Protein 7DAM (pdb70)

B-factor: mean 70.07, std 15.75, range [38.28, 134.49]

Secondary structure (DSSP, 8-state):
---EEEEEESSSHHHHHHHHHHHHTT------S--SEEEETTTTEEEEEE-GGGHHHHHHHTSSSEEEEEHHHHHHHHHHHHHTT-----EEEEE-S---EEEEEEEESSS-S-TTS--SS-EEEES-HHHHHHHHHHHT---EEEE-SS-GGGHHHHTS-SEEEEEESSSHHHHHTTEEEEEEEEEE-EEEEE-SS--TTHHHHHHHHHHHHHHHHHHHHH-EEEEEE---HHHHHT-------------PEESSPPPHHHHHHHHHTT-EEEEEEE-S----/--EEEEEESSSHHHHHHHHHHHHTT--------EEE-SSSSEEEEEE-GGGHHHHHHHTS-SEEEEEHHHHHHHHHHHHHTT-----EEEEE-S---EEEEEEEETT---SSTTSSSS-EEEES-HHHHHHHHHHHT---EEEE-SS-GGGHHHHTS-SEEEEEESSTHHHHHTTEEEEEEEEEE-EEEEE-TTT---HHHHHHHHHHHHHHHHHHHH-EEEE---HHHHTTS--SS-----BS----HHHHHHHHHTT--S-EEEE-S---

Radius of gyration: 30.88 Å; Cα contacts (8 Å, |Δi|>4): 1075; chains: 2; bounding box: 61×58×113 Å

InterPro domains:
  IPR001348 ATP phosphoribosyltransferase HisG [PTHR21403] (2-297)
  IPR011322 Nitrogen regulatory PII-like, alpha/beta [SSF54913] (225-297)
  IPR013115 Histidine biosynthesis HisG, C-terminal [PF08029] (222-295)
  IPR013115 Histidine biosynthesis HisG, C-terminal [TIGR03455] (203-297)
  IPR013820 ATP phosphoribosyltransferase, catalytic domain [PF01634] (53-217)
  IPR013820 ATP phosphoribosyltransferase, catalytic domain [TIGR00070] (6-196)
  IPR015867 Nitrogen regulatory protein PII/ATP phosphoribosyltransferase, C-terminal [G3DSA:3.30.70.120] (225-298)
  IPR018198 ATP phosphoribosyltransferase, conserved site [PS01316] (155-176)
  IPR020621 ATP phosphoribosyltransferase HisG, long form [MF_00079] (5-298)

Structure (mmCIF, N/CA/C/O backbone):
data_7DAM
#
_entry.id   7DAM
#
_cell.length_a   117.512
_cell.length_b   117.512
_cell.length_c   121.339
_cell.angle_alpha   90.000
_cell.angle_beta   90.000
_cell.angle_gamma   120.000
#
_symmetry.space_group_name_H-M   'H 3'
#
loop_
_entity.id
_entity.type
_entity.pdbx_description
1 polymer 'ATP phosphoribosyltransferase'
2 water water
#
loop_
_atom_site.group_PDB
_atom_site.id
_atom_site.type_symbol
_atom_site.label_atom_id
_atom_site.label_alt_id
_atom_site.label_comp_id
_atom_site.label_asym_id
_atom_site.label_entity_id
_atom_site.label_seq_id
_atom_site.pdbx_PDB_ins_code
_atom_site.Cartn_x
_atom_site.Cartn_y
_atom_site.Cartn_z
_atom_site.occupancy
_atom_site.B_iso_or_equiv
_atom_site.auth_seq_id
_atom_site.auth_comp_id
_atom_site.auth_asym_id
_atom_site.auth_atom_id
_atom_site.pdbx_PDB_model_num
ATOM 1 N N . THR A 1 15 ? -67.088 2.218 22.628 1.00 91.33 9 THR A N 1
ATOM 2 C CA . THR A 1 15 ? -65.655 2.000 23.012 1.00 92.76 9 THR A CA 1
ATOM 3 C C . THR A 1 15 ? -64.962 1.157 21.932 1.00 91.79 9 THR A C 1
ATOM 4 O O . THR A 1 15 ? -65.607 0.852 20.904 1.00 95.68 9 THR A O 1
ATOM 8 N N . GLN A 1 16 ? -63.684 0.826 22.143 1.00 88.18 10 GLN A N 1
ATOM 9 C CA . GLN A 1 16 ? -62.930 -0.138 21.301 1.00 83.55 10 GLN A CA 1
ATOM 10 C C . GLN A 1 16 ? -62.753 -1.451 22.068 1.00 83.11 10 GLN A C 1
ATOM 11 O O . GLN A 1 16 ? -62.424 -1.432 23.275 1.00 87.82 10 GLN A O 1
ATOM 17 N N . ARG A 1 17 ? -62.945 -2.557 21.353 1.00 78.17 11 ARG A N 1
ATOM 18 C CA . ARG A 1 17 ? -62.819 -3.953 21.856 1.00 73.51 11 ARG A CA 1
ATOM 19 C C . ARG A 1 17 ? -61.324 -4.311 21.900 1.00 71.47 11 ARG A C 1
ATOM 20 O O . ARG A 1 17 ? -60.558 -3.624 21.188 1.00 76.92 11 ARG A O 1
ATOM 28 N N . LEU A 1 18 ? -60.898 -5.287 22.713 1.00 63.98 12 LEU A N 1
ATOM 29 C CA . LEU A 1 18 ? -59.468 -5.713 22.779 1.00 59.42 12 LEU A CA 1
ATOM 30 C C . LEU A 1 18 ? -59.197 -6.734 21.670 1.00 58.55 12 LEU A C 1
ATOM 31 O O . LEU A 1 18 ? -59.801 -7.831 21.707 1.00 55.44 12 LEU A O 1
ATOM 33 N N . ARG A 1 19 ? -58.328 -6.375 20.718 1.00 57.41 13 ARG A N 1
ATOM 34 C CA . ARG A 1 19 ? -57.958 -7.215 19.547 1.00 56.43 13 ARG A CA 1
ATOM 35 C C . ARG A 1 19 ? -56.729 -8.049 19.911 1.00 53.85 13 ARG A C 1
ATOM 36 O O . ARG A 1 19 ? -55.771 -7.469 20.446 1.00 54.53 13 ARG A O 1
ATOM 43 N N . ILE A 1 20 ? -56.763 -9.349 19.602 1.00 51.92 14 ILE A N 1
ATOM 44 C CA . ILE A 1 20 ? -55.659 -10.321 19.868 1.00 47.43 14 ILE A CA 1
ATOM 45 C C . ILE A 1 20 ? -55.332 -11.073 18.569 1.00 49.70 14 ILE A C 1
ATOM 46 O O . ILE A 1 20 ? -56.205 -11.816 18.067 1.00 48.17 14 ILE A O 1
ATOM 51 N N . ALA A 1 21 ? -54.121 -10.883 18.042 1.00 50.76 15 ALA A N 1
ATOM 52 C CA . ALA A 1 21 ? -53.612 -11.579 16.839 1.00 53.23 15 ALA A CA 1
ATOM 53 C C . ALA A 1 21 ? -53.078 -12.950 17.253 1.00 56.34 15 ALA A C 1
ATOM 54 O O . ALA A 1 21 ? -52.320 -13.014 18.248 1.00 61.98 15 ALA A O 1
ATOM 56 N N . ILE A 1 22 ? -53.492 -14.008 16.548 1.00 55.62 16 ILE A N 1
ATOM 57 C CA . ILE A 1 22 ? -53.062 -15.416 16.796 1.00 54.81 16 ILE A CA 1
ATOM 58 C C . ILE A 1 22 ? -52.841 -16.081 15.433 1.00 55.58 16 ILE A C 1
ATOM 59 O O . ILE A 1 22 ? -53.431 -15.605 14.444 1.00 55.60 16 ILE A O 1
ATOM 64 N N . GLN A 1 23 ? -51.996 -17.113 15.379 1.00 56.26 17 GLN A N 1
ATOM 65 C CA . GLN A 1 23 ? -51.776 -17.941 14.166 1.00 59.26 17 GLN A CA 1
ATOM 66 C C . GLN A 1 23 ? -53.124 -18.488 13.688 1.00 57.63 17 GLN A C 1
ATOM 67 O O . GLN A 1 23 ? -53.927 -18.879 14.541 1.00 55.70 17 GLN A O 1
ATOM 73 N N . LYS A 1 24 ? -53.347 -18.517 12.371 1.00 59.10 18 LYS A N 1
ATOM 74 C CA . LYS A 1 24 ? -54.531 -19.149 11.728 1.00 60.62 18 LYS A CA 1
ATOM 75 C C . LYS A 1 24 ? -54.419 -20.668 11.911 1.00 63.09 18 LYS A C 1
ATOM 76 O O . LYS A 1 24 ? -55.400 -21.293 12.378 1.00 59.67 18 LYS A O 1
ATOM 80 N N . LYS A 1 25 ? -53.246 -21.222 11.584 1.00 66.00 19 LYS A N 1
ATOM 81 C CA . LYS A 1 25 ? -52.959 -22.680 11.595 1.00 67.40 19 LYS A CA 1
ATOM 82 C C . LYS A 1 25 ? -51.653 -22.928 12.358 1.00 65.48 19 LYS A C 1
ATOM 83 O O . LYS A 1 25 ? -50.843 -21.988 12.468 1.00 65.25 19 LYS A O 1
ATOM 85 N N . GLY A 1 26 ? -51.478 -24.145 12.883 1.00 69.47 20 GLY A N 1
ATOM 86 C CA . GLY A 1 26 ? -50.284 -24.569 13.641 1.00 72.13 20 GLY A CA 1
ATOM 87 C C . GLY A 1 26 ? -50.604 -24.809 15.106 1.00 71.49 20 GLY A C 1
ATOM 88 O O . GLY A 1 26 ? -51.720 -24.451 15.531 1.00 68.26 20 GLY A O 1
ATOM 89 N N . ARG A 1 27 ? -49.652 -25.394 15.843 1.00 74.42 21 ARG A N 1
ATOM 90 C CA . ARG A 1 27 ? -49.800 -25.816 17.264 1.00 72.21 21 ARG A CA 1
ATOM 91 C C . ARG A 1 27 ? -50.038 -24.585 18.149 1.00 70.50 21 ARG A C 1
ATOM 92 O O . ARG A 1 27 ? -50.890 -24.668 19.057 1.00 65.42 21 ARG A O 1
ATOM 94 N N . LEU A 1 28 ? -49.330 -23.485 17.872 1.00 68.85 22 LEU A N 1
ATOM 95 C CA . LEU A 1 28 ? -49.429 -22.201 18.621 1.00 67.76 22 LEU A CA 1
ATOM 96 C C . LEU A 1 28 ? -50.889 -21.737 18.663 1.00 67.52 22 LEU A C 1
ATOM 97 O O . LEU A 1 28 ? -51.372 -21.412 19.764 1.00 72.96 22 LEU A O 1
ATOM 99 N N . SER A 1 29 ? -51.565 -21.721 17.511 1.00 64.58 23 SER A N 1
ATOM 100 C CA . SER A 1 29 ? -52.996 -21.334 17.391 1.00 62.38 23 SER A CA 1
ATOM 101 C C . SER A 1 29 ? -53.814 -22.115 18.423 1.00 58.70 23 SER A C 1
ATOM 102 O O . SER A 1 29 ? -54.600 -21.477 19.147 1.00 52.74 23 SER A O 1
ATOM 105 N N . GLN A 1 30 ? -53.598 -23.431 18.516 1.00 58.39 24 GLN A N 1
ATOM 106 C CA . GLN A 1 30 ? -54.317 -24.333 19.458 1.00 58.53 24 GLN A CA 1
ATOM 107 C C . GLN A 1 30 ? -53.886 -23.983 20.884 1.00 59.03 24 GLN A C 1
ATOM 108 O O . GLN A 1 30 ? -54.770 -23.761 21.727 1.00 61.13 24 GLN A O 1
ATOM 114 N N . GLU A 1 31 ? -52.575 -23.882 21.115 1.00 62.33 25 GLU A N 1
ATOM 115 C CA . GLU A 1 31 ? -51.969 -23.550 22.436 1.00 60.89 25 GLU A CA 1
ATOM 116 C C . GLU A 1 31 ? -52.543 -22.217 22.930 1.00 56.30 25 GLU A C 1
ATOM 117 O O . GLU A 1 31 ? -52.922 -22.137 24.115 1.00 56.00 25 GLU A O 1
ATOM 123 N N . CYS A 1 32 ? -52.624 -21.223 22.045 1.00 52.49 26 CYS A N 1
ATOM 124 C CA . CYS A 1 32 ? -53.097 -19.847 22.353 1.00 52.04 26 CYS A CA 1
ATOM 125 C C . CYS A 1 32 ? -54.621 -19.837 22.510 1.00 49.65 26 CYS A C 1
ATOM 126 O O . CYS A 1 32 ? -55.108 -19.133 23.403 1.00 49.46 26 CYS A O 1
ATOM 129 N N . GLN A 1 33 ? -55.336 -20.615 21.694 1.00 52.34 27 GLN A N 1
ATOM 130 C CA . GLN A 1 33 ? -56.806 -20.823 21.807 1.00 52.14 27 GLN A CA 1
ATOM 131 C C . GLN A 1 33 ? -57.118 -21.467 23.163 1.00 53.70 27 GLN A C 1
ATOM 132 O O . GLN A 1 33 ? -57.955 -20.913 23.900 1.00 51.67 27 GLN A O 1
ATOM 134 N N . GLU A 1 34 ? -56.451 -22.584 23.482 1.00 55.54 28 GLU A N 1
ATOM 135 C CA . GLU A 1 34 ? -56.709 -23.393 24.706 1.00 53.22 28 GLU A CA 1
ATOM 136 C C . GLU A 1 34 ? -56.405 -22.540 25.945 1.00 51.15 28 GLU A C 1
ATOM 137 O O . GLU A 1 34 ? -57.312 -22.392 26.786 1.00 55.44 28 GLU A O 1
ATOM 143 N N . LEU A 1 35 ? -55.200 -21.972 26.041 1.00 47.95 29 LEU A N 1
ATOM 144 C CA . LEU A 1 35 ? -54.791 -21.073 27.160 1.00 44.88 29 LEU A CA 1
ATOM 145 C C . LEU A 1 35 ? -55.872 -20.007 27.359 1.00 45.02 29 LEU A C 1
ATOM 146 O O . LEU A 1 35 ? -56.302 -19.801 28.514 1.00 42.49 29 LEU A O 1
ATOM 151 N N . LEU A 1 36 ? -56.286 -19.353 26.272 1.00 43.37 30 LEU A N 1
ATOM 152 C CA . LEU A 1 36 ? -57.316 -18.284 26.307 1.00 42.00 30 LEU A CA 1
ATOM 153 C C . LEU A 1 36 ? -58.611 -18.846 26.898 1.00 43.44 30 LEU A C 1
ATOM 154 O O . LEU A 1 36 ? -59.225 -18.156 27.743 1.00 44.12 30 LEU A O 1
ATOM 159 N N . LYS A 1 37 ? -59.002 -20.057 26.491 1.00 47.79 31 LYS A N 1
ATOM 160 C CA . LYS A 1 37 ? -60.182 -20.767 27.053 1.00 50.96 31 LYS A CA 1
ATOM 161 C C . LYS A 1 37 ? -60.005 -20.850 28.574 1.00 54.84 31 LYS A C 1
ATOM 162 O O . LYS A 1 37 ? -60.913 -20.421 29.308 1.00 56.59 31 LYS A O 1
ATOM 164 N N . LYS A 1 38 ? -58.842 -21.322 29.021 1.00 56.02 32 LYS A N 1
ATOM 165 C CA . LYS A 1 38 ? -58.523 -21.519 30.460 1.00 54.25 32 LYS A CA 1
ATOM 166 C C . LYS A 1 38 ? -58.503 -20.161 31.179 1.00 53.31 32 LYS A C 1
ATOM 167 O O . LYS A 1 38 ? -58.823 -20.151 32.371 1.00 59.01 32 LYS A O 1
ATOM 173 N N . CYS A 1 39 ? -58.214 -19.054 30.487 1.00 53.97 33 CYS A N 1
ATOM 174 C CA . CYS A 1 39 ? -58.257 -17.672 31.053 1.00 53.14 33 CYS A CA 1
ATOM 175 C C . CYS A 1 39 ? -59.704 -17.198 31.230 1.00 53.26 33 CYS A C 1
ATOM 176 O O . CYS A 1 39 ? -59.889 -16.070 31.719 1.00 56.13 33 CYS A O 1
ATOM 179 N N . GLY A 1 40 ? -60.686 -18.015 30.834 1.00 56.90 34 GLY A N 1
ATOM 180 C CA . GLY A 1 40 ? -62.122 -17.795 31.100 1.00 57.15 34 GLY A CA 1
ATOM 181 C C . GLY A 1 40 ? -62.818 -17.051 29.970 1.00 58.29 34 GLY A C 1
ATOM 182 O O . GLY A 1 40 ? -63.999 -16.681 30.155 1.00 62.04 34 GLY A O 1
ATOM 183 N N . VAL A 1 41 ? -62.126 -16.857 28.843 1.00 59.00 35 VAL A N 1
ATOM 184 C CA . VAL A 1 41 ? -62.615 -16.089 27.661 1.00 60.00 35 VAL A CA 1
ATOM 185 C C . VAL A 1 41 ? -63.467 -17.030 26.805 1.00 59.68 35 VAL A C 1
ATOM 186 O O . VAL A 1 41 ? -62.894 -17.969 26.217 1.00 62.43 35 VAL A O 1
ATOM 190 N N . LYS A 1 42 ? -64.780 -16.780 26.757 1.00 60.82 36 LYS A N 1
ATOM 191 C CA . LYS A 1 42 ? -65.770 -17.583 25.992 1.00 63.41 36 LYS A CA 1
ATOM 192 C C . LYS A 1 42 ? -65.711 -17.175 24.515 1.00 64.23 36 LYS A C 1
ATOM 193 O O . LYS A 1 42 ? -65.946 -15.996 24.218 1.00 65.62 36 LYS A O 1
ATOM 195 N N . PHE A 1 43 ? -65.395 -18.139 23.645 1.00 64.55 37 PHE A N 1
ATOM 196 C CA . PHE A 1 43 ? -65.338 -18.015 22.167 1.00 67.80 37 PHE A CA 1
ATOM 197 C C . PHE A 1 43 ? -65.408 -19.432 21.583 1.00 67.59 37 PHE A C 1
ATOM 198 O O . PHE A 1 43 ? -65.191 -20.404 22.336 1.00 70.29 37 PHE A O 1
ATOM 206 N N . ASN A 1 44 ? -65.720 -19.546 20.294 1.00 67.78 38 ASN A N 1
ATOM 207 C CA . ASN A 1 44 ? -65.689 -20.828 19.543 1.00 72.60 38 ASN A CA 1
ATOM 208 C C . ASN A 1 44 ? -65.271 -20.533 18.100 1.00 76.99 38 ASN A C 1
ATOM 209 O O . ASN A 1 44 ? -65.899 -19.657 17.471 1.00 73.51 38 ASN A O 1
ATOM 211 N N . ILE A 1 45 ? -64.237 -21.226 17.615 1.00 81.27 39 ILE A N 1
ATOM 212 C CA . ILE A 1 45 ? -63.752 -21.127 16.206 1.00 80.93 39 ILE A CA 1
ATOM 213 C C . ILE A 1 45 ? -64.953 -21.368 15.280 1.00 82.89 39 ILE A C 1
ATOM 214 O O . ILE A 1 45 ? -65.166 -20.531 14.387 1.00 81.44 39 ILE A O 1
ATOM 219 N N . MET A 1 46 ? -65.738 -22.422 15.540 1.00 87.78 40 MET A N 1
ATOM 220 C CA . MET A 1 46 ? -67.012 -22.769 14.847 1.00 91.13 40 MET A CA 1
ATOM 221 C C . MET A 1 46 ? -66.915 -22.462 13.346 1.00 94.01 40 MET A C 1
ATOM 222 O O . MET A 1 46 ? -67.724 -21.647 12.855 1.00 92.67 40 MET A O 1
ATOM 224 N N . GLY A 1 47 ? -65.953 -23.084 12.656 1.00 95.97 41 GLY A N 1
ATOM 225 C CA . GLY A 1 47 ? -65.703 -22.900 11.212 1.00 95.14 41 GLY A CA 1
ATOM 226 C C . GLY A 1 47 ? -64.852 -21.669 10.946 1.00 95.10 41 GLY A C 1
ATOM 227 O O . GLY A 1 47 ? -65.243 -20.580 11.405 1.00 93.87 41 GLY A O 1
ATOM 228 N N . GLU A 1 48 ? -63.746 -21.836 10.209 1.00 92.64 42 GLU A N 1
ATOM 229 C CA . GLU A 1 48 ? -62.701 -20.803 9.958 1.00 91.65 42 GLU A CA 1
ATOM 230 C C . GLU A 1 48 ? -63.338 -19.453 9.594 1.00 92.37 42 GLU A C 1
ATOM 231 O O . GLU A 1 48 ? -64.264 -19.434 8.759 1.00 97.67 42 GLU A O 1
ATOM 233 N N . ARG A 1 49 ? -62.840 -18.374 10.208 1.00 89.19 43 ARG A N 1
ATOM 234 C CA . ARG A 1 49 ? -63.222 -16.957 9.956 1.00 83.44 43 ARG A CA 1
ATOM 235 C C . ARG A 1 49 ? -62.118 -16.064 10.534 1.00 80.96 43 ARG A C 1
ATOM 236 O O . ARG A 1 49 ? -61.603 -16.411 11.617 1.00 80.38 43 ARG A O 1
ATOM 238 N N . LEU A 1 50 ? -61.777 -14.969 9.848 1.00 79.44 44 LEU A N 1
ATOM 239 C CA . LEU A 1 50 ? -60.597 -14.112 10.156 1.00 77.77 44 LEU A CA 1
ATOM 240 C C . LEU A 1 50 ? -60.769 -13.418 11.514 1.00 78.76 44 LEU A C 1
ATOM 241 O O . LEU A 1 50 ? -59.789 -13.388 12.285 1.00 82.81 44 LEU A O 1
ATOM 243 N N . VAL A 1 51 ? -61.955 -12.860 11.782 1.00 74.21 45 VAL A N 1
ATOM 244 C CA . VAL A 1 51 ? -62.269 -12.095 13.024 1.00 69.58 45 VAL A CA 1
ATOM 245 C C . VAL A 1 51 ? -63.246 -12.913 13.865 1.00 65.93 45 VAL A C 1
ATOM 246 O O . VAL A 1 51 ? -64.289 -13.300 13.325 1.00 61.12 45 VAL A O 1
ATOM 250 N N . VAL A 1 52 ? -62.925 -13.125 15.145 1.00 68.21 46 VAL A N 1
ATOM 251 C CA . VAL A 1 52 ? -63.777 -13.860 16.128 1.00 68.46 46 VAL A CA 1
ATOM 252 C C . VAL A 1 52 ? -64.089 -12.929 17.303 1.00 68.85 46 VAL A C 1
ATOM 253 O O . VAL A 1 52 ? -63.180 -12.206 17.741 1.00 75.15 46 VAL A O 1
ATOM 257 N N . HIS A 1 53 ? -65.321 -12.962 17.812 1.00 68.20 47 HIS A N 1
ATOM 258 C CA . HIS A 1 53 ? -65.758 -12.189 19.007 1.00 66.44 47 HIS A CA 1
ATOM 259 C C . HIS A 1 53 ? -65.997 -13.169 20.161 1.00 68.62 47 HIS A C 1
ATOM 260 O O . HIS A 1 53 ? -66.658 -14.193 19.930 1.00 69.98 47 HIS A O 1
ATOM 267 N N . SER A 1 54 ? -65.482 -12.863 21.355 1.00 69.14 48 SER A N 1
ATOM 268 C CA . SER A 1 54 ? -65.849 -13.541 22.629 1.00 70.06 48 SER A CA 1
ATOM 269 C C . SER A 1 54 ? -67.169 -12.958 23.144 1.00 71.85 48 SER A C 1
ATOM 270 O O . SER A 1 54 ? -67.276 -11.724 23.211 1.00 73.92 48 SER A O 1
ATOM 273 N N . LEU A 1 55 ? -68.148 -13.795 23.481 1.00 73.45 49 LEU A N 1
ATOM 274 C CA . LEU A 1 55 ? -69.413 -13.300 24.086 1.00 76.62 49 LEU A CA 1
ATOM 275 C C . LEU A 1 55 ? -69.242 -13.177 25.605 1.00 76.57 49 LEU A C 1
ATOM 276 O O . LEU A 1 55 ? -70.029 -12.424 26.211 1.00 75.86 49 LEU A O 1
ATOM 281 N N . ASN A 1 56 ? -68.231 -13.844 26.175 1.00 73.86 50 ASN A N 1
ATOM 282 C CA . ASN A 1 56 ? -67.899 -13.795 27.626 1.00 72.95 50 ASN A CA 1
ATOM 283 C C . ASN A 1 56 ? -67.313 -12.426 27.986 1.00 72.35 50 ASN A C 1
ATOM 284 O O . ASN A 1 56 ? -67.694 -11.883 29.042 1.00 78.32 50 ASN A O 1
ATOM 286 N N . MET A 1 57 ? -66.424 -11.893 27.139 1.00 68.21 51 MET A N 1
ATOM 287 C CA . MET A 1 57 ? -65.674 -10.637 27.404 1.00 63.77 51 MET A CA 1
ATOM 288 C C . MET A 1 57 ? -65.655 -9.762 26.154 1.00 60.84 51 MET A C 1
ATOM 289 O O . MET A 1 57 ? -65.901 -10.247 25.054 1.00 63.86 51 MET A O 1
ATOM 291 N N . PRO A 1 58 ? -65.341 -8.453 26.274 1.00 60.08 52 PRO A N 1
ATOM 292 C CA . PRO A 1 58 ? -65.289 -7.570 25.113 1.00 58.92 52 PRO A CA 1
ATOM 293 C C . PRO A 1 58 ? -63.956 -7.773 24.382 1.00 59.07 52 PRO A C 1
ATOM 294 O O . PRO A 1 58 ? -63.035 -7.009 24.619 1.00 60.13 52 PRO A O 1
ATOM 298 N N . ILE A 1 59 ? -63.861 -8.830 23.572 1.00 56.77 53 ILE A N 1
ATOM 299 C CA . ILE A 1 59 ? -62.594 -9.268 22.915 1.00 57.42 53 ILE A CA 1
ATOM 300 C C . ILE A 1 59 ? -62.893 -9.699 21.478 1.00 60.69 53 ILE A C 1
ATOM 301 O O . ILE A 1 59 ? -63.992 -10.229 21.231 1.00 68.74 53 ILE A O 1
ATOM 306 N N . ASP A 1 60 ? -61.936 -9.480 20.580 1.00 63.29 54 ASP A N 1
ATOM 307 C CA . ASP A 1 60 ? -61.936 -10.060 19.216 1.00 65.29 54 ASP A CA 1
ATOM 308 C C . ASP A 1 60 ? -60.579 -10.722 18.978 1.00 67.45 54 ASP A C 1
ATOM 309 O O . ASP A 1 60 ? -59.548 -10.043 19.147 1.00 70.94 54 ASP A O 1
ATOM 314 N N . LEU A 1 61 ? -60.577 -12.018 18.662 1.00 65.88 55 LEU A N 1
ATOM 315 C CA . LEU A 1 61 ? -59.388 -12.727 18.132 1.00 64.83 55 LEU A CA 1
ATOM 316 C C . LEU A 1 61 ? -59.311 -12.442 16.633 1.00 68.78 55 LEU A C 1
ATOM 317 O O . LEU A 1 61 ? -60.376 -12.263 16.001 1.00 70.95 55 LEU A O 1
ATOM 322 N N . LEU A 1 62 ? -58.090 -12.365 16.109 1.00 69.71 56 LEU A N 1
ATOM 323 C CA . LEU A 1 62 ? -57.802 -12.228 14.663 1.00 67.48 56 LEU A CA 1
ATOM 324 C C . LEU A 1 62 ? -56.862 -13.365 14.270 1.00 69.23 56 LEU A C 1
ATOM 325 O O . LEU A 1 62 ? -55.839 -13.537 14.957 1.00 72.10 56 LEU A O 1
ATOM 330 N N . LEU A 1 63 ? -57.258 -14.152 13.267 1.00 68.75 57 LEU A N 1
ATOM 331 C CA . LEU A 1 63 ? -56.513 -15.347 12.803 1.00 67.25 57 LEU A CA 1
ATOM 332 C C . LEU A 1 63 ? -55.796 -14.971 11.502 1.00 67.24 57 LEU A C 1
ATOM 333 O O . LEU A 1 63 ? -56.490 -14.614 10.535 1.00 68.90 57 LEU A O 1
ATOM 338 N N . VAL A 1 64 ? -54.462 -15.003 11.503 1.00 62.93 58 VAL A N 1
ATOM 339 C CA . VAL A 1 64 ? -53.599 -14.510 10.390 1.00 64.14 58 VAL A CA 1
ATOM 340 C C . VAL A 1 64 ? -52.321 -15.350 10.352 1.00 61.49 58 VAL A C 1
ATOM 341 O O . VAL A 1 64 ? -52.061 -16.059 11.332 1.00 63.79 58 VAL A O 1
ATOM 345 N N . ARG A 1 65 ? -51.558 -15.253 9.261 1.00 56.90 59 ARG A N 1
ATOM 346 C CA . ARG A 1 65 ? -50.209 -15.866 9.130 1.00 56.90 59 ARG A CA 1
ATOM 347 C C . ARG A 1 65 ? -49.332 -15.341 10.272 1.00 54.98 59 ARG A C 1
ATOM 348 O O . ARG A 1 65 ? -49.505 -14.173 10.648 1.00 53.65 59 ARG A O 1
ATOM 352 N N . ASP A 1 66 ? -48.446 -16.176 10.814 1.00 56.44 60 ASP A N 1
ATOM 353 C CA . ASP A 1 66 ? -47.530 -15.816 11.934 1.00 57.42 60 ASP A CA 1
ATOM 354 C C . ASP A 1 66 ? -46.680 -14.600 11.540 1.00 55.80 60 ASP A C 1
ATOM 355 O O . ASP A 1 66 ? -46.433 -13.751 12.413 1.00 57.06 60 ASP A O 1
ATOM 360 N N . ASP A 1 67 ? -46.293 -14.512 10.265 1.00 53.37 61 ASP A N 1
ATOM 361 C CA . ASP A 1 67 ? -45.438 -13.445 9.677 1.00 50.11 61 ASP A CA 1
ATOM 362 C C . ASP A 1 67 ? -46.088 -12.066 9.850 1.00 48.58 61 ASP A C 1
ATOM 363 O O . ASP A 1 67 ? -45.343 -11.075 10.017 1.00 50.26 61 ASP A O 1
ATOM 368 N N . ASP A 1 68 ? -47.418 -11.999 9.815 1.00 45.00 62 ASP A N 1
ATOM 369 C CA . ASP A 1 68 ? -48.178 -10.722 9.788 1.00 43.89 62 ASP A CA 1
ATOM 370 C C . ASP A 1 68 ? -48.197 -10.093 11.188 1.00 44.07 62 ASP A C 1
ATOM 371 O O . ASP A 1 68 ? -48.420 -8.878 11.281 1.00 45.42 62 ASP A O 1
ATOM 376 N N . ILE A 1 69 ? -47.947 -10.877 12.236 1.00 43.52 63 ILE A N 1
ATOM 377 C CA . ILE A 1 69 ? -48.317 -10.521 13.640 1.00 44.17 63 ILE A CA 1
ATOM 378 C C . ILE A 1 69 ? -47.455 -9.381 14.190 1.00 42.26 63 ILE A C 1
ATOM 379 O O . ILE A 1 69 ? -48.008 -8.377 14.640 1.00 46.15 63 ILE A O 1
ATOM 384 N N . PRO A 1 70 ? -46.105 -9.459 14.216 1.00 38.74 64 PRO A N 1
ATOM 385 C CA . PRO A 1 70 ? -45.308 -8.359 14.756 1.00 40.47 64 PRO A CA 1
ATOM 386 C C . PRO A 1 70 ? -45.674 -7.004 14.125 1.00 41.90 64 PRO A C 1
ATOM 387 O O . PRO A 1 70 ? -45.928 -6.058 14.868 1.00 42.05 64 PRO A O 1
ATOM 391 N N . GLY A 1 71 ? -45.715 -6.967 12.785 1.00 40.89 65 GLY A N 1
ATOM 392 C CA . GLY A 1 71 ? -46.013 -5.780 11.964 1.00 40.21 65 GLY A CA 1
ATOM 393 C C . GLY A 1 71 ? -47.353 -5.150 12.300 1.00 41.03 65 GLY A C 1
ATOM 394 O O . GLY A 1 71 ? -47.422 -3.914 12.290 1.00 42.46 65 GLY A O 1
ATOM 395 N N . LEU A 1 72 ? -48.385 -5.957 12.568 1.00 41.07 66 LEU A N 1
ATOM 396 C CA . LEU A 1 72 ? -49.758 -5.470 12.881 1.00 43.20 66 LEU A CA 1
ATOM 397 C C . LEU A 1 72 ? -49.749 -4.765 14.236 1.00 44.72 66 LEU A C 1
ATOM 398 O O . LEU A 1 72 ? -50.411 -3.712 14.355 1.00 42.21 66 LEU A O 1
ATOM 403 N N . ILE A 1 73 ? -49.046 -5.345 15.214 1.00 49.03 67 ILE A N 1
ATOM 404 C CA . ILE A 1 73 ? -48.855 -4.762 16.574 1.00 49.35 67 ILE A CA 1
ATOM 405 C C . ILE A 1 73 ? -48.003 -3.498 16.423 1.00 48.93 67 ILE A C 1
ATOM 406 O O . ILE A 1 73 ? -48.397 -2.447 16.966 1.00 47.91 67 ILE A O 1
ATOM 411 N N . MET A 1 74 ? -46.901 -3.599 15.678 1.00 51.09 68 MET A N 1
ATOM 412 C CA . MET A 1 74 ? -45.992 -2.464 15.360 1.00 53.60 68 MET A CA 1
ATOM 413 C C . MET A 1 74 ? -46.789 -1.334 14.688 1.00 56.96 68 MET A C 1
ATOM 414 O O . MET A 1 74 ? -46.558 -0.167 15.041 1.00 61.22 68 MET A O 1
ATOM 419 N N . ASP A 1 75 ? -47.716 -1.676 13.787 1.00 58.24 69 ASP A N 1
ATOM 420 C CA . ASP A 1 75 ? -48.611 -0.714 13.088 1.00 62.82 69 ASP A CA 1
ATOM 421 C C . ASP A 1 75 ? -49.727 -0.254 14.034 1.00 64.00 69 ASP A C 1
ATOM 422 O O . ASP A 1 75 ? -50.359 0.779 13.740 1.00 68.96 69 ASP A O 1
ATOM 424 N N . GLY A 1 76 ? -49.978 -1.000 15.112 1.00 65.06 70 GLY A N 1
ATOM 425 C CA . GLY A 1 76 ? -51.046 -0.704 16.087 1.00 62.99 70 GLY A CA 1
ATOM 426 C C . GLY A 1 76 ? -52.418 -1.119 15.580 1.00 64.90 70 GLY A C 1
ATOM 427 O O . GLY A 1 76 ? -53.413 -0.792 16.261 1.00 68.49 70 GLY A O 1
ATOM 428 N N . VAL A 1 77 ? -52.481 -1.830 14.445 1.00 62.09 71 VAL A N 1
ATOM 429 C CA . VAL A 1 77 ? -53.744 -2.396 13.878 1.00 62.01 71 VAL A CA 1
ATOM 430 C C . VAL A 1 77 ? -54.450 -3.190 14.982 1.00 58.63 71 VAL A C 1
ATOM 431 O O . VAL A 1 77 ? -55.694 -3.144 15.046 1.00 58.96 71 VAL A O 1
ATOM 435 N N . VAL A 1 78 ? -53.668 -3.888 15.811 1.00 56.10 72 VAL A N 1
ATOM 436 C CA . VAL A 1 78 ? -54.152 -4.773 16.911 1.00 52.23 72 VAL A CA 1
ATOM 437 C C . VAL A 1 78 ? -53.389 -4.430 18.191 1.00 51.10 72 VAL A C 1
ATOM 438 O O . VAL A 1 78 ? -52.234 -3.991 18.089 1.00 54.10 72 VAL A O 1
ATOM 442 N N . ASP A 1 79 ? -54.018 -4.664 19.343 1.00 51.63 73 ASP A N 1
ATOM 443 C CA . ASP A 1 79 ? -53.506 -4.292 20.688 1.00 49.87 73 ASP A CA 1
ATOM 444 C C . ASP A 1 79 ? -52.517 -5.349 21.179 1.00 49.17 73 ASP A C 1
ATOM 445 O O . ASP A 1 79 ? -51.541 -4.973 21.842 1.00 51.82 73 ASP A O 1
ATOM 450 N N . LEU A 1 80 ? -52.764 -6.621 20.865 1.00 50.27 74 LEU A N 1
ATOM 451 C CA . LEU A 1 80 ? -52.197 -7.793 21.591 1.00 50.22 74 LEU A CA 1
ATOM 452 C C . LEU A 1 80 ? -51.906 -8.925 20.594 1.00 51.73 74 LEU A C 1
ATOM 453 O O . LEU A 1 80 ? -52.728 -9.127 19.675 1.00 57.77 74 LEU A O 1
ATOM 458 N N . GLY A 1 81 ? -50.761 -9.603 20.734 1.00 50.19 75 GLY A N 1
ATOM 459 C CA . GLY A 1 81 ? -50.285 -10.604 19.755 1.00 48.60 75 GLY A CA 1
ATOM 460 C C . GLY A 1 81 ? -49.357 -11.643 20.365 1.00 47.83 75 GLY A C 1
ATOM 461 O O . GLY A 1 81 ? -48.352 -11.237 20.975 1.00 49.16 75 GLY A O 1
ATOM 462 N N . PHE A 1 82 ? -49.668 -12.934 20.178 1.00 44.53 76 PHE A N 1
ATOM 463 C CA . PHE A 1 82 ? -48.789 -14.088 20.495 1.00 44.79 76 PHE A CA 1
ATOM 464 C C . PHE A 1 82 ? -48.000 -14.506 19.251 1.00 45.64 76 PHE A C 1
ATOM 465 O O . PHE A 1 82 ? -48.630 -14.920 18.275 1.00 49.90 76 PHE A O 1
ATOM 473 N N . VAL A 1 83 ? -46.668 -14.437 19.306 1.00 47.53 77 VAL A N 1
ATOM 474 C CA . VAL A 1 83 ? -45.751 -14.862 18.201 1.00 50.08 77 VAL A CA 1
ATOM 475 C C . VAL A 1 83 ? -44.506 -15.525 18.779 1.00 48.79 77 VAL A C 1
ATOM 476 O O . VAL A 1 83 ? -44.158 -15.217 19.931 1.00 50.20 77 VAL A O 1
ATOM 480 N N . GLY A 1 84 ? -43.832 -16.328 17.951 1.00 48.32 78 GLY A N 1
ATOM 481 C CA . GLY A 1 84 ? -42.470 -16.835 18.190 1.00 49.00 78 GLY A CA 1
ATOM 482 C C . GLY A 1 84 ? -41.458 -15.709 18.099 1.00 50.39 78 GLY A C 1
ATOM 483 O O . GLY A 1 84 ? -41.565 -14.889 17.159 1.00 53.50 78 GLY A O 1
ATOM 484 N N . GLU A 1 85 ? -40.515 -15.665 19.044 1.00 51.23 79 GLU A N 1
ATOM 485 C CA . GLU A 1 85 ? -39.467 -14.614 19.126 1.00 51.24 79 GLU A CA 1
ATOM 486 C C . GLU A 1 85 ? -38.698 -14.574 17.800 1.00 52.08 79 GLU A C 1
ATOM 487 O O . GLU A 1 85 ? -38.333 -13.466 17.366 1.00 55.49 79 GLU A O 1
ATOM 493 N N . ASN A 1 86 ? -38.485 -15.741 17.185 1.00 53.96 80 ASN A N 1
ATOM 494 C CA . ASN A 1 86 ? -37.845 -15.905 15.850 1.00 54.92 80 ASN A CA 1
ATOM 495 C C . ASN A 1 86 ? -38.531 -14.988 14.829 1.00 55.16 80 ASN A C 1
ATOM 496 O O . ASN A 1 86 ? -37.829 -14.152 14.221 1.00 55.83 80 ASN A O 1
ATOM 501 N N . VAL A 1 87 ? -39.851 -15.126 14.667 1.00 52.55 81 VAL A N 1
ATOM 502 C CA . VAL A 1 87 ? -40.672 -14.306 13.728 1.00 52.25 81 VAL A CA 1
ATOM 503 C C . VAL A 1 87 ? -40.559 -12.836 14.142 1.00 50.81 81 VAL A C 1
ATOM 504 O O . VAL A 1 87 ? -40.441 -11.970 13.242 1.00 46.29 81 VAL A O 1
ATOM 508 N N . LEU A 1 88 ? -40.596 -12.573 15.453 1.00 50.04 82 LEU A N 1
ATOM 509 C CA . LEU A 1 88 ? -40.648 -11.202 16.037 1.00 51.12 82 LEU A CA 1
ATOM 510 C C . LEU A 1 88 ? -39.361 -10.431 15.694 1.00 54.55 82 LEU A C 1
ATOM 511 O O . LEU A 1 88 ? -39.478 -9.284 15.213 1.00 51.77 82 LEU A O 1
ATOM 516 N N . GLU A 1 89 ? -38.180 -11.022 15.913 1.00 57.10 83 GLU A N 1
ATOM 517 C CA . GLU A 1 89 ? -36.884 -10.340 15.648 1.00 63.43 83 GLU A CA 1
ATOM 518 C C . GLU A 1 89 ? -36.686 -10.190 14.134 1.00 64.77 83 GLU A C 1
ATOM 519 O O . GLU A 1 89 ? -36.193 -9.119 13.718 1.00 71.20 83 GLU A O 1
ATOM 525 N N . GLU A 1 90 ? -37.048 -11.207 13.341 1.00 61.10 84 GLU A N 1
ATOM 526 C CA . GLU A 1 90 ? -36.855 -11.180 11.868 1.00 60.34 84 GLU A CA 1
ATOM 527 C C . GLU A 1 90 ? -37.486 -9.899 11.317 1.00 56.52 84 GLU A C 1
ATOM 528 O O . GLU A 1 90 ? -36.732 -9.093 10.747 1.00 59.03 84 GLU A O 1
ATOM 534 N N . THR A 1 91 ? -38.797 -9.713 11.501 1.00 50.89 85 THR A N 1
ATOM 535 C CA . THR A 1 91 ? -39.559 -8.576 10.914 1.00 50.69 85 THR A CA 1
ATOM 536 C C . THR A 1 91 ? -39.107 -7.268 11.574 1.00 52.15 85 THR A C 1
ATOM 537 O O . THR A 1 91 ? -39.099 -6.248 10.871 1.00 58.23 85 THR A O 1
ATOM 541 N N . ARG A 1 92 ? -38.742 -7.299 12.860 1.00 53.51 86 ARG A N 1
ATOM 542 C CA . ARG A 1 92 ? -38.199 -6.127 13.600 1.00 54.53 86 ARG A CA 1
ATOM 543 C C . ARG A 1 92 ? -36.956 -5.608 12.867 1.00 55.44 86 ARG A C 1
ATOM 544 O O . ARG A 1 92 ? -36.879 -4.388 12.613 1.00 63.29 86 ARG A O 1
ATOM 546 N N . LEU A 1 93 ? -36.034 -6.504 12.512 1.00 53.14 87 LEU A N 1
ATOM 547 C CA . LEU A 1 93 ? -34.765 -6.144 11.826 1.00 58.71 87 LEU A CA 1
ATOM 548 C C . LEU A 1 93 ? -35.041 -5.690 10.382 1.00 62.13 87 LEU A C 1
ATOM 549 O O . LEU A 1 93 ? -34.417 -4.704 9.965 1.00 64.50 87 LEU A O 1
ATOM 554 N N . ASP A 1 94 ? -35.917 -6.391 9.649 1.00 63.63 88 ASP A N 1
ATOM 555 C CA . ASP A 1 94 ? -36.308 -6.074 8.244 1.00 62.60 88 ASP A CA 1
ATOM 556 C C . ASP A 1 94 ? -36.878 -4.654 8.182 1.00 61.22 88 ASP A C 1
ATOM 557 O O . ASP A 1 94 ? -36.516 -3.907 7.247 1.00 60.18 88 ASP A O 1
ATOM 562 N N . ARG A 1 95 ? -37.763 -4.317 9.125 1.00 58.73 89 ARG A N 1
ATOM 563 C CA . ARG A 1 95 ? -38.386 -2.973 9.241 1.00 57.66 89 ARG A CA 1
ATOM 564 C C . ARG A 1 95 ? -37.288 -1.940 9.489 1.00 57.31 89 ARG A C 1
ATOM 565 O O . ARG A 1 95 ? -37.292 -0.907 8.797 1.00 57.00 89 ARG A O 1
ATOM 573 N N . LEU A 1 96 ? -36.395 -2.214 10.445 1.00 57.45 90 LEU A N 1
ATOM 574 C CA . LEU A 1 96 ? -35.237 -1.335 10.762 1.00 56.52 90 LEU A CA 1
ATOM 575 C C . LEU A 1 96 ? -34.480 -1.064 9.456 1.00 56.12 90 LEU A C 1
ATOM 576 O O . LEU A 1 96 ? -34.332 0.120 9.100 1.00 60.71 90 LEU A O 1
ATOM 581 N N . ALA A 1 97 ? -34.084 -2.116 8.734 1.00 56.61 91 ALA A N 1
ATOM 582 C CA . ALA A 1 97 ? -33.403 -2.025 7.419 1.00 59.37 91 ALA A CA 1
ATOM 583 C C . ALA A 1 97 ? -34.243 -1.159 6.471 1.00 61.21 91 ALA A C 1
ATOM 584 O O . ALA A 1 97 ? -33.675 -0.253 5.840 1.00 63.53 91 ALA A O 1
ATOM 586 N N . LEU A 1 98 ? -35.555 -1.400 6.414 1.00 61.66 92 LEU A N 1
ATOM 587 C CA . LEU A 1 98 ? -36.506 -0.612 5.583 1.00 62.29 92 LEU A CA 1
ATOM 588 C C . LEU A 1 98 ? -36.780 0.754 6.228 1.00 62.74 92 LEU A C 1
ATOM 589 O O . LEU A 1 98 ? -37.559 1.524 5.640 1.00 66.05 92 LEU A O 1
ATOM 594 N N . ASN A 1 99 ? -36.171 1.055 7.380 1.00 66.42 93 ASN A N 1
ATOM 595 C CA . ASN A 1 99 ? -36.425 2.301 8.156 1.00 67.64 93 ASN A CA 1
ATOM 596 C C . ASN A 1 99 ? -37.934 2.424 8.412 1.00 66.71 93 ASN A C 1
ATOM 597 O O . ASN A 1 99 ? -38.490 3.517 8.181 1.00 68.36 93 ASN A O 1
ATOM 602 N N . GLN A 1 100 ? -38.571 1.330 8.841 1.00 62.68 94 GLN A N 1
ATOM 603 C CA . GLN A 1 100 ? -40.022 1.261 9.169 1.00 62.27 94 GLN A CA 1
ATOM 604 C C . GLN A 1 100 ? -40.198 1.240 10.691 1.00 61.31 94 GLN A C 1
ATOM 605 O O . GLN A 1 100 ? -39.258 0.812 11.387 1.00 61.52 94 GLN A O 1
ATOM 611 N N . ARG A 1 101 ? -41.361 1.675 11.187 1.00 61.44 95 ARG A N 1
ATOM 612 C CA . ARG A 1 101 ? -41.694 1.648 12.637 1.00 60.97 95 ARG A CA 1
ATOM 613 C C . ARG A 1 101 ? -41.487 0.218 13.149 1.00 59.47 95 ARG A C 1
ATOM 614 O O . ARG A 1 101 ? -42.053 -0.706 12.544 1.00 62.81 95 ARG A O 1
ATOM 622 N N . ASN A 1 102 ? -40.680 0.055 14.205 1.00 55.39 96 ASN A N 1
ATOM 623 C CA . ASN A 1 102 ? -40.180 -1.255 14.709 1.00 54.87 96 ASN A CA 1
ATOM 624 C C . ASN A 1 102 ? -40.508 -1.445 16.198 1.00 55.02 96 ASN A C 1
ATOM 625 O O . ASN A 1 102 ? -40.198 -2.531 16.719 1.00 49.35 96 ASN A O 1
ATOM 627 N N . GLU A 1 103 ? -41.100 -0.444 16.858 1.00 54.88 97 GLU A N 1
ATOM 628 C CA . GLU A 1 103 ? -41.258 -0.421 18.339 1.00 58.26 97 GLU A CA 1
ATOM 629 C C . GLU A 1 103 ? -42.434 -1.317 18.746 1.00 58.66 97 GLU A C 1
ATOM 630 O O . GLU A 1 103 ? -43.406 -1.426 17.963 1.00 62.41 97 GLU A O 1
ATOM 636 N N . PHE A 1 104 ? -42.339 -1.930 19.930 1.00 56.22 98 PHE A N 1
ATOM 637 C CA . PHE A 1 104 ? -43.425 -2.717 20.574 1.00 53.95 98 PHE A CA 1
ATOM 638 C C . PHE A 1 104 ? -43.127 -2.932 22.065 1.00 54.18 98 PHE A C 1
ATOM 639 O O . PHE A 1 104 ? -41.980 -2.696 22.515 1.00 55.23 98 PHE A O 1
ATOM 647 N N . THR A 1 105 ? -44.135 -3.415 22.795 1.00 52.56 99 THR A N 1
ATOM 648 C CA . THR A 1 105 ? -44.079 -3.707 24.251 1.00 52.53 99 THR A CA 1
ATOM 649 C C . THR A 1 105 ? -44.294 -5.206 24.483 1.00 52.47 99 THR A C 1
ATOM 650 O O . THR A 1 105 ? -45.427 -5.667 24.262 1.00 53.97 99 THR A O 1
ATOM 654 N N . THR A 1 106 ? -43.239 -5.916 24.905 1.00 49.33 100 THR A N 1
ATOM 655 C CA . THR A 1 106 ? -43.278 -7.313 25.409 1.00 49.23 100 THR A CA 1
ATOM 656 C C . THR A 1 106 ? -43.947 -7.327 26.789 1.00 51.85 100 THR A C 1
ATOM 657 O O . THR A 1 106 ? -43.707 -6.395 27.574 1.00 56.27 100 THR A O 1
ATOM 661 N N . LEU A 1 107 ? -44.736 -8.365 27.077 1.00 52.12 101 LEU A N 1
ATOM 662 C CA . LEU A 1 107 ? -45.486 -8.518 28.350 1.00 50.83 101 LEU A CA 1
ATOM 663 C C . LEU A 1 107 ? -45.074 -9.819 29.043 1.00 54.26 101 LEU A C 1
ATOM 664 O O . LEU A 1 107 ? -44.710 -9.745 30.231 1.00 60.74 101 LEU A O 1
ATOM 669 N N . ARG A 1 108 ? -45.146 -10.956 28.345 1.00 52.88 102 ARG A N 1
ATOM 670 C CA . ARG A 1 108 ? -44.789 -12.282 28.912 1.00 54.74 102 ARG A CA 1
ATOM 671 C C . ARG A 1 108 ? -44.262 -13.211 27.813 1.00 54.31 102 ARG A C 1
ATOM 672 O O . ARG A 1 108 ? -44.723 -13.113 26.665 1.00 54.26 102 ARG A O 1
ATOM 680 N N . ARG A 1 109 ? -43.309 -14.069 28.178 1.00 52.36 103 ARG A N 1
ATOM 681 C CA . ARG A 1 109 ? -42.733 -15.143 27.332 1.00 52.92 103 ARG A CA 1
ATOM 682 C C . ARG A 1 109 ? -43.350 -16.462 27.794 1.00 56.18 103 ARG A C 1
ATOM 683 O O . ARG A 1 109 ? -43.191 -16.794 28.993 1.00 53.83 103 ARG A O 1
ATOM 691 N 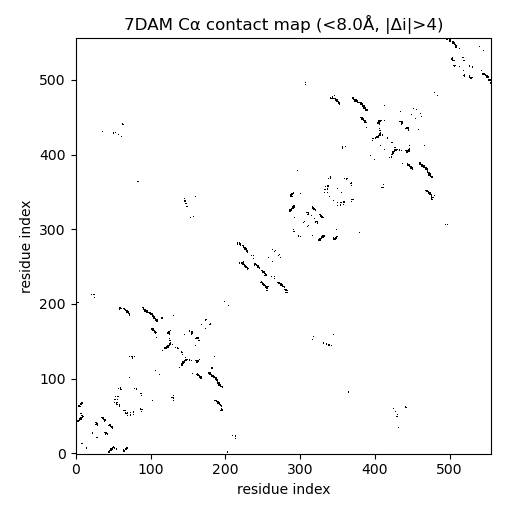N . MET A 1 110 ? -44.057 -17.153 26.895 1.00 56.26 104 MET A N 1
ATOM 692 C CA . MET A 1 110 ? -44.868 -18.356 27.216 1.00 55.58 104 MET A CA 1
ATOM 693 C C . MET A 1 110 ? -43.929 -19.553 27.372 1.00 57.24 104 MET A C 1
ATOM 694 O O . MET A 1 110 ? -42.758 -19.447 26.941 1.00 53.66 104 MET A O 1
ATOM 699 N N . ASP A 1 111 ? -44.450 -20.647 27.942 1.00 60.86 105 ASP A N 1
ATOM 700 C CA . ASP A 1 111 ? -43.711 -21.893 28.272 1.00 61.24 105 ASP A CA 1
ATOM 701 C C . ASP A 1 111 ? -43.756 -22.860 27.080 1.00 60.94 105 ASP A C 1
ATOM 702 O O . ASP A 1 111 ? -43.451 -24.059 27.283 1.00 62.23 105 ASP A O 1
ATOM 707 N N . PHE A 1 112 ? -44.104 -22.365 25.889 1.00 56.56 106 PHE A N 1
ATOM 708 C CA . PHE A 1 112 ? -44.312 -23.186 24.672 1.00 55.04 106 PHE A CA 1
ATOM 709 C C . PHE A 1 112 ? -43.959 -22.371 23.430 1.00 54.94 106 PHE A C 1
ATOM 710 O O . PHE A 1 112 ? -44.004 -21.125 23.481 1.00 51.49 106 PHE A O 1
ATOM 718 N N . GLY A 1 113 ? -43.656 -23.083 22.339 1.00 55.42 107 GLY A N 1
ATOM 719 C CA . GLY A 1 113 ? -43.106 -22.540 21.081 1.00 57.22 107 GLY A CA 1
ATOM 720 C C . GLY A 1 113 ? -41.632 -22.874 20.922 1.00 56.28 107 GLY A C 1
ATOM 721 O O . GLY A 1 113 ? -40.950 -22.166 20.157 1.00 55.43 107 GLY A O 1
ATOM 722 N N . GLY A 1 114 ? -41.159 -23.927 21.595 1.00 59.32 108 GLY A N 1
ATOM 723 C CA . GLY A 1 114 ? -39.737 -24.307 21.675 1.00 65.03 108 GLY A CA 1
ATOM 724 C C . GLY A 1 114 ? -39.200 -24.759 20.331 1.00 69.20 108 GLY A C 1
ATOM 725 O O . GLY A 1 114 ? -39.685 -25.781 19.803 1.00 73.78 108 GLY A O 1
ATOM 726 N N . CYS A 1 115 ? -38.240 -24.006 19.791 1.00 69.62 109 CYS A N 1
ATOM 727 C CA . CYS A 1 115 ? -37.588 -24.253 18.480 1.00 68.22 109 CYS A CA 1
ATOM 728 C C . CYS A 1 115 ? -36.311 -23.413 18.374 1.00 66.25 109 CYS A C 1
ATOM 729 O O . CYS A 1 115 ? -36.202 -22.391 19.097 1.00 60.25 109 CYS A O 1
ATOM 732 N N . ARG A 1 116 ? -35.376 -23.843 17.528 1.00 61.74 110 ARG A N 1
ATOM 733 C CA . ARG A 1 116 ? -34.079 -23.152 17.324 1.00 61.38 110 ARG A CA 1
ATOM 734 C C . ARG A 1 116 ? -33.838 -23.013 15.822 1.00 59.81 110 ARG A C 1
ATOM 735 O O . ARG A 1 116 ? -34.095 -23.984 15.084 1.00 63.67 110 ARG A O 1
ATOM 743 N N . LEU A 1 117 ? -33.425 -21.824 15.387 1.00 56.39 111 LEU A N 1
ATOM 744 C CA . LEU A 1 117 ? -32.810 -21.607 14.056 1.00 54.99 111 LEU A CA 1
ATOM 745 C C . LEU A 1 117 ? -31.327 -21.939 14.190 1.00 53.46 111 LEU A C 1
ATOM 746 O O . LEU A 1 117 ? -30.634 -21.245 14.964 1.00 55.17 111 LEU A O 1
ATOM 751 N N . SER A 1 118 ? -30.884 -22.975 13.482 1.00 51.96 112 SER A N 1
ATOM 752 C CA . SER A 1 118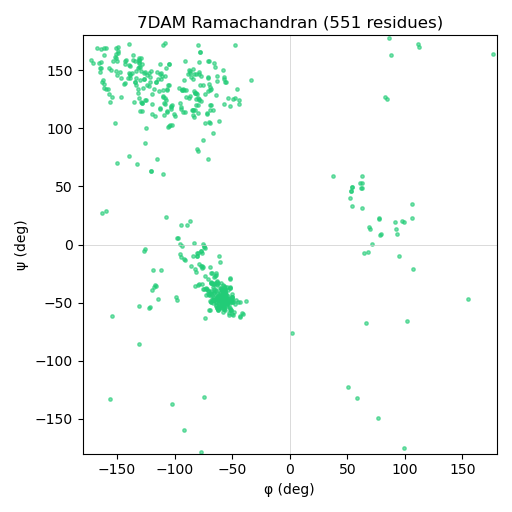 ? -29.527 -23.562 13.591 1.00 52.26 112 SER A CA 1
ATOM 753 C C . SER A 1 118 ? -28.946 -23.805 12.194 1.00 53.24 112 SER A C 1
ATOM 754 O O . SER A 1 118 ? -29.697 -24.202 11.292 1.00 53.94 112 SER A O 1
ATOM 757 N N . ILE A 1 119 ? -27.653 -23.532 12.021 1.00 55.92 113 ILE A N 1
ATOM 758 C CA . ILE A 1 119 ? -26.925 -23.785 10.748 1.00 54.19 113 ILE A CA 1
ATOM 759 C C . ILE A 1 119 ? -26.603 -25.282 10.689 1.00 55.18 113 ILE A C 1
ATOM 760 O O . ILE A 1 119 ? -26.035 -25.818 11.677 1.00 52.53 113 ILE A O 1
ATOM 765 N N . ALA A 1 120 ? -27.026 -25.924 9.597 1.00 53.38 114 ALA A N 1
ATOM 766 C CA . ALA A 1 120 ? -26.799 -27.354 9.297 1.00 55.11 114 ALA A CA 1
ATOM 767 C C . ALA A 1 120 ? -26.070 -27.482 7.955 1.00 57.52 114 ALA A C 1
ATOM 768 O O . ALA A 1 120 ? -26.287 -26.634 7.063 1.00 56.96 114 ALA A O 1
ATOM 770 N N . ILE A 1 121 ? -25.230 -28.510 7.837 1.00 60.99 115 ILE A N 1
ATOM 771 C CA . ILE A 1 121 ? -24.296 -28.750 6.699 1.00 67.25 115 ILE A CA 1
ATOM 772 C C . ILE A 1 121 ? -24.470 -30.203 6.244 1.00 70.52 115 ILE A C 1
ATOM 773 O O . ILE A 1 121 ? -24.986 -31.005 7.043 1.00 76.16 115 ILE A O 1
ATOM 778 N N . GLU A 1 122 ? -24.079 -30.512 5.004 1.00 70.68 116 GLU A N 1
ATOM 779 C CA . GLU A 1 122 ? -24.018 -31.902 4.474 1.00 74.96 116 GLU A CA 1
ATOM 780 C C . GLU A 1 122 ? -23.298 -32.774 5.506 1.00 79.62 116 GLU A C 1
ATOM 781 O O . GLU A 1 122 ? -22.202 -32.379 5.940 1.00 81.26 116 GLU A O 1
ATOM 787 N N . LYS A 1 123 ? -23.923 -33.880 5.924 1.00 84.01 117 LYS A N 1
ATOM 788 C CA . LYS A 1 123 ? -23.391 -34.794 6.974 1.00 87.88 117 LYS A CA 1
ATOM 789 C C . LYS A 1 123 ? -21.899 -35.060 6.741 1.00 90.39 117 LYS A C 1
ATOM 790 O O . LYS A 1 123 ? -21.123 -34.912 7.705 1.00 90.40 117 LYS A O 1
ATOM 792 N N . ASP A 1 124 ? -21.520 -35.419 5.508 1.00 94.43 118 ASP A N 1
ATOM 793 C CA . ASP A 1 124 ? -20.128 -35.778 5.121 1.00 97.41 118 ASP A CA 1
ATOM 794 C C . ASP A 1 124 ? -19.213 -34.575 5.374 1.00 102.72 118 ASP A C 1
ATOM 795 O O . ASP A 1 124 ? -18.174 -34.753 6.043 1.00 104.32 118 ASP A O 1
ATOM 797 N N . ALA A 1 125 ? -19.620 -33.389 4.909 1.00 107.74 119 ALA A N 1
ATOM 798 C CA . ALA A 1 125 ? -18.867 -32.119 5.070 1.00 108.27 119 ALA A CA 1
ATOM 799 C C . ALA A 1 125 ? -18.767 -31.792 6.567 1.00 110.76 119 ALA A C 1
ATOM 800 O O . ALA A 1 125 ? -19.742 -32.086 7.286 1.00 117.83 119 ALA A O 1
ATOM 802 N N . GLU A 1 126 ? -17.624 -31.280 7.031 1.00 109.10 120 GLU A N 1
ATOM 803 C CA . GLU A 1 126 ? -17.277 -31.278 8.478 1.00 108.09 120 GLU A CA 1
ATOM 804 C C . GLU A 1 126 ? -16.314 -30.141 8.827 1.00 106.72 120 GLU A C 1
ATOM 805 O O . GLU A 1 126 ? -15.617 -29.649 7.923 1.00 101.54 120 GLU A O 1
ATOM 811 N N . TYR A 1 127 ? -16.301 -29.766 10.116 1.00 106.61 121 TYR A N 1
ATOM 812 C CA . TYR A 1 127 ? -15.266 -28.975 10.844 1.00 106.33 121 TYR A CA 1
ATOM 813 C C . TYR A 1 127 ? -15.515 -27.467 10.676 1.00 105.47 121 TYR A C 1
ATOM 814 O O . TYR A 1 127 ? -16.499 -27.081 10.016 1.00 110.69 121 TYR A O 1
ATOM 817 N N . ARG A 1 128 ? -14.674 -26.645 11.320 1.00 101.69 122 ARG A N 1
ATOM 818 C CA . ARG A 1 128 ? -14.756 -25.157 11.370 1.00 99.01 122 ARG A CA 1
ATOM 819 C C . ARG A 1 128 ? -16.023 -24.762 12.137 1.00 98.10 122 ARG A C 1
ATOM 820 O O . ARG A 1 128 ? -15.886 -24.185 13.232 1.00 93.55 122 ARG A O 1
ATOM 822 N N . GLY A 1 129 ? -17.198 -25.048 11.562 1.00 95.65 123 GLY A N 1
ATOM 823 C CA . GLY A 1 129 ? -18.511 -25.043 12.239 1.00 92.40 123 GLY A CA 1
ATOM 824 C C . GLY A 1 129 ? -18.915 -23.665 12.761 1.00 95.01 123 GLY A C 1
ATOM 825 O O . GLY A 1 129 ? -19.627 -23.556 13.758 1.00 92.46 123 GLY A O 1
ATOM 826 N N . PRO A 1 130 ? -18.498 -22.580 12.072 1.00 96.42 124 PRO A N 1
ATOM 827 C CA . PRO A 1 130 ? -18.637 -21.217 12.590 1.00 94.50 124 PRO A CA 1
ATOM 828 C C . PRO A 1 130 ? -17.561 -20.352 11.922 1.00 92.73 124 PRO A C 1
ATOM 829 O O . PRO A 1 130 ? -17.868 -19.267 11.463 1.00 86.60 124 PRO A O 1
ATOM 831 N N . GLN A 1 131 ? -16.329 -20.872 11.894 1.00 96.57 125 GLN A N 1
ATOM 832 C CA . GLN A 1 131 ? -15.171 -20.283 11.169 1.00 100.12 125 GLN A CA 1
ATOM 833 C C . GLN A 1 131 ? -15.388 -20.442 9.660 1.00 100.11 125 GLN A C 1
ATOM 834 O O . GLN A 1 131 ? -16.161 -21.344 9.251 1.00 101.01 125 GLN A O 1
ATOM 835 N N . ASP A 1 132 ? -14.716 -19.597 8.871 1.00 97.74 126 ASP A N 1
ATOM 836 C CA . ASP A 1 132 ? -14.756 -19.600 7.384 1.00 99.49 126 ASP A CA 1
ATOM 837 C C . ASP A 1 132 ? -16.208 -19.396 6.933 1.00 98.48 126 ASP A C 1
ATOM 838 O O . ASP A 1 132 ? -16.865 -18.511 7.500 1.00 101.96 126 ASP A O 1
ATOM 840 N N . LEU A 1 133 ? -16.690 -20.218 5.992 1.00 91.25 127 LEU A N 1
ATOM 841 C CA . LEU A 1 133 ? -18.009 -20.071 5.312 1.00 88.29 127 LEU A CA 1
ATOM 842 C C . LEU A 1 133 ? -18.102 -18.665 4.701 1.00 89.50 127 LEU A C 1
ATOM 843 O O . LEU A 1 133 ? -19.209 -18.085 4.668 1.00 86.53 127 LEU A O 1
ATOM 848 N N . ASN A 1 134 ? -16.971 -18.126 4.245 1.00 88.51 128 ASN A N 1
ATOM 849 C CA . ASN A 1 134 ? -16.853 -16.733 3.738 1.00 89.11 128 ASN A CA 1
ATOM 850 C C . ASN A 1 134 ? -17.266 -16.673 2.262 1.00 86.04 128 ASN A C 1
ATOM 851 O O . ASN A 1 134 ? -17.372 -15.548 1.738 1.00 89.39 128 ASN A O 1
ATOM 856 N N . GLY A 1 135 ? -17.467 -17.822 1.609 1.00 81.14 129 GLY A N 1
ATOM 857 C CA . GLY A 1 135 ? -17.878 -17.898 0.190 1.00 76.56 129 GLY A CA 1
ATOM 858 C C . GLY A 1 135 ? -19.227 -18.575 0.008 1.00 70.77 129 GLY A C 1
ATOM 859 O O . GLY A 1 135 ? -19.997 -18.141 -0.881 1.00 64.29 129 GLY A O 1
ATOM 860 N N . LYS A 1 136 ? -19.510 -19.593 0.827 1.00 65.83 130 LYS A N 1
ATOM 861 C CA . LYS A 1 136 ? -20.621 -20.559 0.614 1.00 64.15 130 LYS A CA 1
ATOM 862 C C . LYS A 1 136 ? -21.969 -19.838 0.706 1.00 64.42 130 LYS A C 1
ATOM 863 O O . LYS A 1 136 ? -22.040 -18.771 1.366 1.00 62.88 130 LYS A O 1
ATOM 869 N N . ARG A 1 137 ? -22.972 -20.380 0.010 1.00 62.39 131 ARG A N 1
ATOM 870 C CA . ARG A 1 137 ? -24.366 -19.870 -0.016 1.00 59.29 131 ARG A CA 1
ATOM 871 C C . ARG A 1 137 ? -25.137 -20.565 1.105 1.00 56.86 131 ARG A C 1
ATOM 872 O O . ARG A 1 137 ? -25.095 -21.814 1.162 1.00 57.43 131 ARG A O 1
ATOM 874 N N . ILE A 1 138 ? -25.791 -19.788 1.970 1.00 53.51 132 ILE A N 1
ATOM 875 C CA . ILE A 1 138 ? -26.684 -20.323 3.039 1.00 53.77 132 ILE A CA 1
ATOM 876 C C . ILE A 1 138 ? -28.132 -20.001 2.659 1.00 52.62 132 ILE A C 1
ATOM 877 O O . ILE A 1 138 ? -28.425 -18.810 2.389 1.00 51.54 132 ILE A O 1
ATOM 882 N N . ALA A 1 139 ? -28.985 -21.030 2.632 1.00 50.81 133 ALA A N 1
ATOM 883 C CA . ALA A 1 139 ? -30.429 -20.931 2.329 1.00 52.15 133 ALA A CA 1
ATOM 884 C C . ALA A 1 139 ? -31.204 -20.788 3.639 1.00 52.91 133 ALA A C 1
ATOM 885 O O . ALA A 1 139 ? -30.924 -21.559 4.580 1.00 51.52 133 ALA A O 1
ATOM 887 N N . THR A 1 140 ? -32.135 -19.829 3.690 1.00 52.17 134 THR A N 1
ATOM 888 C CA . THR A 1 140 ? -32.919 -19.472 4.901 1.00 52.05 134 THR A CA 1
ATOM 889 C C . THR A 1 140 ? -34.227 -18.776 4.529 1.00 51.75 134 THR A C 1
ATOM 890 O O . THR A 1 140 ? -34.259 -18.087 3.493 1.00 47.58 134 THR A O 1
ATOM 894 N N . THR A 1 141 ? -35.232 -18.926 5.394 1.00 48.87 135 THR A N 1
ATOM 895 C CA . THR A 1 141 ? -36.488 -18.136 5.413 1.00 48.21 135 THR A CA 1
ATOM 896 C C . THR A 1 141 ? -36.287 -16.929 6.339 1.00 52.71 135 THR A C 1
ATOM 897 O O . THR A 1 141 ? -37.131 -16.013 6.307 1.00 58.85 135 THR A O 1
ATOM 901 N N . TYR A 1 142 ? -35.215 -16.938 7.138 1.00 53.72 136 TYR A N 1
ATOM 902 C CA . TYR A 1 142 ? -34.904 -15.917 8.170 1.00 57.38 136 TYR A CA 1
ATOM 903 C C . TYR A 1 142 ? -33.553 -15.278 7.865 1.00 60.90 136 TYR A C 1
ATOM 904 O O . TYR A 1 142 ? -32.623 -15.369 8.665 1.00 60.59 136 TYR A O 1
ATOM 913 N N . PRO A 1 143 ? -33.424 -14.573 6.717 1.00 61.87 137 PRO A N 1
ATOM 914 C CA . PRO A 1 143 ? -32.134 -14.042 6.277 1.00 63.65 137 PRO A CA 1
ATOM 915 C C . PRO A 1 143 ? -31.604 -12.959 7.230 1.00 64.63 137 PRO A C 1
ATOM 916 O O . PRO A 1 143 ? -30.416 -12.856 7.423 1.00 68.21 137 PRO A O 1
ATOM 920 N N . GLN A 1 144 ? -32.510 -12.178 7.808 1.00 62.87 138 GLN A N 1
ATOM 921 C CA . GLN A 1 144 ? -32.162 -11.065 8.721 1.00 62.56 138 GLN A CA 1
ATOM 922 C C . GLN A 1 144 ? -31.545 -11.640 10.001 1.00 60.94 138 GLN A C 1
ATOM 923 O O . GLN A 1 144 ? -30.490 -11.134 10.425 1.00 61.98 138 GLN A O 1
ATOM 929 N N . LEU A 1 145 ? -32.148 -12.692 10.566 1.00 61.34 139 LEU A N 1
ATOM 930 C CA . LEU A 1 145 ? -31.610 -13.395 11.766 1.00 57.90 139 LEU A CA 1
ATOM 931 C C . LEU A 1 145 ? -30.240 -13.999 11.433 1.00 55.70 139 LEU A C 1
ATOM 932 O O . LEU A 1 145 ? -29.326 -13.872 12.266 1.00 51.78 139 LEU A O 1
ATOM 937 N N . LEU A 1 146 ? -30.106 -14.641 10.270 1.00 58.47 140 LEU A N 1
ATOM 938 C CA . LEU A 1 146 ? -28.814 -15.208 9.784 1.00 57.96 140 LEU A CA 1
ATOM 939 C C . LEU A 1 146 ? -27.787 -14.071 9.695 1.00 56.87 140 LEU A C 1
ATOM 940 O O . LEU A 1 146 ? -26.661 -14.274 10.158 1.00 58.52 140 LEU A O 1
ATOM 945 N N . LYS A 1 147 ? -28.176 -12.924 9.125 1.00 56.51 141 LYS A N 1
ATOM 946 C CA . LYS A 1 147 ? -27.306 -11.734 8.916 1.00 58.22 141 LYS A CA 1
ATOM 947 C C . LYS A 1 147 ? -26.776 -11.247 10.268 1.00 57.36 141 LYS A C 1
ATOM 948 O O . LYS A 1 147 ? -25.550 -11.083 10.388 1.00 66.34 141 LYS A O 1
ATOM 950 N N . ALA A 1 148 ? -27.666 -11.028 11.238 1.00 56.07 142 ALA A N 1
ATOM 951 C CA . ALA A 1 148 ? -27.322 -10.640 12.626 1.00 57.25 142 ALA A CA 1
ATOM 952 C C . ALA A 1 148 ? -26.129 -11.475 13.118 1.00 59.18 142 ALA A C 1
ATOM 953 O O . ALA A 1 148 ? -25.053 -10.886 13.388 1.00 60.88 142 ALA A O 1
ATOM 955 N N . TYR A 1 149 ? -26.298 -12.799 13.192 1.00 60.88 143 TYR A N 1
ATOM 956 C CA . TYR A 1 149 ? -25.276 -13.760 13.694 1.00 63.36 143 TYR A CA 1
ATOM 957 C C . TYR A 1 149 ? -24.004 -13.692 12.842 1.00 64.52 143 TYR A C 1
ATOM 958 O O . TYR A 1 149 ? -22.907 -13.682 13.408 1.00 69.04 143 TYR A O 1
ATOM 967 N N . MET A 1 150 ? -24.141 -13.690 11.518 1.00 65.31 144 MET A N 1
ATOM 968 C CA . MET A 1 150 ? -22.978 -13.719 10.593 1.00 71.18 144 MET A CA 1
ATOM 969 C C . MET A 1 150 ? -22.153 -12.451 10.822 1.00 75.95 144 MET A C 1
ATOM 970 O O . MET A 1 150 ? -20.955 -12.589 11.124 1.00 78.42 144 MET A O 1
ATOM 975 N N . ASP A 1 151 ? -22.790 -11.278 10.741 1.00 77.21 145 ASP A N 1
ATOM 976 C CA . ASP A 1 151 ? -22.147 -9.950 10.929 1.00 79.10 145 ASP A CA 1
ATOM 977 C C . ASP A 1 151 ? -21.351 -9.947 12.239 1.00 80.18 145 ASP A C 1
ATOM 978 O O . ASP A 1 151 ? -20.175 -9.526 12.211 1.00 82.10 145 ASP A O 1
ATOM 983 N N . ARG A 1 152 ? -21.965 -10.405 13.333 1.00 79.71 146 ARG A N 1
ATOM 984 C CA . ARG A 1 152 ? -21.336 -10.427 14.680 1.00 80.70 146 ARG A CA 1
ATOM 985 C C . ARG A 1 152 ? -20.118 -11.361 14.630 1.00 78.08 146 ARG A C 1
ATOM 986 O O . ARG A 1 152 ? -19.117 -11.042 15.290 1.00 77.67 146 ARG A O 1
ATOM 994 N N . GLN A 1 153 ? -20.186 -12.440 13.841 1.00 75.43 147 GLN A N 1
ATOM 995 C CA . GLN A 1 153 ? -19.077 -13.420 13.655 1.00 73.45 147 GLN A CA 1
ATOM 996 C C . GLN A 1 153 ? -18.038 -12.891 12.650 1.00 69.47 147 GLN A C 1
ATOM 997 O O . GLN A 1 153 ? -16.976 -13.528 12.530 1.00 71.64 147 GLN A O 1
ATOM 1003 N N . GLY A 1 154 ? -18.331 -11.796 11.939 1.00 66.67 148 GLY A N 1
ATOM 1004 C CA . GLY A 1 154 ? -17.416 -11.156 10.970 1.00 68.73 148 GLY A CA 1
ATOM 1005 C C . GLY A 1 154 ? -17.203 -12.000 9.720 1.00 71.73 148 GLY A C 1
ATOM 1006 O O . GLY A 1 154 ? -16.274 -11.685 8.950 1.00 69.26 148 GLY A O 1
ATOM 1007 N N . VAL A 1 155 ? -18.032 -13.030 9.518 1.00 73.13 149 VAL A N 1
ATOM 1008 C CA . VAL A 1 155 ? -17.991 -13.946 8.340 1.00 71.64 149 VAL A CA 1
ATOM 1009 C C . VAL A 1 155 ? -18.864 -13.331 7.244 1.00 70.70 149 VAL A C 1
ATOM 1010 O O . VAL A 1 155 ? -19.874 -12.696 7.589 1.00 69.58 149 VAL A O 1
ATOM 1014 N N . ASP A 1 156 ? -18.493 -13.521 5.978 1.00 72.57 150 ASP A N 1
ATOM 1015 C CA . ASP A 1 156 ? -19.225 -12.946 4.821 1.00 78.58 150 ASP A CA 1
ATOM 1016 C C . ASP A 1 156 ? -20.011 -14.032 4.081 1.00 78.51 150 ASP A C 1
ATOM 1017 O O . ASP A 1 156 ? -19.439 -15.049 3.663 1.00 76.70 150 ASP A O 1
ATOM 1022 N N . PHE A 1 157 ? -21.256 -13.679 3.798 1.00 79.30 151 PHE A N 1
ATOM 1023 C CA . PHE A 1 157 ? -22.421 -14.524 3.438 1.00 78.93 151 PHE A CA 1
ATOM 1024 C C . PHE A 1 157 ? -22.829 -14.267 1.984 1.00 76.58 151 PHE A C 1
ATOM 1025 O O . PHE A 1 157 ? -22.576 -13.151 1.464 1.00 75.88 151 PHE A O 1
ATOM 1033 N N . SER A 1 158 ? -23.487 -15.251 1.369 1.00 74.45 152 SER A N 1
ATOM 1034 C CA . SER A 1 158 ? -24.487 -15.065 0.283 1.00 68.82 152 SER A CA 1
ATOM 1035 C C . SER A 1 158 ? -25.741 -15.838 0.686 1.00 68.45 152 SER A C 1
ATOM 1036 O O . SER A 1 158 ? -25.595 -17.035 0.933 1.00 72.02 152 SER A O 1
ATOM 1039 N N . THR A 1 159 ? -26.902 -15.185 0.797 1.00 68.55 153 THR A N 1
ATOM 1040 C CA . THR A 1 159 ? -28.161 -15.814 1.281 1.00 67.87 153 THR A CA 1
ATOM 1041 C C . THR A 1 159 ? -29.022 -16.263 0.104 1.00 67.23 153 THR A C 1
ATOM 1042 O O . THR A 1 159 ? -29.221 -15.449 -0.828 1.00 69.86 153 THR A O 1
ATOM 1046 N N . CYS A 1 160 ? -29.550 -17.482 0.189 1.00 61.14 154 CYS A N 1
ATOM 1047 C CA . CYS A 1 160 ? -30.549 -18.046 -0.749 1.00 59.40 154 CYS A CA 1
ATOM 1048 C C . CYS A 1 160 ? -31.922 -18.026 -0.067 1.00 56.64 154 CYS A C 1
ATOM 1049 O O . CYS A 1 160 ? -32.154 -18.886 0.803 1.00 54.22 154 CYS A O 1
ATOM 1052 N N . MET A 1 161 ? -32.779 -17.067 -0.428 1.00 54.58 155 MET A N 1
ATOM 1053 C CA . MET A 1 161 ? -34.139 -16.909 0.153 1.00 54.49 155 MET A CA 1
ATOM 1054 C C . MET A 1 161 ? -35.046 -18.037 -0.356 1.00 57.57 155 MET A C 1
ATOM 1055 O O . MET A 1 161 ? -35.320 -18.077 -1.569 1.00 58.02 155 MET A O 1
ATOM 1057 N N . LEU A 1 162 ? -35.468 -18.929 0.549 1.00 60.06 156 LEU A N 1
ATOM 1058 C CA . LEU A 1 162 ? -36.488 -19.987 0.311 1.00 58.78 156 LEU A CA 1
ATOM 1059 C C . LEU A 1 162 ? -37.511 -19.950 1.451 1.00 60.46 156 LEU A C 1
ATOM 1060 O O . LEU A 1 162 ? -37.079 -19.961 2.619 1.00 62.72 156 LEU A O 1
ATOM 1065 N N . THR A 1 163 ? -38.807 -19.925 1.126 1.00 62.11 157 THR A N 1
ATOM 1066 C CA . THR A 1 163 ? -39.921 -19.750 2.099 1.00 60.43 157 THR A CA 1
ATOM 1067 C C . THR A 1 163 ? -40.475 -21.115 2.527 1.00 58.62 157 THR A C 1
ATOM 1068 O O . THR A 1 163 ? -41.407 -21.127 3.351 1.00 64.44 157 THR A O 1
ATOM 1072 N N . GLY A 1 164 ? -39.915 -22.214 2.010 1.00 56.57 158 GLY A N 1
ATOM 1073 C CA . GLY A 1 164 ? -40.271 -23.591 2.402 1.00 55.68 158 GLY A CA 1
ATOM 1074 C C . GLY A 1 164 ? -39.339 -24.619 1.782 1.00 55.48 158 GLY A C 1
ATOM 1075 O O . GLY A 1 164 ? -38.704 -24.304 0.752 1.00 55.80 158 GLY A O 1
ATOM 1076 N N . SER A 1 165 ? -39.266 -25.810 2.384 1.00 56.33 159 SER A N 1
ATOM 1077 C CA . SER A 1 165 ? -38.418 -26.955 1.947 1.00 56.66 159 SER A CA 1
ATOM 1078 C C . SER A 1 165 ? -36.960 -26.500 1.817 1.00 53.12 159 SER A C 1
ATOM 1079 O O . SER A 1 165 ? -36.329 -26.762 0.768 1.00 50.00 159 SER A O 1
ATOM 1082 N N . VAL A 1 166 ? -36.457 -25.827 2.855 1.00 50.20 160 VAL A N 1
ATOM 1083 C CA . VAL A 1 166 ? -35.111 -25.186 2.866 1.00 49.02 160 VAL A CA 1
ATOM 1084 C C . VAL A 1 166 ? -34.042 -26.286 2.914 1.00 48.38 160 VAL A C 1
ATOM 1085 O O . VAL A 1 166 ? -32.951 -26.055 2.366 1.00 49.15 160 VAL A O 1
ATOM 1089 N N . GLU A 1 167 ? -34.347 -27.438 3.520 1.00 47.07 161 GLU A N 1
ATOM 1090 C CA . GLU A 1 167 ? -33.386 -28.559 3.716 1.00 52.64 161 GLU A CA 1
ATOM 1091 C C . GLU A 1 167 ? -33.008 -29.190 2.369 1.00 56.45 161 GLU A C 1
ATOM 1092 O O . GLU A 1 167 ? -31.910 -29.768 2.292 1.00 57.07 161 GLU A O 1
ATOM 1094 N N . VAL A 1 168 ? -33.873 -29.068 1.355 1.00 60.92 162 VAL A N 1
ATOM 1095 C CA . VAL A 1 168 ? -33.706 -29.700 0.011 1.00 63.27 162 VAL A CA 1
ATOM 1096 C C . VAL A 1 168 ? -32.733 -28.862 -0.833 1.00 68.48 162 VAL A C 1
ATOM 1097 O O . VAL A 1 168 ? -32.359 -29.320 -1.938 1.00 71.41 162 VAL A O 1
ATOM 1101 N N . ALA A 1 169 ? -32.328 -27.685 -0.341 1.00 71.38 163 ALA A N 1
ATOM 1102 C CA . ALA A 1 169 ? -31.509 -26.704 -1.093 1.00 75.32 163 ALA A CA 1
ATOM 1103 C C . ALA A 1 169 ? -30.156 -27.315 -1.455 1.00 77.94 163 ALA A C 1
ATOM 1104 O O . ALA A 1 169 ? -29.807 -27.356 -2.633 1.00 77.95 163 ALA A O 1
ATOM 1106 N N . PRO A 1 170 ? -29.348 -27.805 -0.482 1.00 81.18 164 PRO A N 1
ATOM 1107 C CA . PRO A 1 170 ? -28.084 -28.469 -0.803 1.00 80.60 164 PRO A CA 1
ATOM 1108 C C . PRO A 1 170 ? -28.269 -29.544 -1.884 1.00 82.50 164 PRO A C 1
ATOM 1109 O O . PRO A 1 170 ? -27.673 -29.397 -2.934 1.00 88.25 164 PRO A O 1
ATOM 1113 N N . ARG A 1 171 ? -29.100 -30.561 -1.624 1.00 81.18 165 ARG A N 1
ATOM 1114 C CA . ARG A 1 171 ? -29.407 -31.647 -2.596 1.00 81.08 165 ARG A CA 1
ATOM 1115 C C . ARG A 1 171 ? -29.566 -31.006 -3.977 1.00 85.27 165 ARG A C 1
ATOM 1116 O O . ARG A 1 171 ? -28.768 -31.321 -4.882 1.00 84.88 165 ARG A O 1
ATOM 1120 N N . ALA A 1 172 ? -30.528 -30.090 -4.092 1.00 91.35 166 ALA A N 1
ATOM 1121 C CA . ALA A 1 172 ? -30.856 -29.331 -5.320 1.00 95.53 166 ALA A CA 1
ATOM 1122 C C . ALA A 1 172 ? -29.597 -28.670 -5.896 1.00 99.59 166 ALA A C 1
ATOM 1123 O O . ALA A 1 172 ? -29.549 -28.480 -7.127 1.00 106.52 166 ALA A O 1
ATOM 1125 N N . GLY A 1 173 ? -28.621 -28.337 -5.045 1.00 95.98 167 GLY A N 1
ATOM 1126 C CA . GLY A 1 173 ? -27.451 -27.518 -5.415 1.00 95.87 167 GLY A CA 1
ATOM 1127 C C . GLY A 1 173 ? -27.844 -26.052 -5.490 1.00 94.89 167 GLY A C 1
ATOM 1128 O O . GLY A 1 173 ? -27.155 -25.275 -6.180 1.00 97.86 167 GLY A O 1
ATOM 1129 N N . LEU A 1 174 ? -28.928 -25.702 -4.792 1.00 86.24 168 LEU A N 1
ATOM 1130 C CA . LEU A 1 174 ? -29.507 -24.336 -4.720 1.00 80.52 168 LEU A CA 1
ATOM 1131 C C . LEU A 1 174 ? -28.602 -23.449 -3.858 1.00 76.90 168 LEU A C 1
ATOM 1132 O O . LEU A 1 174 ? -28.444 -22.266 -4.204 1.00 71.17 168 LEU A O 1
ATOM 1137 N N . ALA A 1 175 ? -28.045 -24.013 -2.780 1.00 72.50 169 ALA A N 1
ATOM 1138 C CA . ALA A 1 175 ? -27.150 -23.342 -1.810 1.00 73.91 169 ALA A CA 1
ATOM 1139 C C . ALA A 1 175 ? -26.206 -24.369 -1.174 1.00 75.09 169 ALA A C 1
ATOM 1140 O O . ALA A 1 175 ? -26.506 -25.563 -1.245 1.00 73.04 169 ALA A O 1
ATOM 1142 N N . ASP A 1 176 ? -25.107 -23.907 -0.574 1.00 77.12 170 ASP A N 1
ATOM 1143 C CA . ASP A 1 176 ? -24.059 -24.759 0.056 1.00 75.58 170 ASP A CA 1
ATOM 1144 C C . ASP A 1 176 ? -24.532 -25.239 1.430 1.00 73.64 170 ASP A C 1
ATOM 1145 O O . ASP A 1 176 ? -24.151 -26.353 1.825 1.00 72.98 170 ASP A O 1
ATOM 1150 N N . ALA A 1 177 ? -25.298 -24.413 2.142 1.00 71.88 171 ALA A N 1
ATOM 1151 C CA . ALA A 1 177 ? -25.749 -24.675 3.529 1.00 70.22 171 ALA A CA 1
ATOM 1152 C C . ALA A 1 177 ? -27.097 -23.996 3.784 1.00 66.07 171 ALA A C 1
ATOM 1153 O O . ALA A 1 177 ? -27.528 -23.179 2.947 1.00 65.95 171 ALA A O 1
ATOM 1155 N N . ILE A 1 178 ? -27.725 -24.331 4.913 1.00 62.35 172 ILE A N 1
ATOM 1156 C CA . ILE A 1 178 ? -29.039 -23.777 5.352 1.00 56.84 172 ILE A CA 1
ATOM 1157 C C . ILE A 1 178 ? -28.917 -23.342 6.810 1.00 54.58 172 ILE A C 1
ATOM 1158 O O . ILE A 1 178 ? -28.102 -23.936 7.524 1.00 54.73 172 ILE A O 1
ATOM 1163 N N . ALA A 1 179 ? -29.704 -22.351 7.219 1.00 52.37 173 ALA A N 1
ATOM 1164 C CA . ALA A 1 179 ? -30.197 -22.206 8.605 1.00 51.37 173 ALA A CA 1
ATOM 1165 C C . ALA A 1 179 ? -31.681 -22.583 8.582 1.00 54.35 173 ALA A C 1
ATOM 1166 O O . ALA A 1 179 ? -32.454 -21.904 7.882 1.00 49.92 173 ALA A O 1
ATOM 1168 N N . ASP A 1 180 ? -32.037 -23.682 9.253 1.00 59.04 174 ASP A N 1
ATOM 1169 C CA . ASP A 1 180 ? -33.393 -24.288 9.237 1.00 61.47 174 ASP A CA 1
ATOM 1170 C C . ASP A 1 180 ? -33.969 -24.210 10.654 1.00 61.26 174 ASP A C 1
ATOM 1171 O O . ASP A 1 180 ? -33.201 -24.427 11.605 1.00 59.17 174 ASP A O 1
ATOM 1176 N N . LEU A 1 181 ? -35.260 -23.893 10.783 1.00 64.35 175 LEU A N 1
ATOM 1177 C CA . LEU A 1 181 ? -36.000 -23.966 12.074 1.00 68.44 175 LEU A CA 1
ATOM 1178 C C . LEU A 1 181 ? -36.155 -25.439 12.454 1.00 69.90 175 LEU A C 1
ATOM 1179 O O . LEU A 1 181 ? -36.788 -26.178 11.681 1.00 69.31 175 LEU A O 1
ATOM 1184 N N . VAL A 1 182 ? -35.627 -25.847 13.607 1.00 73.34 176 VAL A N 1
ATOM 1185 C CA . VAL A 1 182 ? -35.735 -27.257 14.087 1.00 76.51 176 VAL A CA 1
ATOM 1186 C C . VAL A 1 182 ? -36.229 -27.262 15.540 1.00 84.17 176 VAL A C 1
ATOM 1187 O O . VAL A 1 182 ? -35.845 -26.360 16.315 1.00 88.24 176 VAL A O 1
ATOM 1191 N N . SER A 1 183 ? -37.088 -28.235 15.862 1.00 91.16 177 SER A N 1
ATOM 1192 C CA . SER A 1 183 ? -37.521 -28.593 17.237 1.00 92.02 177 SER A CA 1
ATOM 1193 C C . SER A 1 183 ? -36.704 -29.795 17.722 1.00 92.98 177 SER A C 1
ATOM 1194 O O . SER A 1 183 ? -36.201 -29.740 18.863 1.00 98.59 177 SER A O 1
ATOM 1197 N N . THR A 1 184 ? -36.542 -30.814 16.868 1.00 92.77 178 THR A N 1
ATOM 1198 C CA . THR A 1 184 ? -35.962 -32.145 17.209 1.00 91.64 178 THR A CA 1
ATOM 1199 C C . THR A 1 184 ? -34.634 -32.386 16.475 1.00 90.78 178 THR A C 1
ATOM 1200 O O . THR A 1 184 ? -33.691 -32.849 17.142 1.00 93.88 178 THR A O 1
ATOM 1204 N N . GLY A 1 185 ? -34.572 -32.117 15.166 1.00 87.81 179 GLY A N 1
ATOM 1205 C CA . GLY A 1 185 ? -33.380 -32.342 14.320 1.00 85.55 179 GLY A CA 1
ATOM 1206 C C . GLY A 1 185 ? -33.567 -33.528 13.385 1.00 85.06 179 GLY A C 1
ATOM 1207 O O . GLY A 1 185 ? -32.854 -33.610 12.358 1.00 86.20 179 GLY A O 1
ATOM 1208 N N . ALA A 1 186 ? -34.502 -34.423 13.720 1.00 82.12 180 ALA A N 1
ATOM 1209 C CA . ALA A 1 186 ? -35.000 -35.522 12.859 1.00 85.49 180 ALA A CA 1
ATOM 1210 C C . ALA A 1 186 ? -35.108 -35.038 11.407 1.00 89.24 180 ALA A C 1
ATOM 1211 O O . ALA A 1 186 ? -34.612 -35.748 10.513 1.00 89.81 180 ALA A O 1
ATOM 1213 N N . THR A 1 187 ? -35.732 -33.871 11.200 1.00 92.21 181 THR A N 1
ATOM 1214 C CA . THR A 1 187 ? -35.962 -33.210 9.887 1.00 93.59 181 THR A CA 1
ATOM 1215 C C . THR A 1 187 ? -34.630 -33.017 9.154 1.00 94.03 181 THR A C 1
ATOM 1216 O O . THR A 1 187 ? -34.552 -33.429 7.976 1.00 93.75 181 THR A O 1
ATOM 1218 N N . LEU A 1 188 ? -33.618 -32.450 9.823 1.00 94.39 182 LEU A N 1
ATOM 1219 C CA . LEU A 1 188 ? -32.229 -32.342 9.289 1.00 94.37 182 LEU A CA 1
ATOM 1220 C C . LEU A 1 188 ? -31.680 -33.755 9.049 1.00 95.46 182 LEU A C 1
ATOM 1221 O O . LEU A 1 188 ? -31.236 -34.035 7.916 1.00 97.05 182 LEU A O 1
ATOM 1223 N N . GLU A 1 189 ? -31.755 -34.612 10.073 1.00 94.22 183 GLU A N 1
ATOM 1224 C CA . GLU A 1 189 ? -31.404 -36.057 10.012 1.00 94.38 183 GLU A CA 1
ATOM 1225 C C . GLU A 1 189 ? -32.121 -36.702 8.817 1.00 98.45 183 GLU A C 1
ATOM 1226 O O . GLU A 1 189 ? -31.481 -37.490 8.088 1.00 101.02 183 GLU A O 1
ATOM 1228 N N . ALA A 1 190 ? -33.397 -36.357 8.621 1.00 99.38 184 ALA A N 1
ATOM 1229 C CA . ALA A 1 190 ? -34.257 -36.833 7.512 1.00 98.92 184 ALA A CA 1
ATOM 1230 C C . ALA A 1 190 ? -33.690 -36.355 6.170 1.00 97.64 184 ALA A C 1
ATOM 1231 O O . ALA A 1 190 ? -33.834 -37.098 5.176 1.00 89.03 184 ALA A O 1
ATOM 1233 N N . ASN A 1 191 ? -33.058 -35.175 6.149 1.00 98.13 185 ASN A N 1
ATOM 1234 C CA . ASN A 1 191 ? -32.544 -34.512 4.918 1.00 94.61 185 ASN A CA 1
ATOM 1235 C C . ASN A 1 191 ? -31.050 -34.801 4.724 1.00 92.73 185 ASN A C 1
ATOM 1236 O O . ASN A 1 191 ? -30.468 -34.234 3.774 1.00 94.85 185 ASN A O 1
ATOM 1241 N N . GLY A 1 192 ? -30.455 -35.653 5.568 1.00 90.83 186 GLY A N 1
ATOM 1242 C CA . GLY A 1 192 ? -29.034 -36.038 5.473 1.00 87.71 186 GLY A CA 1
ATOM 1243 C C . GLY A 1 192 ? -28.122 -34.838 5.661 1.00 82.50 186 GLY A C 1
ATOM 1244 O O . GLY A 1 192 ? -27.260 -34.600 4.793 1.00 83.32 186 GLY A O 1
ATOM 1245 N N . LEU A 1 193 ? -28.318 -34.105 6.760 1.00 81.62 187 LEU A N 1
ATOM 1246 C CA . LEU A 1 193 ? -27.492 -32.936 7.168 1.00 80.89 187 LEU A CA 1
ATOM 1247 C C . LEU A 1 193 ? -27.159 -33.055 8.659 1.00 79.71 187 LEU A C 1
ATOM 1248 O O . LEU A 1 193 ? -27.905 -33.752 9.380 1.00 82.77 187 LEU A O 1
ATOM 1253 N N . LYS A 1 194 ? -26.087 -32.383 9.085 1.00 75.30 188 LYS A N 1
ATOM 1254 C CA . LYS A 1 194 ? -25.669 -32.254 10.505 1.00 76.07 188 LYS A CA 1
ATOM 1255 C C . LYS A 1 194 ? -25.928 -30.818 10.970 1.00 78.44 188 LYS A C 1
ATOM 1256 O O . LYS A 1 194 ? -25.768 -29.904 10.150 1.00 82.12 188 LYS A O 1
ATOM 1261 N N . GLU A 1 195 ? -26.319 -30.652 12.236 1.00 81.63 189 GLU A N 1
ATOM 1262 C CA . GLU A 1 195 ? -26.490 -29.339 12.914 1.00 82.31 189 GLU A CA 1
ATOM 1263 C C . GLU A 1 195 ? -25.111 -28.872 13.393 1.00 80.54 189 GLU A C 1
ATOM 1264 O O . GLU A 1 195 ? -24.412 -29.687 14.034 1.00 74.40 189 GLU A O 1
ATOM 1270 N N . VAL A 1 196 ? -24.740 -27.623 13.089 1.00 77.24 190 VAL A N 1
ATOM 1271 C CA . VAL A 1 196 ? -23.359 -27.080 13.278 1.00 76.37 190 VAL A CA 1
ATOM 1272 C C . VAL A 1 196 ? -23.362 -25.930 14.298 1.00 78.31 190 VAL A C 1
ATOM 1273 O O . VAL A 1 196 ? -22.350 -25.802 15.024 1.00 80.58 190 VAL A O 1
ATOM 1277 N N . GLU A 1 197 ? -24.420 -25.110 14.339 1.00 76.17 191 GLU A N 1
ATOM 1278 C CA . GLU A 1 197 ? -24.557 -23.986 15.306 1.00 74.88 191 GLU A CA 1
ATOM 1279 C C . GLU A 1 197 ? -26.037 -23.737 15.601 1.00 73.71 191 GLU A C 1
ATOM 1280 O O . GLU A 1 197 ? -26.853 -23.972 14.704 1.00 67.87 191 GLU A O 1
ATOM 1286 N N . VAL A 1 198 ? -26.349 -23.267 16.811 1.00 72.47 192 VAL A N 1
ATOM 1287 C CA . VAL A 1 198 ? -27.688 -22.747 17.220 1.00 67.99 192 VAL A CA 1
ATOM 1288 C C . VAL A 1 198 ? -27.572 -21.222 17.289 1.00 67.75 192 VAL A C 1
ATOM 1289 O O . VAL A 1 198 ? -26.992 -20.721 18.274 1.00 69.65 192 VAL A O 1
ATOM 1293 N N . ILE A 1 199 ? -28.073 -20.523 16.265 1.00 65.58 193 ILE A N 1
ATOM 1294 C CA . ILE A 1 199 ? -27.850 -19.062 16.054 1.00 61.01 193 ILE A CA 1
ATOM 1295 C C . ILE A 1 199 ? -29.003 -18.255 16.666 1.00 56.65 193 ILE A C 1
ATOM 1296 O O . ILE A 1 199 ? -28.854 -17.025 16.765 1.00 54.36 193 ILE A O 1
ATOM 1301 N N . PHE A 1 200 ? -30.095 -18.907 17.076 1.00 56.98 194 PHE A N 1
ATOM 1302 C CA . PHE A 1 200 ? -31.246 -18.252 17.754 1.00 56.76 194 PHE A CA 1
ATOM 1303 C C . PHE A 1 200 ? -32.104 -19.305 18.459 1.00 60.14 194 PHE A C 1
ATOM 1304 O O . PHE A 1 200 ? -32.305 -20.402 17.904 1.00 62.70 194 PHE A O 1
ATOM 1312 N N . GLU A 1 201 ? -32.568 -18.956 19.662 1.00 59.59 195 GLU A N 1
ATOM 1313 C CA . GLU A 1 201 ? -33.412 -19.784 20.557 1.00 60.27 195 GLU A CA 1
ATOM 1314 C C . GLU A 1 201 ? -34.786 -19.115 20.636 1.00 60.30 195 GLU A C 1
ATOM 1315 O O . GLU A 1 201 ? -34.839 -17.959 21.092 1.00 60.77 195 GLU A O 1
ATOM 1321 N N . SER A 1 202 ? -35.850 -19.785 20.183 1.00 63.60 196 SER A N 1
ATOM 1322 C CA . SER A 1 202 ? -37.207 -19.185 20.088 1.00 65.73 196 SER A CA 1
ATOM 1323 C C . SER A 1 202 ? -38.209 -19.923 20.981 1.00 65.80 196 SER A C 1
ATOM 1324 O O . SER A 1 202 ? -38.229 -21.170 20.979 1.00 71.48 196 SER A O 1
ATOM 1327 N N . LYS A 1 203 ? -38.994 -19.142 21.725 1.00 60.16 197 LYS A N 1
ATOM 1328 C CA . LYS A 1 203 ? -40.268 -19.541 22.367 1.00 57.29 197 LYS A CA 1
ATOM 1329 C C . LYS A 1 203 ? -41.313 -18.491 21.981 1.00 58.19 197 LYS A C 1
ATOM 1330 O O . LYS A 1 203 ? -40.909 -17.373 21.579 1.00 58.04 197 LYS A O 1
ATOM 1332 N N . ALA A 1 204 ? -42.601 -18.834 22.091 1.00 56.34 198 ALA A N 1
ATOM 1333 C CA . ALA A 1 204 ? -43.724 -17.895 21.878 1.00 51.44 198 ALA A CA 1
ATOM 1334 C C . ALA A 1 204 ? -43.725 -16.855 23.006 1.00 49.40 198 ALA A C 1
ATOM 1335 O O . ALA A 1 204 ? -43.528 -17.234 24.176 1.00 45.78 198 ALA A O 1
ATOM 1337 N N . THR A 1 205 ? -43.880 -15.582 22.643 1.00 47.51 199 THR A N 1
ATOM 1338 C CA . THR A 1 205 ? -44.006 -14.437 23.580 1.00 48.50 199 THR A CA 1
ATOM 1339 C C . THR A 1 205 ? -45.281 -13.655 23.256 1.00 49.81 199 THR A C 1
ATOM 1340 O O . THR A 1 205 ? -45.664 -13.611 22.076 1.00 53.90 199 THR A O 1
ATOM 1344 N N . LEU A 1 206 ? -45.894 -13.057 24.277 1.00 50.10 200 LEU A N 1
ATOM 1345 C CA . LEU A 1 206 ? -47.095 -12.191 24.156 1.00 51.01 200 LEU A CA 1
ATOM 1346 C C . LEU A 1 206 ? -46.656 -10.727 24.207 1.00 48.97 200 LEU A C 1
ATOM 1347 O O . LEU A 1 206 ? -46.214 -10.292 25.283 1.00 48.35 200 LEU A O 1
ATOM 1352 N N . ILE A 1 207 ? -46.794 -9.998 23.099 1.00 48.74 201 ILE A N 1
ATOM 1353 C CA . ILE A 1 207 ? -46.384 -8.564 22.989 1.00 50.68 201 ILE A CA 1
ATOM 1354 C C . ILE A 1 207 ? -47.633 -7.673 22.927 1.00 52.04 201 ILE A C 1
ATOM 1355 O O . ILE A 1 207 ? -48.751 -8.208 22.855 1.00 58.26 201 ILE A O 1
ATOM 1360 N N . GLN A 1 208 ? -47.421 -6.359 22.960 1.00 52.25 202 GLN A N 1
ATOM 1361 C CA . GLN A 1 208 ? -48.471 -5.320 23.073 1.00 52.60 202 GLN A CA 1
ATOM 1362 C C . GLN A 1 208 ? -48.124 -4.168 22.131 1.00 55.98 202 GLN A C 1
ATOM 1363 O O . GLN A 1 208 ? -46.916 -3.914 21.940 1.00 54.30 202 GLN A O 1
ATOM 1369 N N . ARG A 1 209 ? -49.159 -3.538 21.559 1.00 60.02 203 ARG A N 1
ATOM 1370 C CA . ARG A 1 209 ? -49.156 -2.234 20.838 1.00 60.20 203 ARG A CA 1
ATOM 1371 C C . ARG A 1 209 ? -48.143 -1.255 21.416 1.00 63.81 203 ARG A C 1
ATOM 1372 O O . ARG A 1 209 ? -48.021 -1.114 22.634 1.00 69.96 203 ARG A O 1
ATOM 1380 N N . PRO A 1 210 ? -47.470 -0.470 20.547 1.00 61.48 204 PRO A N 1
ATOM 1381 C CA . PRO A 1 210 ? -46.613 0.614 21.034 1.00 62.28 204 PRO A CA 1
ATOM 1382 C C . PRO A 1 210 ? -47.334 1.818 21.672 1.00 64.19 204 PRO A C 1
ATOM 1383 O O . PRO A 1 210 ? -46.670 2.537 22.390 1.00 63.49 204 PRO A O 1
ATOM 1385 N N . GLY A 1 211 ? -48.636 2.011 21.413 1.00 65.86 205 GLY A N 1
ATOM 1386 C CA . GLY A 1 211 ? -49.335 3.302 21.594 1.00 67.23 205 GLY A CA 1
ATOM 1387 C C . GLY A 1 211 ? -49.973 3.476 22.965 1.00 65.43 205 GLY A C 1
ATOM 1388 O O . GLY A 1 211 ? -49.550 2.790 23.912 1.00 61.22 205 GLY A O 1
ATOM 1389 N N . ALA A 1 212 ? -50.940 4.392 23.065 1.00 69.35 206 ALA A N 1
ATOM 1390 C CA . ALA A 1 212 ? -51.632 4.764 24.321 1.00 74.22 206 ALA A CA 1
ATOM 1391 C C . ALA A 1 212 ? -52.662 3.683 24.666 1.00 75.41 206 ALA A C 1
ATOM 1392 O O . ALA A 1 212 ? -53.548 3.409 23.825 1.00 75.66 206 ALA A O 1
ATOM 1394 N N . PHE A 1 213 ? -52.542 3.102 25.861 1.00 75.71 207 PHE A N 1
ATOM 1395 C CA . PHE A 1 213 ? -53.212 1.837 26.270 1.00 75.12 207 PHE A CA 1
ATOM 1396 C C . PHE A 1 213 ? -54.616 2.110 26.823 1.00 73.10 207 PHE A C 1
ATOM 1397 O O . PHE A 1 213 ? -55.131 1.224 27.532 1.00 72.12 207 PHE A O 1
ATOM 1399 N N . ALA A 1 214 ? -55.226 3.262 26.516 1.00 72.75 208 ALA A N 1
ATOM 1400 C CA . ALA A 1 214 ? -56.541 3.685 27.053 1.00 70.93 208 ALA A CA 1
ATOM 1401 C C . ALA A 1 214 ? -56.505 3.541 28.580 1.00 69.90 208 ALA A C 1
ATOM 1402 O O . ALA A 1 214 ? -55.588 4.135 29.169 1.00 74.87 208 ALA A O 1
ATOM 1404 N N . ALA A 1 215 ? -57.417 2.768 29.192 1.00 69.66 209 ALA A N 1
ATOM 1405 C CA . ALA A 1 215 ? -57.462 2.532 30.657 1.00 68.85 209 ALA A CA 1
ATOM 1406 C C . ALA A 1 215 ? -58.146 1.195 30.975 1.00 70.30 209 ALA A C 1
ATOM 1407 O O . ALA A 1 215 ? -57.495 0.329 31.599 1.00 77.41 209 ALA A O 1
ATOM 1409 N N . ASP A 1 216 ? -59.418 1.043 30.593 1.00 69.14 210 ASP A N 1
ATOM 1410 C CA . ASP A 1 216 ? -60.227 -0.177 30.876 1.00 64.53 210 ASP A CA 1
ATOM 1411 C C . ASP A 1 216 ? -59.756 -1.321 29.970 1.00 62.74 210 ASP A C 1
ATOM 1412 O O . ASP A 1 216 ? -59.921 -2.494 30.365 1.00 58.26 210 ASP A O 1
ATOM 1417 N N . LYS A 1 217 ? -59.211 -0.990 28.797 1.00 62.70 211 LYS A N 1
ATOM 1418 C CA . LYS A 1 217 ? -58.509 -1.964 27.925 1.00 61.11 211 LYS A CA 1
ATOM 1419 C C . LYS A 1 217 ? -57.388 -2.537 28.791 1.00 61.50 211 LYS A C 1
ATOM 1420 O O . LYS A 1 217 ? -57.388 -3.747 29.036 1.00 54.47 211 LYS A O 1
ATOM 1426 N N . ALA A 1 218 ? -56.525 -1.645 29.284 1.00 60.13 212 ALA A N 1
ATOM 1427 C CA . ALA A 1 218 ? -55.319 -1.973 30.078 1.00 60.63 212 ALA A CA 1
ATOM 1428 C C . ALA A 1 218 ? -55.739 -2.708 31.355 1.00 63.44 212 ALA A C 1
ATOM 1429 O O . ALA A 1 218 ? -55.016 -3.647 31.771 1.00 65.62 212 ALA A O 1
ATOM 1431 N N . ALA A 1 219 ? -56.870 -2.312 31.951 1.00 59.96 213 ALA A N 1
ATOM 1432 C CA . ALA A 1 219 ? -57.491 -3.042 33.082 1.00 59.27 213 ALA A CA 1
ATOM 1433 C C . ALA A 1 219 ? -57.744 -4.489 32.641 1.00 57.41 213 ALA A C 1
ATOM 1434 O O . ALA A 1 219 ? -57.298 -5.403 33.356 1.00 62.87 213 ALA A O 1
ATOM 1436 N N . LEU A 1 220 ? -58.388 -4.680 31.484 1.00 54.72 214 LEU A N 1
ATOM 1437 C CA . LEU A 1 220 ? -58.672 -6.022 30.906 1.00 52.12 214 LEU A CA 1
ATOM 1438 C C . LEU A 1 220 ? -57.356 -6.776 30.691 1.00 50.91 214 LEU A C 1
ATOM 1439 O O . LEU A 1 220 ? -57.335 -7.980 30.961 1.00 54.54 214 LEU A O 1
ATOM 1444 N N . ILE A 1 221 ? -56.299 -6.094 30.243 1.00 51.25 215 ILE A N 1
ATOM 1445 C CA . ILE A 1 221 ? -54.972 -6.707 29.933 1.00 47.68 215 ILE A CA 1
ATOM 1446 C C . ILE A 1 221 ? -54.359 -7.264 31.221 1.00 52.14 215 ILE A C 1
ATOM 1447 O O . ILE A 1 221 ? -53.878 -8.414 31.177 1.00 52.10 215 ILE A O 1
ATOM 1452 N N . ASP A 1 222 ? -54.376 -6.492 32.315 1.00 55.20 216 ASP A N 1
ATOM 1453 C CA . ASP A 1 222 ? -53.890 -6.938 33.649 1.00 59.23 216 ASP A CA 1
ATOM 1454 C C . ASP A 1 222 ? -54.690 -8.171 34.082 1.00 62.00 216 ASP A C 1
ATOM 1455 O O . ASP A 1 222 ? -54.065 -9.134 34.566 1.00 65.67 216 ASP A O 1
ATOM 1460 N N . LYS A 1 223 ? -56.014 -8.143 33.896 1.00 62.94 217 LYS A N 1
ATOM 1461 C CA . LYS A 1 223 ? -56.937 -9.266 34.224 1.00 63.96 217 LYS A CA 1
ATOM 1462 C C . LYS A 1 223 ? -56.485 -10.525 33.472 1.00 60.53 217 LYS A C 1
ATOM 1463 O O . LYS A 1 223 ? -56.353 -11.576 34.122 1.00 61.51 217 LYS A O 1
ATOM 1465 N N . LEU A 1 224 ? -56.237 -10.406 32.165 1.00 56.95 218 LEU A N 1
ATOM 1466 C CA . LEU A 1 224 ? -55.742 -11.506 31.288 1.00 57.22 218 LEU A CA 1
ATOM 1467 C C . LEU A 1 224 ? -54.431 -12.081 31.843 1.00 59.12 218 LEU A C 1
ATOM 1468 O O . LEU A 1 224 ? -54.391 -13.297 32.079 1.00 63.79 218 LEU A O 1
ATOM 1473 N N . LEU A 1 225 ? -53.414 -11.232 32.043 1.00 55.35 219 LEU A N 1
ATOM 1474 C CA . LEU A 1 225 ? -52.038 -11.640 32.443 1.00 51.65 219 LEU A CA 1
ATOM 1475 C C . LEU A 1 225 ? -52.081 -12.429 33.754 1.00 54.62 219 LEU A C 1
ATOM 1476 O O . LEU A 1 225 ? -51.365 -13.453 33.840 1.00 51.96 219 LEU A O 1
ATOM 1481 N N . THR A 1 226 ? -52.875 -11.990 34.738 1.00 58.11 220 THR A N 1
ATOM 1482 C CA . THR A 1 226 ? -52.898 -12.620 36.086 1.00 61.08 220 THR A CA 1
ATOM 1483 C C . THR A 1 226 ? -53.590 -13.986 35.992 1.00 61.08 220 THR A C 1
ATOM 1484 O O . THR A 1 226 ? -53.088 -14.922 36.636 1.00 61.56 220 THR A O 1
ATOM 1488 N N . ARG A 1 227 ? -54.645 -14.130 35.183 1.00 61.05 221 ARG A N 1
ATOM 1489 C CA . ARG A 1 227 ? -55.352 -15.428 34.965 1.00 58.95 221 ARG A CA 1
ATOM 1490 C C . ARG A 1 227 ? -54.425 -16.390 34.204 1.00 57.46 221 ARG A C 1
ATOM 1491 O O . ARG A 1 227 ? -54.388 -17.580 34.555 1.00 57.38 221 ARG A O 1
ATOM 1493 N N . MET A 1 228 ? -53.681 -15.885 33.214 1.00 51.49 222 MET A N 1
ATOM 1494 C CA . MET A 1 228 ? -52.697 -16.685 32.430 1.00 51.28 222 MET A CA 1
ATOM 1495 C C . MET A 1 228 ? -51.698 -17.323 33.393 1.00 49.34 222 MET A C 1
ATOM 1496 O O . MET A 1 228 ? -51.429 -18.526 33.246 1.00 48.12 222 MET A O 1
ATOM 1501 N N . HIS A 1 229 ? -51.150 -16.535 34.326 1.00 51.49 223 HIS A N 1
ATOM 1502 C CA . HIS A 1 229 ? -50.142 -16.994 35.321 1.00 52.81 223 HIS A CA 1
ATOM 1503 C C . HIS A 1 229 ? -50.787 -18.043 36.227 1.00 52.96 223 HIS A C 1
ATOM 1504 O O . HIS A 1 229 ? -50.200 -19.132 36.363 1.00 52.41 223 HIS A O 1
ATOM 1511 N N . GLY A 1 230 ? -51.949 -17.719 36.809 1.00 53.93 224 GLY A N 1
ATOM 1512 C CA . GLY A 1 230 ? -52.790 -18.649 37.586 1.00 55.48 224 GLY A CA 1
ATOM 1513 C C . GLY A 1 230 ? -52.974 -19.974 36.865 1.00 57.49 224 GLY A C 1
ATOM 1514 O O . GLY A 1 230 ? -52.788 -21.010 37.510 1.00 61.07 224 GLY A O 1
ATOM 1515 N N . VAL A 1 231 ? -53.317 -19.942 35.574 1.00 58.36 225 VAL A N 1
ATOM 1516 C CA . VAL A 1 231 ? -53.471 -21.148 34.703 1.00 60.29 225 VAL A CA 1
ATOM 1517 C C . VAL A 1 231 ? -52.117 -21.866 34.618 1.00 63.04 225 VAL A C 1
ATOM 1518 O O . VAL A 1 231 ? -52.101 -23.102 34.727 1.00 66.80 225 VAL A O 1
ATOM 1522 N N . GLN A 1 232 ? -51.023 -21.117 34.454 1.00 66.38 226 GLN A N 1
ATOM 1523 C CA . GLN A 1 232 ? -49.640 -21.664 34.407 1.00 71.03 226 GLN A CA 1
ATOM 1524 C C . GLN A 1 232 ? -49.362 -22.418 35.715 1.00 70.20 226 GLN A C 1
ATOM 1525 O O . GLN A 1 232 ? -48.855 -23.557 35.640 1.00 72.40 226 GLN A O 1
ATOM 1531 N N . GLN A 1 233 ? -49.700 -21.804 36.856 1.00 66.97 227 GLN A N 1
ATOM 1532 C CA . GLN A 1 233 ? -49.512 -22.375 38.219 1.00 67.93 227 GLN A CA 1
ATOM 1533 C C . GLN A 1 233 ? -50.242 -23.718 38.317 1.00 62.24 227 GLN A C 1
ATOM 1534 O O . GLN A 1 233 ? -49.587 -24.699 38.682 1.00 64.00 227 GLN A O 1
ATOM 1540 N N . ALA A 1 234 ? -51.538 -23.761 37.993 1.00 59.16 228 ALA A N 1
ATOM 1541 C CA . ALA A 1 234 ? -52.403 -24.961 38.101 1.00 57.10 228 ALA A CA 1
ATOM 1542 C C . ALA A 1 234 ? -51.837 -26.093 37.241 1.00 55.50 228 ALA A C 1
ATOM 1543 O O . ALA A 1 234 ? -51.861 -27.243 37.718 1.00 60.82 228 ALA A O 1
ATOM 1545 N N . LYS A 1 235 ? -51.379 -25.785 36.024 1.00 51.94 229 LYS A N 1
ATOM 1546 C CA . LYS A 1 235 ? -50.708 -26.760 35.120 1.00 53.77 229 LYS A CA 1
ATOM 1547 C C . LYS A 1 235 ? -49.473 -27.328 35.834 1.00 55.79 229 LYS A C 1
ATOM 1548 O O . LYS A 1 235 ? -49.355 -28.562 35.923 1.00 50.31 229 LYS A O 1
ATOM 1550 N N . GLU A 1 236 ? -48.609 -26.446 36.345 1.00 62.76 230 GLU A N 1
ATOM 1551 C CA . GLU A 1 236 ? -47.327 -26.796 37.016 1.00 67.52 230 GLU A CA 1
ATOM 1552 C C . GLU A 1 236 ? -47.602 -27.548 38.328 1.00 68.70 230 GLU A C 1
ATOM 1553 O O . GLU A 1 236 ? -46.963 -28.592 38.543 1.00 69.83 230 GLU A O 1
ATOM 1559 N N . SER A 1 237 ? -48.509 -27.036 39.167 1.00 68.29 231 SER A N 1
ATOM 1560 C CA . SER A 1 237 ? -48.730 -27.497 40.566 1.00 70.00 231 SER A CA 1
ATOM 1561 C C . SER A 1 237 ? -49.716 -28.670 40.595 1.00 70.23 231 SER A C 1
ATOM 1562 O O . SER A 1 237 ? -50.646 -28.675 39.778 1.00 73.83 231 SER A O 1
ATOM 1565 N N . LYS A 1 238 ? -49.540 -29.596 41.543 1.00 69.06 232 LYS A N 1
ATOM 1566 C CA . LYS A 1 238 ? -50.416 -30.780 41.773 1.00 71.43 232 LYS A CA 1
ATOM 1567 C C . LYS A 1 238 ? -50.642 -30.931 43.284 1.00 71.57 232 LYS A C 1
ATOM 1568 O O . LYS A 1 238 ? -49.714 -30.587 44.049 1.00 75.20 232 LYS A O 1
ATOM 1574 N N . TYR A 1 239 ? -51.812 -31.422 43.706 1.00 68.00 233 TYR A N 1
ATOM 1575 C CA . TYR A 1 239 ? -52.081 -31.843 45.108 1.00 69.16 233 TYR A CA 1
ATOM 1576 C C . TYR A 1 239 ? -51.480 -33.237 45.330 1.00 69.52 233 TYR A C 1
ATOM 1577 O O . TYR A 1 239 ? -51.785 -34.135 44.526 1.00 71.69 233 TYR A O 1
ATOM 1579 N N . ILE A 1 240 ? -50.644 -33.402 46.360 1.00 65.63 234 ILE A N 1
ATOM 1580 C CA . ILE A 1 240 ? -49.959 -34.688 46.696 1.00 66.83 234 ILE A CA 1
ATOM 1581 C C . ILE A 1 240 ? -50.520 -35.240 48.014 1.00 69.97 234 ILE A C 1
ATOM 1582 O O . ILE A 1 240 ? -50.914 -34.436 48.878 1.00 73.95 234 ILE A O 1
ATOM 1587 N N . MET A 1 241 ? -50.568 -36.571 48.130 1.00 69.94 235 MET A N 1
ATOM 1588 C CA . MET A 1 241 ? -50.735 -37.338 49.395 1.00 71.76 235 MET A CA 1
ATOM 1589 C C . MET A 1 241 ? -49.812 -38.565 49.315 1.00 69.62 235 MET A C 1
ATOM 1590 O O . MET A 1 241 ? -49.651 -39.091 48.209 1.00 62.23 235 MET A O 1
ATOM 1595 N N . LEU A 1 242 ? -49.190 -38.976 50.423 1.00 74.76 236 LEU A N 1
ATOM 1596 C CA . LEU A 1 242 ? -48.310 -40.177 50.469 1.00 76.92 236 LEU A CA 1
ATOM 1597 C C . LEU A 1 242 ? -48.193 -40.709 51.901 1.00 80.74 236 LEU A C 1
ATOM 1598 O O . LEU A 1 242 ? -47.977 -39.898 52.810 1.00 78.57 236 LEU A O 1
ATOM 1603 N N . HIS A 1 243 ? -48.338 -42.029 52.056 1.00 86.86 237 HIS A N 1
ATOM 1604 C CA . HIS A 1 243 ? -48.134 -42.816 53.302 1.00 92.53 237 HIS A CA 1
ATOM 1605 C C . HIS A 1 243 ? -46.632 -42.860 53.604 1.00 94.82 237 HIS A C 1
ATOM 1606 O O . HIS A 1 243 ? -46.010 -43.901 53.331 1.00 100.22 237 HIS A O 1
ATOM 1613 N N . ALA A 1 244 ? -46.065 -41.744 54.077 1.00 96.38 238 ALA A N 1
ATOM 1614 C CA . ALA A 1 244 ? -44.619 -41.591 54.366 1.00 96.77 238 ALA A CA 1
ATOM 1615 C C . ALA A 1 244 ? -44.268 -42.350 55.651 1.00 98.82 238 ALA A C 1
ATOM 1616 O O . ALA A 1 244 ? -43.183 -42.073 56.203 1.00 99.40 238 ALA A O 1
ATOM 1618 N N . LYS A 1 248 ? -41.088 -38.679 59.278 1.00 91.22 242 LYS A N 1
ATOM 1619 C CA . LYS A 1 248 ? -40.865 -37.266 59.697 1.00 92.69 242 LYS A CA 1
ATOM 1620 C C . LYS A 1 248 ? -39.500 -36.784 59.188 1.00 94.81 242 LYS A C 1
ATOM 1621 O O . LYS A 1 248 ? -38.654 -36.404 60.022 1.00 87.25 242 LYS A O 1
ATOM 1623 N N . LEU A 1 249 ? -39.311 -36.781 57.863 1.00 99.99 243 LEU A N 1
ATOM 1624 C CA . LEU A 1 249 ? -38.015 -36.482 57.194 1.00 100.41 243 LEU A CA 1
ATOM 1625 C C . LEU A 1 249 ? -38.195 -35.334 56.190 1.00 101.07 243 LEU A C 1
ATOM 1626 O O . LEU A 1 249 ? -38.666 -35.587 55.062 1.00 94.19 243 LEU A O 1
ATOM 1631 N N . ALA A 1 250 ? -37.796 -34.122 56.592 1.00 103.93 244 ALA A N 1
ATOM 1632 C CA . ALA A 1 250 ? -37.967 -32.858 55.835 1.00 106.65 244 ALA A CA 1
ATOM 1633 C C . ALA A 1 250 ? -37.178 -32.897 54.519 1.00 108.80 244 ALA A C 1
ATOM 1634 O O . ALA A 1 250 ? -37.568 -32.159 53.595 1.00 111.29 244 ALA A O 1
ATOM 1636 N N . GLN A 1 251 ? -36.115 -33.706 54.431 1.00 111.74 245 GLN A N 1
ATOM 1637 C CA . GLN A 1 251 ? -35.323 -33.874 53.179 1.00 118.14 245 GLN A CA 1
ATOM 1638 C C . GLN A 1 251 ? -36.276 -34.334 52.066 1.00 119.50 245 GLN A C 1
ATOM 1639 O O . GLN A 1 251 ? -36.180 -33.791 50.945 1.00 122.02 245 GLN A O 1
ATOM 1645 N N . ILE A 1 252 ? -37.190 -35.258 52.379 1.00 116.79 246 ILE A N 1
ATOM 1646 C CA . ILE A 1 252 ? -38.280 -35.711 51.461 1.00 111.70 246 ILE A CA 1
ATOM 1647 C C . ILE A 1 252 ? -39.226 -34.527 51.217 1.00 108.52 246 ILE A C 1
ATOM 1648 O O . ILE A 1 252 ? -39.636 -34.336 50.060 1.00 110.35 246 ILE A O 1
ATOM 1650 N N . LYS A 1 253 ? -39.539 -33.751 52.262 1.00 103.56 247 LYS A N 1
ATOM 1651 C CA . LYS A 1 253 ? -40.317 -32.484 52.163 1.00 100.79 247 LYS A CA 1
ATOM 1652 C C . LYS A 1 253 ? -39.589 -31.504 51.230 1.00 98.97 247 LYS A C 1
ATOM 1653 O O . LYS A 1 253 ? -40.287 -30.833 50.433 1.00 97.70 247 LYS A O 1
ATOM 1655 N N . THR A 1 254 ? -38.251 -31.440 51.303 1.00 96.99 248 THR A N 1
ATOM 1656 C CA . THR A 1 254 ? -37.413 -30.594 50.402 1.00 96.35 248 THR A CA 1
ATOM 1657 C C . THR A 1 254 ? -37.543 -31.115 48.967 1.00 94.68 248 THR A C 1
ATOM 1658 O O . THR A 1 254 ? -37.507 -30.292 48.038 1.00 93.82 248 THR A O 1
ATOM 1662 N N . LEU A 1 255 ? -37.711 -32.433 48.806 1.00 94.37 249 LEU A N 1
ATOM 1663 C CA . LEU A 1 255 ? -38.060 -33.076 47.507 1.00 98.05 249 LEU A CA 1
ATOM 1664 C C . LEU A 1 255 ? -39.410 -32.537 47.005 1.00 96.53 249 LEU A C 1
ATOM 1665 O O . LEU A 1 255 ? -39.695 -32.754 45.816 1.00 98.08 249 LEU A O 1
ATOM 1670 N N . LEU A 1 256 ? -40.193 -31.865 47.861 1.00 96.02 250 LEU A N 1
ATOM 1671 C CA . LEU A 1 256 ? -41.514 -31.274 47.509 1.00 94.98 250 LEU A CA 1
ATOM 1672 C C . LEU A 1 256 ? -41.619 -29.837 48.018 1.00 94.06 250 LEU A C 1
ATOM 1673 O O . LEU A 1 256 ? -42.409 -29.552 48.919 1.00 94.28 250 LEU A O 1
ATOM 1678 N N . PRO A 1 257 ? -40.859 -28.873 47.445 1.00 93.08 251 PRO A N 1
ATOM 1679 C CA . PRO A 1 257 ? -40.980 -27.465 47.822 1.00 90.99 251 PRO A CA 1
ATOM 1680 C C . PRO A 1 257 ? -42.115 -26.741 47.077 1.00 85.21 251 PRO A C 1
ATOM 1681 O O . PRO A 1 257 ? -42.964 -27.411 46.512 1.00 79.28 251 PRO A O 1
ATOM 1685 N N . GLU A 1 260 ? -44.880 -22.397 51.931 1.00 104.13 254 GLU A N 1
ATOM 1686 C CA . GLU A 1 260 ? -44.660 -23.297 53.097 1.00 101.60 254 GLU A CA 1
ATOM 1687 C C . GLU A 1 260 ? -45.705 -24.420 53.069 1.00 98.53 254 GLU A C 1
ATOM 1688 O O . GLU A 1 260 ? -46.785 -24.236 53.670 1.00 93.90 254 GLU A O 1
ATOM 1690 N N . ASP A 1 261 ? -45.389 -25.535 52.400 1.00 96.04 255 ASP A N 1
ATOM 1691 C CA . ASP A 1 261 ? -46.291 -26.711 52.254 1.00 91.52 255 ASP A CA 1
ATOM 1692 C C . ASP A 1 261 ? -46.665 -27.203 53.649 1.00 87.54 255 ASP A C 1
ATOM 1693 O O . ASP A 1 261 ? -45.778 -27.501 54.444 1.00 81.78 255 ASP A O 1
ATOM 1695 N N . PRO A 1 262 ? -47.973 -27.235 54.010 1.00 85.84 256 PRO A N 1
ATOM 1696 C CA . PRO A 1 262 ? -48.413 -27.609 55.353 1.00 85.12 256 PRO A CA 1
ATOM 1697 C C . PRO A 1 262 ? -48.957 -29.044 55.466 1.00 85.15 256 PRO A C 1
ATOM 1698 O O . PRO A 1 262 ? -48.343 -29.949 54.915 1.00 76.55 256 PRO A O 1
ATOM 1702 N N . THR A 1 263 ? -50.066 -29.185 56.210 1.00 88.61 257 THR A N 1
ATOM 1703 C CA . THR A 1 263 ? -50.931 -30.386 56.393 1.00 88.59 257 THR A CA 1
ATOM 1704 C C . THR A 1 263 ? -50.376 -31.230 57.551 1.00 93.22 257 THR A C 1
ATOM 1705 O O . THR A 1 263 ? -49.223 -30.980 57.969 1.00 96.95 257 THR A O 1
ATOM 1709 N N . VAL A 1 264 ? -51.197 -32.141 58.091 1.00 93.45 258 VAL A N 1
ATOM 1710 C CA . VAL A 1 264 ? -50.912 -32.928 59.331 1.00 89.36 258 VAL A CA 1
ATOM 1711 C C . VAL A 1 264 ? -51.381 -34.379 59.142 1.00 88.27 258 VAL A C 1
ATOM 1712 O O . VAL A 1 264 ? -52.042 -34.671 58.121 1.00 86.43 258 VAL A O 1
ATOM 1714 N N . LEU A 1 265 ? -51.063 -35.248 60.108 1.00 84.08 259 LEU A N 1
ATOM 1715 C CA . LEU A 1 265 ? -51.284 -36.718 60.024 1.00 81.09 259 LEU A CA 1
ATOM 1716 C C . LEU A 1 265 ? -51.383 -37.318 61.431 1.00 79.86 259 LEU A C 1
ATOM 1717 O O . LEU A 1 265 ? -50.562 -38.209 61.729 1.00 77.65 259 LEU A O 1
ATOM 1719 N N . LYS A 1 273 ? -45.123 -44.165 58.348 1.00 66.68 267 LYS A N 1
ATOM 1720 C CA . LYS A 1 273 ? -45.627 -43.709 59.672 1.00 69.38 267 LYS A CA 1
ATOM 1721 C C . LYS A 1 273 ? -46.656 -42.585 59.475 1.00 70.66 267 LYS A C 1
ATOM 1722 O O . LYS A 1 273 ? -47.860 -42.871 59.597 1.00 66.91 267 LYS A O 1
ATOM 1724 N N . VAL A 1 274 ? -46.196 -41.365 59.165 1.00 75.72 268 VAL A N 1
ATOM 1725 C CA . VAL A 1 274 ? -47.033 -40.129 59.061 1.00 78.16 268 VAL A CA 1
ATOM 1726 C C . VAL A 1 274 ? -47.042 -39.651 57.604 1.00 83.82 268 VAL A C 1
ATOM 1727 O O . VAL A 1 274 ? -45.954 -39.542 57.011 1.00 92.53 268 VAL A O 1
ATOM 1729 N N . ALA A 1 275 ? -48.230 -39.347 57.076 1.00 86.08 269 ALA A N 1
ATOM 1730 C CA . ALA A 1 275 ? -48.504 -39.059 55.648 1.00 88.02 269 ALA A CA 1
ATOM 1731 C C . ALA A 1 275 ? -49.409 -37.827 55.546 1.00 87.72 269 ALA A C 1
ATOM 1732 O O . ALA A 1 275 ? -50.500 -37.884 56.141 1.00 87.96 269 ALA A O 1
ATOM 1734 N N . VAL A 1 276 ? -48.983 -36.771 54.834 1.00 86.95 270 VAL A N 1
ATOM 1735 C CA . VAL A 1 276 ? -49.683 -35.446 54.796 1.00 85.77 270 VAL A CA 1
ATOM 1736 C C . VAL A 1 276 ? -49.876 -34.971 53.350 1.00 85.83 270 VAL A C 1
ATOM 1737 O O . VAL A 1 276 ? -49.141 -35.431 52.456 1.00 85.74 270 VAL A O 1
ATOM 1739 N N . HIS A 1 277 ? -50.819 -34.038 53.170 1.00 84.12 271 HIS A N 1
ATOM 1740 C CA A HIS A 1 277 ? -51.283 -33.549 51.843 0.50 81.87 271 HIS A CA 1
ATOM 1741 C CA B HIS A 1 277 ? -51.325 -33.522 51.869 0.50 81.22 271 HIS A CA 1
ATOM 1742 C C . HIS A 1 277 ? -50.685 -32.162 51.568 1.00 82.10 271 HIS A C 1
ATOM 1743 O O . HIS A 1 277 ? -51.344 -31.141 51.861 1.00 79.78 271 HIS A O 1
ATOM 1756 N N . MET A 1 278 ? -49.472 -32.157 51.009 1.00 79.76 272 MET A N 1
ATOM 1757 C CA . MET A 1 278 ? -48.742 -30.932 50.590 1.00 79.63 272 MET A CA 1
ATOM 1758 C C . MET A 1 278 ? -49.166 -30.556 49.166 1.00 76.71 272 MET A C 1
ATOM 1759 O O . MET A 1 278 ? -49.505 -31.466 48.386 1.00 78.85 272 MET A O 1
ATOM 1761 N N . VAL A 1 279 ? -49.158 -29.260 48.849 1.00 73.91 273 VAL A N 1
ATOM 1762 C CA . VAL A 1 279 ? -49.212 -28.753 47.445 1.00 74.39 273 VAL A CA 1
ATOM 1763 C C . VAL A 1 279 ? -47.771 -28.491 46.994 1.00 76.15 273 VAL A C 1
ATOM 1764 O O . VAL A 1 279 ? -47.083 -27.685 47.648 1.00 76.40 273 VAL A O 1
ATOM 1768 N N . SER A 1 280 ? -47.340 -29.144 45.915 1.00 77.22 274 SER A N 1
ATOM 1769 C CA . SER A 1 280 ? -46.025 -28.900 45.268 1.00 80.13 274 SER A CA 1
ATOM 1770 C C . SER A 1 280 ? -46.197 -27.843 44.175 1.00 80.66 274 SER A C 1
ATOM 1771 O O . SER A 1 280 ? -47.248 -27.860 43.499 1.00 81.85 274 SER A O 1
ATOM 1774 N N . SER A 1 281 ? -45.207 -26.956 44.048 1.00 81.84 275 SER A N 1
ATOM 1775 C CA . SER A 1 281 ? -45.166 -25.829 43.080 1.00 81.66 275 SER A CA 1
ATOM 1776 C C . SER A 1 281 ? -45.178 -26.371 41.647 1.00 81.62 275 SER A C 1
ATOM 1777 O O . SER A 1 281 ? -45.921 -25.816 40.817 1.00 90.84 275 SER A O 1
ATOM 1780 N N . GLU A 1 282 ? -44.380 -27.412 41.383 1.00 77.93 276 GLU A N 1
ATOM 1781 C CA . GLU A 1 282 ? -44.088 -27.939 40.023 1.00 74.08 276 GLU A CA 1
ATOM 1782 C C . GLU A 1 282 ? -44.438 -29.433 39.946 1.00 70.76 276 GLU A C 1
ATOM 1783 O O . GLU A 1 282 ? -44.136 -30.172 40.901 1.00 62.21 276 GLU A O 1
ATOM 1785 N N . ASN A 1 283 ? -45.072 -29.842 38.841 1.00 72.79 277 ASN A N 1
ATOM 1786 C CA . ASN A 1 283 ? -45.536 -31.230 38.566 1.00 75.35 277 ASN A CA 1
ATOM 1787 C C . ASN A 1 283 ? -44.368 -32.195 38.773 1.00 76.94 277 ASN A C 1
ATOM 1788 O O . ASN A 1 283 ? -43.357 -32.036 38.051 1.00 79.42 277 ASN A O 1
ATOM 1790 N N . LEU A 1 284 ? -44.494 -33.137 39.714 1.00 76.82 278 LEU A N 1
ATOM 1791 C CA . LEU A 1 284 ? -43.383 -34.047 40.097 1.00 80.81 278 LEU A CA 1
ATOM 1792 C C . LEU A 1 284 ? -43.134 -35.041 38.956 1.00 81.73 278 LEU A C 1
ATOM 1793 O O . LEU A 1 284 ? -44.097 -35.452 38.271 1.00 79.10 278 LEU A O 1
ATOM 1798 N N . PHE A 1 285 ? -41.862 -35.377 38.755 1.00 82.69 279 PHE A N 1
ATOM 1799 C CA . PHE A 1 285 ? -41.368 -36.281 37.692 1.00 83.11 279 PHE A CA 1
ATOM 1800 C C . PHE A 1 285 ? -41.434 -37.696 38.262 1.00 82.63 279 PHE A C 1
ATOM 1801 O O . PHE A 1 285 ? -41.301 -37.831 39.494 1.00 75.22 279 PHE A O 1
ATOM 1809 N N . TRP A 1 286 ? -41.647 -38.698 37.406 1.00 82.38 280 TRP A N 1
ATOM 1810 C CA . TRP A 1 286 ? -41.567 -40.134 37.784 1.00 80.86 280 TRP A CA 1
ATOM 1811 C C . TRP A 1 286 ? -40.243 -40.379 38.513 1.00 84.73 280 TRP A C 1
ATOM 1812 O O . TRP A 1 286 ? -40.283 -40.993 39.606 1.00 93.54 280 TRP A O 1
ATOM 1823 N N . GLU A 1 287 ? -39.134 -39.846 37.983 1.00 85.29 281 GLU A N 1
ATOM 1824 C CA . GLU A 1 287 ? -37.787 -39.963 38.608 1.00 84.67 281 GLU A CA 1
ATOM 1825 C C . GLU A 1 287 ? -37.881 -39.531 40.079 1.00 81.80 281 GLU A C 1
ATOM 1826 O O . GLU A 1 287 ? -37.548 -40.361 40.950 1.00 83.77 281 GLU A O 1
ATOM 1832 N N . THR A 1 288 ? -38.363 -38.314 40.358 1.00 79.53 282 THR A N 1
ATOM 1833 C CA . THR A 1 288 ? -38.506 -37.794 41.746 1.00 80.34 282 THR A CA 1
ATOM 1834 C C . THR A 1 288 ? -39.591 -38.607 42.464 1.00 83.32 282 THR A C 1
ATOM 1835 O O . THR A 1 288 ? -39.435 -38.827 43.672 1.00 86.58 282 THR A O 1
ATOM 1839 N N . MET A 1 289 ? -40.625 -39.059 41.745 1.00 84.30 283 MET A N 1
ATOM 1840 C CA . MET A 1 289 ? -41.667 -39.971 42.286 1.00 86.19 283 MET A CA 1
ATOM 1841 C C . MET A 1 289 ? -40.968 -41.234 42.807 1.00 85.08 283 MET A C 1
ATOM 1842 O O . MET A 1 289 ? -41.147 -41.552 43.998 1.00 82.33 283 MET A O 1
ATOM 1845 N N . GLU A 1 290 ? -40.163 -41.879 41.954 1.00 84.95 284 GLU A N 1
ATOM 1846 C CA . GLU A 1 290 ? -39.357 -43.088 42.281 1.00 88.24 284 GLU A CA 1
ATOM 1847 C C . GLU A 1 290 ? -38.441 -42.788 43.474 1.00 90.54 284 GLU A C 1
ATOM 1848 O O . GLU A 1 290 ? -38.387 -43.613 44.395 1.00 89.52 284 GLU A O 1
ATOM 1850 N N . GLN A 1 291 ? -37.740 -41.647 43.425 1.00 93.08 285 GLN A N 1
ATOM 1851 C CA . GLN A 1 291 ? -36.793 -41.177 44.469 1.00 91.56 285 GLN A CA 1
ATOM 1852 C C . GLN A 1 291 ? -37.480 -41.239 45.838 1.00 93.35 285 GLN A C 1
ATOM 1853 O O . GLN A 1 291 ? -36.839 -41.727 46.786 1.00 91.63 285 GLN A O 1
ATOM 1855 N N . LEU A 1 292 ? -38.730 -40.772 45.935 1.00 96.16 286 LEU A N 1
ATOM 1856 C CA . LEU A 1 292 ? -39.548 -40.884 47.174 1.00 96.61 286 LEU A CA 1
ATOM 1857 C C . LEU A 1 292 ? -39.681 -42.364 47.551 1.00 94.68 286 LEU A C 1
ATOM 1858 O O . LEU A 1 292 ? -39.439 -42.684 48.723 1.00 98.48 286 LEU A O 1
ATOM 1863 N N . LYS A 1 293 ? -40.022 -43.226 46.585 1.00 92.75 287 LYS A N 1
ATOM 1864 C CA . LYS A 1 293 ? -40.180 -44.694 46.784 1.00 90.75 287 LYS A CA 1
ATOM 1865 C C . LYS A 1 293 ? -38.877 -45.273 47.348 1.00 89.19 287 LYS A C 1
ATOM 1866 O O . LYS A 1 293 ? -38.957 -46.104 48.281 1.00 82.12 287 LYS A O 1
ATOM 1868 N N . ALA A 1 294 ? -37.726 -44.833 46.826 1.00 90.58 288 ALA A N 1
ATOM 1869 C CA . ALA A 1 294 ? -36.375 -45.230 47.296 1.00 91.26 288 ALA A CA 1
ATOM 1870 C C . ALA A 1 294 ? -36.203 -44.841 48.772 1.00 92.96 288 ALA A C 1
ATOM 1871 O O . ALA A 1 294 ? -35.593 -45.628 49.519 1.00 97.69 288 ALA A O 1
ATOM 1873 N N . LEU A 1 295 ? -36.741 -43.683 49.172 1.00 96.05 289 LEU A N 1
ATOM 1874 C CA . LEU A 1 295 ? -36.688 -43.150 50.564 1.00 95.47 289 LEU A CA 1
ATOM 1875 C C . LEU A 1 295 ? -37.710 -43.871 51.455 1.00 95.60 289 LEU A C 1
ATOM 1876 O O . LEU A 1 295 ? -37.721 -43.589 52.671 1.00 97.16 289 LEU A O 1
ATOM 1878 N N . GLY A 1 296 ? -38.541 -44.742 50.871 1.00 95.25 290 GLY A N 1
ATOM 1879 C CA . GLY A 1 296 ? -39.532 -45.576 51.580 1.00 96.45 290 GLY A CA 1
ATOM 1880 C C . GLY A 1 296 ? -40.936 -44.991 51.525 1.00 97.38 290 GLY A C 1
ATOM 1881 O O . GLY A 1 296 ? -41.774 -45.403 52.348 1.00 100.90 290 GLY A O 1
ATOM 1882 N N . ALA A 1 297 ? -41.211 -44.089 50.579 1.00 95.96 291 ALA A N 1
ATOM 1883 C CA . ALA A 1 297 ? -42.546 -43.475 50.381 1.00 98.49 291 ALA A CA 1
ATOM 1884 C C . ALA A 1 297 ? -43.520 -44.536 49.853 1.00 100.61 291 ALA A C 1
ATOM 1885 O O . ALA A 1 297 ? -43.151 -45.269 48.915 1.00 101.00 291 ALA A O 1
ATOM 1887 N N . SER A 1 298 ? -44.716 -44.605 50.450 1.00 99.60 292 SER A N 1
ATOM 1888 C CA . SER A 1 298 ? -45.843 -45.494 50.057 1.00 96.20 292 SER A CA 1
ATOM 1889 C C . SER A 1 298 ? -47.067 -44.642 49.702 1.00 93.41 292 SER A C 1
ATOM 1890 O O . SER A 1 298 ? -47.215 -43.565 50.301 1.00 96.88 292 SER A O 1
ATOM 1892 N N . SER A 1 299 ? -47.920 -45.113 48.786 1.00 92.15 293 SER A N 1
ATOM 1893 C CA . SER A 1 299 ? -49.242 -44.512 48.458 1.00 91.51 293 SER A CA 1
ATOM 1894 C C . SER A 1 299 ? -49.061 -43.094 47.898 1.00 89.93 293 SER A C 1
ATOM 1895 O O . SER A 1 299 ? -49.763 -42.167 48.379 1.00 95.90 293 SER A O 1
ATOM 1898 N N . ILE A 1 300 ? -48.154 -42.925 46.929 1.00 81.39 294 ILE A N 1
ATOM 1899 C CA . ILE A 1 300 ? -47.907 -41.618 46.252 1.00 76.13 294 ILE A CA 1
ATOM 1900 C C . ILE A 1 300 ? -49.134 -41.310 45.391 1.00 71.53 294 ILE A C 1
ATOM 1901 O O . ILE A 1 300 ? -49.281 -41.948 44.340 1.00 75.89 294 ILE A O 1
ATOM 1906 N N . LEU A 1 301 ? -49.977 -40.376 45.836 1.00 66.67 295 LEU A N 1
ATOM 1907 C CA . LEU A 1 301 ? -51.197 -39.935 45.114 1.00 66.89 295 LEU A CA 1
ATOM 1908 C C . LEU A 1 301 ? -51.009 -38.486 44.648 1.00 66.82 295 LEU A C 1
ATOM 1909 O O . LEU A 1 301 ? -50.825 -37.600 45.511 1.00 63.14 295 LEU A O 1
ATOM 1911 N N . VAL A 1 302 ? -51.006 -38.284 43.326 1.00 63.18 296 VAL A N 1
ATOM 1912 C CA . VAL A 1 302 ? -50.953 -36.954 42.653 1.00 59.40 296 VAL A CA 1
ATOM 1913 C C . VAL A 1 302 ? -52.334 -36.708 42.037 1.00 59.55 296 VAL A C 1
ATOM 1914 O O . VAL A 1 302 ? -52.765 -37.546 41.212 1.00 58.43 296 VAL A O 1
ATOM 1918 N N . LEU A 1 303 ? -53.012 -35.627 42.441 1.00 58.11 297 LEU A N 1
ATOM 1919 C CA . LEU A 1 303 ? -54.347 -35.241 41.913 1.00 57.98 297 LEU A CA 1
ATOM 1920 C C . LEU A 1 303 ? -54.216 -33.923 41.156 1.00 57.99 297 LEU A C 1
ATOM 1921 O O . LEU A 1 303 ? -53.429 -33.059 41.544 1.00 59.28 297 LEU A O 1
ATOM 1926 N N . PRO A 1 304 ? -54.947 -33.753 40.031 1.00 56.47 298 PRO A N 1
ATOM 1927 C CA . PRO A 1 304 ? -54.814 -32.554 39.210 1.00 55.63 298 PRO A CA 1
ATOM 1928 C C . PRO A 1 304 ? -55.568 -31.374 39.835 1.00 54.64 298 PRO A C 1
ATOM 1929 O O . PRO A 1 304 ? -56.662 -31.571 40.325 1.00 50.78 298 PRO A O 1
ATOM 1933 N N . ILE A 1 305 ? -54.942 -30.195 39.823 1.00 55.14 299 ILE A N 1
ATOM 1934 C CA . ILE A 1 305 ? -55.560 -28.885 40.187 1.00 54.74 299 ILE A CA 1
ATOM 1935 C C . ILE A 1 305 ? -56.095 -28.248 38.901 1.00 54.58 299 ILE A C 1
ATOM 1936 O O . ILE A 1 305 ? -55.265 -27.907 38.042 1.00 54.12 299 ILE A O 1
ATOM 1941 N N . GLU A 1 306 ? -57.417 -28.101 38.771 1.00 55.52 300 GLU A N 1
ATOM 1942 C CA . GLU A 1 306 ? -58.052 -27.455 37.589 1.00 58.64 300 GLU A CA 1
ATOM 1943 C C . GLU A 1 306 ? -57.535 -26.019 37.467 1.00 61.77 300 GLU A C 1
ATOM 1944 O O . GLU A 1 306 ? -57.094 -25.639 36.363 1.00 62.83 300 GLU A O 1
ATOM 1950 N N . LYS A 1 307 ? -57.575 -25.268 38.571 1.00 63.47 301 LYS A N 1
ATOM 1951 C CA . LYS A 1 307 ? -57.266 -23.815 38.612 1.00 64.74 301 LYS A CA 1
ATOM 1952 C C . LYS A 1 307 ? -57.026 -23.393 40.067 1.00 67.02 301 LYS A C 1
ATOM 1953 O O . LYS A 1 307 ? -57.599 -24.027 40.976 1.00 65.99 301 LYS A O 1
ATOM 1955 N N . MET A 1 308 ? -56.212 -22.355 40.271 1.00 68.57 302 MET A N 1
ATOM 1956 C CA . MET A 1 308 ? -55.800 -21.885 41.619 1.00 69.56 302 MET A CA 1
ATOM 1957 C C . MET A 1 308 ? -55.301 -20.438 41.539 1.00 72.88 302 MET A C 1
ATOM 1958 O O . MET A 1 308 ? -55.110 -19.938 40.409 1.00 75.51 302 MET A O 1
ATOM 1963 N N . MET A 1 309 ? -55.111 -19.799 42.700 1.00 71.14 303 MET A N 1
ATOM 1964 C CA . MET A 1 309 ? -54.667 -18.385 42.828 1.00 68.62 303 MET A CA 1
ATOM 1965 C C . MET A 1 309 ? -53.903 -18.219 44.143 1.00 67.95 303 MET A C 1
ATOM 1966 O O . MET A 1 309 ? -54.562 -18.195 45.201 1.00 67.80 303 MET A O 1
ATOM 1968 N N . GLU A 1 310 ? -52.570 -18.131 44.061 1.00 66.94 304 GLU A N 1
ATOM 1969 C CA . GLU A 1 310 ? -51.652 -17.922 45.214 1.00 68.10 304 GLU A CA 1
ATOM 1970 C C . GLU A 1 310 ? -52.074 -16.657 45.971 1.00 71.50 304 GLU A C 1
ATOM 1971 O O . GLU A 1 310 ? -52.123 -16.632 47.200 1.00 69.36 304 GLU A O 1
ATOM 1974 N N . GLN B 1 16 ? -24.572 -28.561 -14.247 1.00 67.41 10 GLN B N 1
ATOM 1975 C CA . GLN B 1 16 ? -24.252 -28.577 -15.710 1.00 67.68 10 GLN B CA 1
ATOM 1976 C C . GLN B 1 16 ? -25.505 -28.261 -16.539 1.00 67.62 10 GLN B C 1
ATOM 1977 O O . GLN B 1 16 ? -25.355 -27.576 -17.565 1.00 69.93 10 GLN B O 1
ATOM 1979 N N . ARG B 1 17 ? -26.673 -28.748 -16.111 1.00 67.68 11 ARG B N 1
ATOM 1980 C CA . ARG B 1 17 ? -27.941 -28.723 -16.885 1.00 66.48 11 ARG B CA 1
ATOM 1981 C C . ARG B 1 17 ? -28.598 -27.345 -16.792 1.00 64.71 11 ARG B C 1
ATOM 1982 O O . ARG B 1 17 ? -28.147 -26.522 -15.972 1.00 62.01 11 ARG B O 1
ATOM 1990 N N . LEU B 1 18 ? -29.653 -27.128 -17.585 1.00 63.00 12 LEU B N 1
ATOM 1991 C CA . LEU B 1 18 ? -30.482 -25.892 -17.544 1.00 61.91 12 LEU B CA 1
ATOM 1992 C C . LEU B 1 18 ? -31.505 -26.015 -16.408 1.00 58.72 12 LEU B C 1
ATOM 1993 O O . LEU B 1 18 ? -32.386 -26.905 -16.502 1.00 52.64 12 LEU B O 1
ATOM 1998 N N . ARG B 1 19 ? -31.392 -25.143 -15.397 1.00 60.21 13 ARG B N 1
ATOM 1999 C CA . ARG B 1 19 ? -32.304 -25.083 -14.224 1.00 60.91 13 ARG B CA 1
ATOM 2000 C C . ARG B 1 19 ? -33.455 -24.121 -14.541 1.00 56.69 13 ARG B C 1
ATOM 2001 O O . ARG B 1 19 ? -33.178 -22.996 -15.024 1.00 53.26 13 ARG B O 1
ATOM 2009 N N . ILE B 1 20 ? -34.690 -24.546 -14.258 1.00 53.64 14 ILE B N 1
ATOM 2010 C CA . ILE B 1 20 ? -35.948 -23.796 -14.548 1.00 54.77 14 ILE B CA 1
ATOM 2011 C C . ILE B 1 20 ? -36.803 -23.758 -13.273 1.00 54.98 14 ILE B C 1
ATOM 2012 O O . ILE B 1 20 ? -37.256 -24.829 -12.812 1.00 55.86 14 ILE B O 1
ATOM 2017 N N . ALA B 1 21 ? -37.009 -22.566 -12.713 1.00 55.63 15 ALA B N 1
ATOM 2018 C CA . ALA B 1 21 ? -37.851 -22.341 -11.515 1.00 54.46 15 ALA B CA 1
ATOM 2019 C C . ALA B 1 21 ? -39.315 -22.226 -11.955 1.00 55.18 15 ALA B C 1
ATOM 2020 O O . ALA B 1 21 ? -39.585 -21.512 -12.946 1.00 54.10 15 ALA B O 1
ATOM 2022 N N . ILE B 1 22 ? -40.212 -22.948 -11.278 1.00 57.12 16 ILE B N 1
ATOM 2023 C CA . ILE B 1 22 ? -41.684 -22.930 -11.528 1.00 60.75 16 ILE B CA 1
ATOM 2024 C C . ILE B 1 22 ? -42.396 -22.942 -10.173 1.00 66.77 16 ILE B C 1
ATOM 2025 O O . ILE B 1 22 ? -41.794 -23.414 -9.196 1.00 74.09 16 ILE B O 1
ATOM 2030 N N . GLN B 1 23 ? -43.614 -22.400 -10.116 1.00 67.64 17 GLN B N 1
ATOM 2031 C CA . GLN B 1 23 ? -44.482 -22.425 -8.911 1.00 65.98 17 GLN B CA 1
ATOM 2032 C C . GLN B 1 23 ? -44.685 -23.882 -8.488 1.00 66.17 17 GLN B C 1
ATOM 2033 O O . GLN B 1 23 ? -44.844 -24.728 -9.382 1.00 68.21 17 GLN B O 1
ATOM 2035 N N . LYS B 1 24 ? -44.667 -24.156 -7.181 1.00 70.22 18 LYS B N 1
ATOM 2036 C CA . LYS B 1 24 ? -44.936 -25.503 -6.609 1.00 71.89 18 LYS B CA 1
ATOM 2037 C C . LYS B 1 24 ? -46.416 -25.840 -6.808 1.00 75.63 18 LYS B C 1
ATOM 2038 O O . LYS B 1 24 ? -46.711 -26.948 -7.294 1.00 86.12 18 LYS B O 1
ATOM 2040 N N . LYS B 1 25 ? -47.299 -24.903 -6.455 1.00 76.74 19 LYS B N 1
ATOM 2041 C CA . LYS B 1 25 ? -48.777 -25.069 -6.459 1.00 75.67 19 LYS B CA 1
ATOM 2042 C C . LYS B 1 25 ? -49.413 -23.880 -7.192 1.00 75.48 19 LYS B C 1
ATOM 2043 O O . LYS B 1 25 ? -48.767 -22.820 -7.280 1.00 78.04 19 LYS B O 1
ATOM 2049 N N . GLY B 1 26 ? -50.632 -24.068 -7.705 1.00 75.13 20 GLY B N 1
ATOM 2050 C CA . GLY B 1 26 ? -51.406 -23.040 -8.430 1.00 70.40 20 GLY B CA 1
ATOM 2051 C C . GLY B 1 26 ? -51.554 -23.380 -9.902 1.00 65.12 20 GLY B C 1
ATOM 2052 O O . GLY B 1 26 ? -50.908 -24.349 -10.353 1.00 60.30 20 GLY B O 1
ATOM 2053 N N . ARG B 1 27 ? -52.372 -22.603 -10.621 1.00 63.12 21 ARG B N 1
ATOM 2054 C CA . ARG B 1 27 ? -52.722 -22.816 -12.053 1.00 63.03 21 ARG B CA 1
ATOM 2055 C C . ARG B 1 27 ? -51.464 -22.668 -12.917 1.00 61.11 21 ARG B C 1
ATOM 2056 O O . ARG B 1 27 ? -51.296 -23.461 -13.864 1.00 63.05 21 ARG B O 1
ATOM 2058 N N . LEU B 1 28 ? -50.605 -21.704 -12.575 1.00 61.22 22 LEU B N 1
ATOM 2059 C CA . LEU B 1 28 ? -49.342 -21.393 -13.297 1.00 63.06 22 LEU B CA 1
ATOM 2060 C C . LEU B 1 28 ? -48.485 -22.659 -13.400 1.00 63.50 22 LEU B C 1
ATOM 2061 O O . LEU B 1 28 ? -48.028 -22.968 -14.515 1.00 61.45 22 LEU B O 1
ATOM 2066 N N . SER B 1 29 ? -48.289 -23.362 -12.279 1.00 68.09 23 SER B N 1
ATOM 2067 C CA . SER B 1 29 ? -47.542 -24.646 -12.203 1.00 70.81 23 SER B CA 1
ATOM 2068 C C . SER B 1 29 ? -48.032 -25.572 -13.322 1.00 77.15 23 SER B C 1
ATOM 2069 O O . SER B 1 29 ? -47.181 -26.098 -14.071 1.00 76.02 23 SER B O 1
ATOM 2072 N N . GLN B 1 30 ? -49.356 -25.748 -13.428 1.00 78.45 24 GLN B N 1
ATOM 2073 C CA . GLN B 1 30 ? -50.001 -26.629 -14.441 1.00 74.68 24 GLN B CA 1
ATOM 2074 C C . GLN B 1 30 ? -49.760 -26.034 -15.832 1.00 70.48 24 GLN B C 1
ATOM 2075 O O . GLN B 1 30 ? -49.282 -26.773 -16.714 1.00 67.29 24 GLN B O 1
ATOM 2077 N N . GLU B 1 31 ? -50.045 -24.738 -15.994 1.00 70.96 25 GLU B N 1
ATOM 2078 C CA . GLU B 1 31 ? -49.886 -23.991 -17.273 1.00 72.69 25 GLU B CA 1
ATOM 2079 C C . GLU B 1 31 ? -48.439 -24.134 -17.765 1.00 67.82 25 GLU B C 1
ATOM 2080 O O . GLU B 1 31 ? -48.243 -24.415 -18.963 1.00 63.76 25 GLU B O 1
ATOM 2086 N N . CYS B 1 32 ? -47.471 -23.961 -16.860 1.00 67.29 26 CYS B N 1
ATOM 2087 C CA . CYS B 1 32 ? -46.012 -23.994 -17.151 1.00 66.70 26 CYS B CA 1
ATOM 2088 C C . CYS B 1 32 ? -45.558 -25.441 -17.385 1.00 62.69 26 CYS B C 1
ATOM 2089 O O . CYS B 1 32 ? -44.733 -25.645 -18.286 1.00 62.39 26 CYS B O 1
ATOM 2092 N N . GLN B 1 33 ? -46.095 -26.395 -16.619 1.00 62.14 27 GLN B N 1
ATOM 2093 C CA . GLN B 1 33 ? -45.868 -27.853 -16.810 1.00 64.71 27 GLN B CA 1
ATOM 2094 C C . GLN B 1 33 ? -46.374 -28.263 -18.199 1.00 66.34 27 GLN B C 1
ATOM 2095 O O . GLN B 1 33 ? -45.584 -28.856 -18.962 1.00 64.05 27 GLN B O 1
ATOM 2101 N N . GLU B 1 34 ? -47.634 -27.943 -18.514 1.00 67.38 28 GLU B N 1
ATOM 2102 C CA . GLU B 1 34 ? -48.319 -28.377 -19.763 1.00 70.50 28 GLU B CA 1
ATOM 2103 C C . GLU B 1 34 ? -47.578 -27.780 -20.967 1.00 73.04 28 GLU B C 1
ATOM 2104 O O . GLU B 1 34 ? -47.146 -28.566 -21.840 1.00 77.63 28 GLU B O 1
ATOM 2106 N N . LEU B 1 35 ? -47.404 -26.453 -20.994 1.00 72.47 29 LEU B N 1
ATOM 2107 C CA . LEU B 1 35 ? -46.678 -25.739 -22.078 1.00 70.06 29 LEU B CA 1
ATOM 2108 C C . LEU B 1 35 ? -45.328 -26.425 -22.304 1.00 73.87 29 LEU B C 1
ATOM 2109 O O . LEU B 1 35 ? -44.997 -26.724 -23.472 1.00 79.53 29 LEU B O 1
ATOM 2114 N N . LEU B 1 36 ? -44.581 -26.652 -21.219 1.00 72.77 30 LEU B N 1
ATOM 2115 C CA . LEU B 1 36 ? -43.245 -27.301 -21.259 1.00 73.31 30 LEU B CA 1
ATOM 2116 C C . LEU B 1 36 ? -43.372 -28.673 -21.929 1.00 75.15 30 LEU B C 1
ATOM 2117 O O . LEU B 1 36 ? -42.518 -28.983 -22.774 1.00 74.71 30 LEU B O 1
ATOM 2122 N N . LYS B 1 37 ? -44.397 -29.451 -21.566 1.00 77.12 31 LYS B N 1
ATOM 2123 C CA . LYS B 1 37 ? -44.689 -30.769 -22.188 1.00 77.21 31 LYS B CA 1
ATOM 2124 C C . LYS B 1 37 ? -44.800 -30.562 -23.700 1.00 81.06 31 LYS B C 1
ATOM 2125 O O . LYS B 1 37 ? -44.079 -31.259 -24.450 1.00 79.20 31 LYS B O 1
ATOM 2127 N N . LYS B 1 38 ? -45.624 -29.593 -24.111 1.00 83.84 32 LYS B N 1
ATOM 2128 C CA . LYS B 1 38 ? -45.881 -29.222 -25.528 1.00 85.29 32 LYS B CA 1
ATOM 2129 C C . LYS B 1 38 ? -44.571 -28.840 -26.227 1.00 85.80 32 LYS B C 1
ATOM 2130 O O . LYS B 1 38 ? -44.434 -29.146 -27.430 1.00 88.88 32 LYS B O 1
ATOM 2132 N N . CYS B 1 39 ? -43.638 -28.214 -25.501 1.00 86.41 33 CYS B N 1
ATOM 2133 C CA . CYS B 1 39 ? -42.311 -27.778 -26.027 1.00 87.83 33 CYS B CA 1
ATOM 2134 C C . CYS B 1 39 ? -41.387 -28.986 -26.237 1.00 86.29 33 CYS B C 1
ATOM 2135 O O . CYS B 1 39 ? -40.263 -28.776 -26.727 1.00 85.92 33 CYS B O 1
ATOM 2138 N N . GLY B 1 40 ? -41.837 -30.195 -25.877 1.00 87.06 34 GLY B N 1
ATOM 2139 C CA . GLY B 1 40 ? -41.137 -31.463 -26.161 1.00 85.82 34 GLY B CA 1
ATOM 2140 C C . GLY B 1 40 ? -40.213 -31.881 -25.030 1.00 87.69 34 GLY B C 1
ATOM 2141 O O . GLY B 1 40 ? -39.380 -32.777 -25.258 1.00 87.05 34 GLY B O 1
ATOM 2142 N N . VAL B 1 41 ? -40.344 -31.257 -23.856 1.00 88.15 35 VAL B N 1
ATOM 2143 C CA . VAL B 1 41 ? -39.605 -31.637 -22.613 1.00 86.21 35 VAL B CA 1
ATOM 2144 C C . VAL B 1 41 ? -40.367 -32.786 -21.937 1.00 89.36 35 VAL B C 1
ATOM 2145 O O . VAL B 1 41 ? -41.479 -32.552 -21.433 1.00 88.76 35 VAL B O 1
ATOM 2149 N N . LYS B 1 42 ? -39.796 -33.994 -21.956 1.00 91.75 36 LYS B N 1
ATOM 2150 C CA . LYS B 1 42 ? -40.377 -35.205 -21.313 1.00 91.49 36 LYS B CA 1
ATOM 2151 C C . LYS B 1 42 ? -40.035 -35.176 -19.821 1.00 93.86 36 LYS B C 1
ATOM 2152 O O . LYS B 1 42 ? -38.830 -35.154 -19.501 1.00 98.40 36 LYS B O 1
ATOM 2154 N N . PHE B 1 43 ? -41.049 -35.167 -18.949 1.00 90.54 37 PHE B N 1
ATOM 2155 C CA . PHE B 1 43 ? -40.879 -35.144 -17.470 1.00 87.76 37 PHE B CA 1
ATOM 2156 C C . PHE B 1 43 ? -42.116 -35.718 -16.771 1.00 87.34 37 PHE B C 1
ATOM 2157 O O . PHE B 1 43 ? -43.216 -35.177 -16.976 1.00 89.40 37 PHE B O 1
ATOM 2159 N N . ASN B 1 44 ? -41.930 -36.763 -15.955 1.00 89.33 38 ASN B N 1
ATOM 2160 C CA . ASN B 1 44 ? -42.996 -37.358 -15.104 1.00 85.19 38 ASN B CA 1
ATOM 2161 C C . ASN B 1 44 ? -43.432 -36.306 -14.081 1.00 82.18 38 ASN B C 1
ATOM 2162 O O . ASN B 1 44 ? -42.545 -35.742 -13.411 1.00 72.82 38 ASN B O 1
ATOM 2167 N N . ILE B 1 45 ? -44.745 -36.070 -13.989 1.00 81.25 39 ILE B N 1
ATOM 2168 C CA . ILE B 1 45 ? -45.392 -35.057 -13.104 1.00 83.73 39 ILE B CA 1
ATOM 2169 C C . ILE B 1 45 ? -44.757 -35.109 -11.708 1.00 87.67 39 ILE B C 1
ATOM 2170 O O . ILE B 1 45 ? -44.806 -36.183 -11.066 1.00 90.20 39 ILE B O 1
ATOM 2172 N N . MET B 1 46 ? -44.181 -33.985 -11.267 1.00 89.87 40 MET B N 1
ATOM 2173 C CA . MET B 1 46 ? -43.473 -33.845 -9.965 1.00 91.35 40 MET B CA 1
ATOM 2174 C C . MET B 1 46 ? -44.339 -34.439 -8.848 1.00 90.19 40 MET B C 1
ATOM 2175 O O . MET B 1 46 ? -43.826 -35.332 -8.144 1.00 91.53 40 MET B O 1
ATOM 2177 N N . ARG B 1 49 ? -39.953 -34.085 -4.018 1.00 76.73 43 ARG B N 1
ATOM 2178 C CA . ARG B 1 49 ? -40.908 -33.737 -5.106 1.00 76.75 43 ARG B CA 1
ATOM 2179 C C . ARG B 1 49 ? -40.666 -32.299 -5.590 1.00 78.03 43 ARG B C 1
ATOM 2180 O O . ARG B 1 49 ? -41.629 -31.686 -6.102 1.00 74.78 43 ARG B O 1
ATOM 2182 N N . LEU B 1 50 ? -39.430 -31.793 -5.453 1.00 75.95 44 LEU B N 1
ATOM 2183 C CA . LEU B 1 50 ? -39.073 -30.353 -5.606 1.00 69.86 44 LEU B CA 1
ATOM 2184 C C . LEU B 1 50 ? -38.061 -30.147 -6.741 1.00 63.65 44 LEU B C 1
ATOM 2185 O O . LEU B 1 50 ? -38.190 -29.134 -7.433 1.00 59.65 44 LEU B O 1
ATOM 2190 N N . VAL B 1 51 ? -37.081 -31.039 -6.909 1.00 63.61 45 VAL B N 1
ATOM 2191 C CA . VAL B 1 51 ? -36.101 -30.996 -8.039 1.00 64.47 45 VAL B CA 1
ATOM 2192 C C . VAL B 1 51 ? -36.439 -32.126 -9.011 1.00 66.21 45 VAL B C 1
ATOM 2193 O O . VAL B 1 51 ? -36.494 -33.291 -8.553 1.00 69.53 45 VAL B O 1
ATOM 2197 N N . VAL B 1 52 ? -36.660 -31.793 -10.285 1.00 66.24 46 VAL B N 1
ATOM 2198 C CA . VAL B 1 52 ? -37.079 -32.763 -11.341 1.00 67.28 46 VAL B CA 1
ATOM 2199 C C . VAL B 1 52 ? -36.046 -32.741 -12.471 1.00 68.18 46 VAL B C 1
ATOM 2200 O O . VAL B 1 52 ? -35.630 -31.639 -12.875 1.00 69.30 46 VAL B O 1
ATOM 2204 N N . HIS B 1 53 ? -35.680 -33.935 -12.944 1.00 70.22 47 HIS B N 1
ATOM 2205 C CA . HIS B 1 53 ? -34.721 -34.197 -14.045 1.00 73.06 47 HIS B CA 1
ATOM 2206 C C . HIS B 1 53 ? -35.494 -34.655 -15.284 1.00 74.18 47 HIS B C 1
ATOM 2207 O O . HIS B 1 53 ? -36.378 -35.527 -15.131 1.00 74.18 47 HIS B O 1
ATOM 2214 N N . SER B 1 54 ? -35.191 -34.080 -16.450 1.00 74.14 48 SER B N 1
ATOM 2215 C CA . SER B 1 54 ? -35.829 -34.433 -17.744 1.00 74.94 48 SER B CA 1
ATOM 2216 C C . SER B 1 54 ? -35.080 -35.612 -18.364 1.00 78.71 48 SER B C 1
ATOM 2217 O O . SER B 1 54 ? -33.851 -35.511 -18.501 1.00 79.33 48 SER B O 1
ATOM 2220 N N . LEU B 1 55 ? -35.797 -36.672 -18.739 1.00 79.76 49 LEU B N 1
ATOM 2221 C CA . LEU B 1 55 ? -35.226 -37.847 -19.447 1.00 80.24 49 LEU B CA 1
ATOM 2222 C C . LEU B 1 55 ? -35.118 -37.523 -20.939 1.00 84.12 49 LEU B C 1
ATOM 2223 O O . LEU B 1 55 ? -34.282 -38.152 -21.619 1.00 88.49 49 LEU B O 1
ATOM 2228 N N . ASN B 1 56 ? -35.935 -36.579 -21.424 1.00 82.99 50 ASN B N 1
ATOM 2229 C CA . ASN B 1 56 ? -35.988 -36.164 -22.850 1.00 78.27 50 ASN B CA 1
ATOM 2230 C C . ASN B 1 56 ? -34.739 -35.354 -23.204 1.00 75.20 50 ASN B C 1
ATOM 2231 O O . ASN B 1 56 ? -34.185 -35.590 -24.296 1.00 73.99 50 ASN B O 1
ATOM 2233 N N . MET B 1 57 ? -34.339 -34.427 -22.329 1.00 72.58 51 MET B N 1
ATOM 2234 C CA . MET B 1 57 ? -33.301 -33.390 -22.597 1.00 70.05 51 MET B CA 1
ATOM 2235 C C . MET B 1 57 ? -32.607 -33.020 -21.287 1.00 68.67 51 MET B C 1
ATOM 2236 O O . MET B 1 57 ? -33.122 -33.311 -20.214 1.00 73.75 51 MET B O 1
ATOM 2238 N N . PRO B 1 58 ? -31.431 -32.350 -21.327 1.00 66.76 52 PRO B N 1
ATOM 2239 C CA . PRO B 1 58 ? -30.695 -32.007 -20.114 1.00 63.47 52 PRO B CA 1
ATOM 2240 C C . PRO B 1 58 ? -31.316 -30.758 -19.481 1.00 63.04 52 PRO B C 1
ATOM 2241 O O . PRO B 1 58 ? -30.827 -29.667 -19.714 1.00 63.32 52 PRO B O 1
ATOM 2245 N N . ILE B 1 59 ? -32.394 -30.955 -18.723 1.00 65.27 53 ILE B N 1
ATOM 2246 C CA . ILE B 1 59 ? -33.132 -29.861 -18.023 1.00 63.95 53 ILE B CA 1
ATOM 2247 C C . ILE B 1 59 ? -33.511 -30.355 -16.631 1.00 64.17 53 ILE B C 1
ATOM 2248 O O . ILE B 1 59 ? -33.798 -31.559 -16.477 1.00 66.35 53 ILE B O 1
ATOM 2253 N N . ASP B 1 60 ? -33.523 -29.444 -15.663 1.00 63.74 54 ASP B N 1
ATOM 2254 C CA . ASP B 1 60 ? -34.025 -29.716 -14.298 1.00 66.04 54 ASP B CA 1
ATOM 2255 C C . ASP B 1 60 ? -35.039 -28.628 -13.951 1.00 69.30 54 ASP B C 1
ATOM 2256 O O . ASP B 1 60 ? -34.666 -27.437 -14.026 1.00 71.59 54 ASP B O 1
ATOM 2261 N N . LEU B 1 61 ? -36.275 -29.032 -13.645 1.00 67.34 55 LEU B N 1
ATOM 2262 C CA . LEU B 1 61 ? -37.300 -28.132 -13.067 1.00 63.50 55 LEU B CA 1
ATOM 2263 C C . LEU B 1 61 ? -37.053 -28.064 -11.560 1.00 65.98 55 LEU B C 1
ATOM 2264 O O . LEU B 1 61 ? -36.572 -29.067 -10.986 1.00 67.64 55 LEU B O 1
ATOM 2269 N N . LEU B 1 62 ? -37.334 -26.902 -10.972 1.00 66.15 56 LEU B N 1
ATOM 2270 C CA . LEU B 1 62 ? -37.318 -26.665 -9.510 1.00 62.15 56 LEU B CA 1
ATOM 2271 C C . LEU B 1 62 ? -38.679 -26.084 -9.132 1.00 63.83 56 LEU B C 1
ATOM 2272 O O . LEU B 1 62 ? -39.082 -25.093 -9.761 1.00 67.84 56 LEU B O 1
ATOM 2277 N N . LEU B 1 63 ? -39.378 -26.725 -8.196 1.00 64.03 57 LEU B N 1
ATOM 2278 C CA . LEU B 1 63 ? -40.724 -26.320 -7.725 1.00 60.43 57 LEU B CA 1
ATOM 2279 C C . LEU B 1 63 ? -40.556 -25.631 -6.370 1.00 58.00 57 LEU B C 1
ATOM 2280 O O . LEU B 1 63 ? -40.014 -26.270 -5.445 1.00 53.61 57 LEU B O 1
ATOM 2285 N N . VAL B 1 64 ? -40.949 -24.356 -6.298 1.00 55.03 58 VAL B N 1
ATOM 2286 C CA . VAL B 1 64 ? -40.716 -23.459 -5.128 1.00 52.47 58 VAL B CA 1
ATOM 2287 C C . VAL B 1 64 ? -41.873 -22.465 -5.047 1.00 51.85 58 VAL B C 1
ATOM 2288 O O . VAL B 1 64 ? -42.606 -22.339 -6.049 1.00 45.79 58 VAL B O 1
ATOM 2292 N N . ARG B 1 65 ? -42.014 -21.791 -3.900 1.00 53.78 59 ARG B N 1
ATOM 2293 C CA . ARG B 1 65 ? -42.983 -20.678 -3.699 1.00 52.54 59 ARG B CA 1
ATOM 2294 C C . ARG B 1 65 ? -42.698 -19.607 -4.757 1.00 52.11 59 ARG B C 1
ATOM 2295 O O . ARG B 1 65 ? -41.512 -19.406 -5.090 1.00 53.82 59 ARG B O 1
ATOM 2297 N N . ASP B 1 66 ? -43.755 -18.978 -5.278 1.00 53.39 60 ASP B N 1
ATOM 2298 C CA . ASP B 1 66 ? -43.696 -17.964 -6.368 1.00 55.09 60 ASP B CA 1
ATOM 2299 C C . ASP B 1 66 ? -42.764 -16.821 -5.952 1.00 55.75 60 ASP B C 1
ATOM 2300 O O . ASP B 1 66 ? -42.021 -16.319 -6.822 1.00 57.90 60 ASP B O 1
ATOM 2305 N N . ASP B 1 67 ? -42.802 -16.444 -4.669 1.00 54.84 61 ASP B N 1
ATOM 2306 C CA . ASP B 1 67 ? -42.067 -15.283 -4.097 1.00 56.03 61 ASP B CA 1
ATOM 2307 C C . ASP B 1 67 ? -40.558 -15.495 -4.234 1.00 54.66 61 ASP B C 1
ATOM 2308 O O . ASP B 1 67 ? -39.833 -14.499 -4.370 1.00 59.01 61 ASP B O 1
ATOM 2313 N N . ASP B 1 68 ? -40.102 -16.746 -4.186 1.00 50.17 62 ASP B N 1
ATOM 2314 C CA . ASP B 1 68 ? -38.659 -17.090 -4.124 1.00 47.75 62 ASP B CA 1
ATOM 2315 C C . ASP B 1 68 ? -38.018 -16.938 -5.508 1.00 48.49 62 ASP B C 1
ATOM 2316 O O . ASP B 1 68 ? -36.778 -16.796 -5.562 1.00 51.15 62 ASP B O 1
ATOM 2321 N N . ILE B 1 69 ? -38.822 -16.912 -6.577 1.00 50.82 63 ILE B N 1
ATOM 2322 C CA . ILE B 1 69 ? -38.351 -17.115 -7.981 1.00 51.76 63 ILE B CA 1
ATOM 2323 C C . ILE B 1 69 ? -37.495 -15.941 -8.462 1.00 51.33 63 ILE B C 1
ATOM 2324 O O . ILE B 1 69 ? -36.374 -16.168 -8.904 1.00 55.09 63 ILE B O 1
ATOM 2329 N N . PRO B 1 70 ? -37.955 -14.667 -8.455 1.00 49.59 64 PRO B N 1
ATOM 2330 C CA . PRO B 1 70 ? -37.121 -13.570 -8.943 1.00 50.03 64 PRO B CA 1
ATOM 2331 C C . PRO B 1 70 ? -35.739 -13.548 -8.276 1.00 53.02 64 PRO B C 1
ATOM 2332 O O . PRO B 1 70 ? -34.760 -13.481 -9.002 1.00 55.82 64 PRO B O 1
ATOM 2336 N N . GLY B 1 71 ? -35.704 -13.632 -6.939 1.00 53.33 65 GLY B N 1
ATOM 2337 C CA . GLY B 1 71 ? -34.475 -13.600 -6.114 1.00 51.98 65 GLY B CA 1
ATOM 2338 C C . GLY B 1 71 ? -33.478 -14.688 -6.497 1.00 52.34 65 GLY B C 1
ATOM 2339 O O . GLY B 1 71 ? -32.268 -14.409 -6.477 1.00 56.81 65 GLY B O 1
ATOM 2340 N N . LEU B 1 72 ? -33.955 -15.892 -6.819 1.00 50.60 66 LEU B N 1
ATOM 2341 C CA . LEU B 1 72 ? -33.093 -17.049 -7.179 1.00 50.44 66 LEU B CA 1
ATOM 2342 C C . LEU B 1 72 ? -32.433 -16.795 -8.539 1.00 51.15 66 LEU B C 1
ATOM 2343 O O . LEU B 1 72 ? -31.231 -17.108 -8.685 1.00 50.56 66 LEU B O 1
ATOM 2348 N N . ILE B 1 73 ? -33.200 -16.256 -9.490 1.00 50.74 67 ILE B N 1
ATOM 2349 C CA . ILE B 1 73 ? -32.710 -15.841 -10.840 1.00 53.16 67 ILE B CA 1
ATOM 2350 C C . ILE B 1 73 ? -31.747 -14.667 -10.650 1.00 54.18 67 ILE B C 1
ATOM 2351 O O . ILE B 1 73 ? -30.641 -14.715 -11.212 1.00 56.12 67 ILE B O 1
ATOM 2356 N N . MET B 1 74 ? -32.148 -13.678 -9.848 1.00 56.89 68 MET B N 1
ATOM 2357 C CA . MET B 1 74 ? -31.320 -12.499 -9.482 1.00 58.17 68 MET B CA 1
ATOM 2358 C C . MET B 1 74 ? -30.003 -12.960 -8.850 1.00 61.79 68 MET B C 1
ATOM 2359 O O . MET B 1 74 ? -28.959 -12.375 -9.202 1.00 65.98 68 MET B O 1
ATOM 2364 N N . ASP B 1 75 ? -30.050 -13.984 -7.990 1.00 59.68 69 ASP B N 1
ATOM 2365 C CA . ASP B 1 75 ? -28.855 -14.595 -7.345 1.00 60.16 69 ASP B CA 1
ATOM 2366 C C . ASP B 1 75 ? -28.102 -15.470 -8.353 1.00 62.88 69 ASP B C 1
ATOM 2367 O O . ASP B 1 75 ? -26.922 -15.779 -8.104 1.00 65.55 69 ASP B O 1
ATOM 2372 N N . GLY B 1 76 ? -28.762 -15.880 -9.436 1.00 66.53 70 GLY B N 1
ATOM 2373 C CA . GLY B 1 76 ? -28.175 -16.759 -10.463 1.00 64.90 70 GLY B CA 1
ATOM 2374 C C . GLY B 1 76 ? -28.171 -18.217 -10.029 1.00 66.55 70 GLY B C 1
ATOM 2375 O O . GLY B 1 76 ? -27.566 -19.043 -10.748 1.00 68.45 70 GLY B O 1
ATOM 2376 N N . VAL B 1 77 ? -28.831 -18.541 -8.910 1.00 64.02 71 VAL B N 1
ATOM 2377 C CA . VAL B 1 77 ? -29.022 -19.943 -8.427 1.00 64.55 71 VAL B CA 1
ATOM 2378 C C . VAL B 1 77 ? -29.599 -20.772 -9.580 1.00 66.66 71 VAL B C 1
ATOM 2379 O O . VAL B 1 77 ? -29.228 -21.947 -9.705 1.00 71.94 71 VAL B O 1
ATOM 2383 N N . VAL B 1 78 ? -30.477 -20.161 -10.382 1.00 66.46 72 VAL B N 1
ATOM 2384 C CA . VAL B 1 78 ? -31.210 -20.797 -11.516 1.00 61.76 72 VAL B CA 1
ATOM 2385 C C . VAL B 1 78 ? -31.028 -19.915 -12.756 1.00 61.16 72 VAL B C 1
ATOM 2386 O O . VAL B 1 78 ? -30.946 -18.682 -12.598 1.00 61.57 72 VAL B O 1
ATOM 2390 N N . ASP B 1 79 ? -31.016 -20.528 -13.940 1.00 60.81 73 ASP B N 1
ATOM 2391 C CA . ASP B 1 79 ? -30.851 -19.846 -15.250 1.00 59.14 73 ASP B CA 1
ATOM 2392 C C . ASP B 1 79 ? -32.169 -19.213 -15.699 1.00 56.91 73 ASP B C 1
ATOM 2393 O O . ASP B 1 79 ? -32.113 -18.135 -16.305 1.00 50.28 73 ASP B O 1
ATOM 2398 N N . LEU B 1 80 ? -33.298 -19.861 -15.394 1.00 59.79 74 LEU B N 1
ATOM 2399 C CA . LEU B 1 80 ? -34.593 -19.662 -16.093 1.00 59.31 74 LEU B CA 1
ATOM 2400 C C . LEU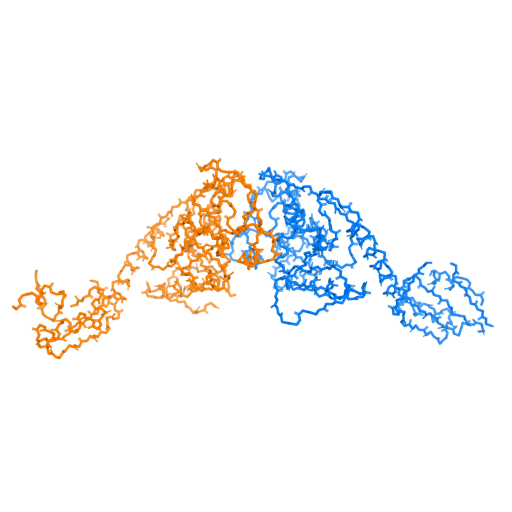 B 1 80 ? -35.750 -19.754 -15.087 1.00 61.41 74 LEU B C 1
ATOM 2401 O O . LEU B 1 80 ? -35.697 -20.641 -14.209 1.00 59.49 74 LEU B O 1
ATOM 2406 N N . GLY B 1 81 ? -36.756 -18.876 -15.209 1.00 63.39 75 GLY B N 1
ATOM 2407 C CA . GLY B 1 81 ? -37.875 -18.770 -14.247 1.00 59.64 75 GLY B CA 1
ATOM 2408 C C . GLY B 1 81 ? -39.130 -18.144 -14.842 1.00 58.67 75 GLY B C 1
ATOM 2409 O O . GLY B 1 81 ? -39.025 -17.052 -15.430 1.00 58.42 75 GLY B O 1
ATOM 2410 N N . PHE B 1 82 ? -40.282 -18.803 -14.667 1.00 57.89 76 PHE B N 1
ATOM 2411 C CA . PHE B 1 82 ? -41.646 -18.296 -14.993 1.00 56.15 76 PHE B CA 1
ATOM 2412 C C . PHE B 1 82 ? -42.271 -17.678 -13.734 1.00 55.36 76 PHE B C 1
ATOM 2413 O O . PHE B 1 82 ? -42.492 -18.442 -12.770 1.00 56.48 76 PHE B O 1
ATOM 2418 N N . VAL B 1 83 ? -42.563 -16.369 -13.742 1.00 55.15 77 VAL B N 1
ATOM 2419 C CA . VAL B 1 83 ? -43.224 -15.637 -12.615 1.00 55.50 77 VAL B CA 1
ATOM 2420 C C . VAL B 1 83 ? -44.179 -14.576 -13.163 1.00 55.97 77 VAL B C 1
ATOM 2421 O O . VAL B 1 83 ? -43.968 -14.113 -14.303 1.00 55.54 77 VAL B O 1
ATOM 2425 N N . GLY B 1 84 ? -45.142 -14.171 -12.332 1.00 52.80 78 GLY B N 1
ATOM 2426 C CA . GLY B 1 84 ? -45.988 -12.985 -12.558 1.00 54.24 78 GLY B CA 1
ATOM 2427 C C . GLY B 1 84 ? -45.185 -11.708 -12.389 1.00 54.36 78 GLY B C 1
ATOM 2428 O O . GLY B 1 84 ? -44.387 -11.638 -11.439 1.00 55.84 78 GLY B O 1
ATOM 2429 N N . GLU B 1 85 ? -45.390 -10.729 -13.273 1.00 52.44 79 GLU B N 1
ATOM 2430 C CA . GLU B 1 85 ? -44.699 -9.410 -13.239 1.00 52.10 79 GLU B CA 1
ATOM 2431 C C . GLU B 1 85 ? -44.909 -8.769 -11.860 1.00 50.15 79 GLU B C 1
ATOM 2432 O O . GLU B 1 85 ? -43.962 -8.127 -11.353 1.00 53.45 79 GLU B O 1
ATOM 2434 N N . ASN B 1 86 ? -46.098 -8.951 -11.278 1.00 50.34 80 ASN B N 1
ATOM 2435 C CA . ASN B 1 86 ? -46.475 -8.484 -9.913 1.00 50.46 80 ASN B CA 1
ATOM 2436 C C . ASN B 1 86 ? -45.424 -8.959 -8.903 1.00 52.34 80 ASN B C 1
ATOM 2437 O O . ASN B 1 86 ? -44.834 -8.106 -8.213 1.00 54.84 80 ASN B O 1
ATOM 2442 N N . VAL B 1 87 ? -45.177 -10.271 -8.845 1.00 51.70 81 VAL B N 1
ATOM 2443 C CA . VAL B 1 87 ? -44.171 -10.900 -7.938 1.00 50.77 81 VAL B CA 1
ATOM 2444 C C . VAL B 1 87 ? -42.788 -10.332 -8.276 1.00 51.74 81 VAL B C 1
ATOM 2445 O O . VAL B 1 87 ? -42.023 -10.033 -7.337 1.00 55.74 81 VAL B O 1
ATOM 2449 N N . LEU B 1 88 ? -42.494 -10.186 -9.572 1.00 53.32 82 LEU B N 1
ATOM 2450 C CA . LEU B 1 88 ? -41.158 -9.802 -10.108 1.00 52.39 82 LEU B CA 1
ATOM 2451 C C . LEU B 1 88 ? -40.795 -8.383 -9.648 1.00 52.02 82 LEU B C 1
ATOM 2452 O O . LEU B 1 88 ? -39.672 -8.208 -9.142 1.00 47.18 82 LEU B O 1
ATOM 2457 N N . GLU B 1 89 ? -41.696 -7.404 -9.802 1.00 53.60 83 GLU B N 1
ATOM 2458 C CA . GLU B 1 89 ? -41.395 -5.995 -9.420 1.00 54.30 83 GLU B CA 1
ATOM 2459 C C . GLU B 1 89 ? -41.377 -5.876 -7.890 1.00 54.68 83 GLU B C 1
ATOM 2460 O O . GLU B 1 89 ? -40.507 -5.146 -7.388 1.00 55.96 83 GLU B O 1
ATOM 2466 N N . GLU B 1 90 ? -42.262 -6.573 -7.169 1.00 55.68 84 GLU B N 1
ATOM 2467 C CA . GLU B 1 90 ? -42.315 -6.494 -5.680 1.00 57.42 84 GLU B CA 1
ATOM 2468 C C . GLU B 1 90 ? -40.914 -6.779 -5.119 1.00 59.16 84 GLU B C 1
ATOM 2469 O O . GLU B 1 90 ? -40.365 -5.887 -4.450 1.00 56.47 84 GLU B O 1
ATOM 2475 N N . THR B 1 91 ? -40.348 -7.958 -5.404 1.00 57.06 85 THR B N 1
ATOM 2476 C CA . THR B 1 91 ? -39.046 -8.406 -4.836 1.00 56.66 85 THR B CA 1
ATOM 2477 C C . THR B 1 91 ? -37.915 -7.547 -5.416 1.00 56.55 85 THR B C 1
ATOM 2478 O O . THR B 1 91 ? -36.939 -7.307 -4.690 1.00 61.55 85 THR B O 1
ATOM 2482 N N . ARG B 1 92 ? -38.044 -7.098 -6.668 1.00 53.95 86 ARG B N 1
ATOM 2483 C CA . ARG B 1 92 ? -37.072 -6.183 -7.327 1.00 52.02 86 ARG B CA 1
ATOM 2484 C C . ARG B 1 92 ? -36.948 -4.906 -6.491 1.00 51.24 86 ARG B C 1
ATOM 2485 O O . ARG B 1 92 ? -35.806 -4.503 -6.199 1.00 51.71 86 ARG B O 1
ATOM 2487 N N . LEU B 1 93 ? -38.078 -4.319 -6.089 1.00 50.35 87 LEU B N 1
ATOM 2488 C CA . LEU B 1 93 ? -38.122 -3.061 -5.292 1.00 48.67 87 LEU B CA 1
ATOM 2489 C C . LEU B 1 93 ? -37.596 -3.309 -3.871 1.00 50.67 87 LEU B C 1
ATOM 2490 O O . LEU B 1 93 ? -36.823 -2.456 -3.390 1.00 53.38 87 LEU B O 1
ATOM 2495 N N . ASP B 1 94 ? -38.001 -4.416 -3.228 1.00 54.94 88 ASP B N 1
ATOM 2496 C CA . ASP B 1 94 ? -37.584 -4.809 -1.852 1.00 54.77 88 ASP B CA 1
ATOM 2497 C C . ASP B 1 94 ? -36.057 -4.927 -1.804 1.00 54.36 88 ASP B C 1
ATOM 2498 O O . ASP B 1 94 ? -35.447 -4.434 -0.829 1.00 51.09 88 ASP B O 1
ATOM 2503 N N . ARG B 1 95 ? -35.477 -5.600 -2.802 1.00 54.07 89 ARG B N 1
ATOM 2504 C CA . ARG B 1 95 ? -34.008 -5.801 -2.924 1.00 57.45 89 ARG B CA 1
ATOM 2505 C C . ARG B 1 95 ? -33.329 -4.442 -3.085 1.00 57.18 89 ARG B C 1
ATOM 2506 O O . ARG B 1 95 ? -32.334 -4.202 -2.377 1.00 59.45 89 ARG B O 1
ATOM 2514 N N . LEU B 1 96 ? -33.857 -3.596 -3.974 1.00 59.77 90 LEU B N 1
ATOM 2515 C CA . LEU B 1 96 ? -33.356 -2.211 -4.190 1.00 59.61 90 LEU B CA 1
ATOM 2516 C C . LEU B 1 96 ? -33.303 -1.510 -2.827 1.00 59.72 90 LEU B C 1
ATOM 2517 O O . LEU B 1 96 ? -32.207 -1.060 -2.441 1.00 62.56 90 LEU B O 1
ATOM 2522 N N . ALA B 1 97 ? -34.423 -1.492 -2.095 1.00 59.08 91 ALA B N 1
ATOM 2523 C CA . ALA B 1 97 ? -34.526 -0.910 -0.735 1.00 56.82 91 ALA B CA 1
ATOM 2524 C C . ALA B 1 97 ? -33.456 -1.539 0.164 1.00 61.17 91 ALA B C 1
ATOM 2525 O O . ALA B 1 97 ? -32.745 -0.781 0.852 1.00 68.08 91 ALA B O 1
ATOM 2527 N N . LEU B 1 98 ? -33.315 -2.869 0.123 1.00 62.07 92 LEU B N 1
ATOM 2528 C CA . LEU B 1 98 ? -32.290 -3.619 0.898 1.00 60.26 92 LEU B CA 1
ATOM 2529 C C . LEU B 1 98 ? -30.901 -3.431 0.273 1.00 60.38 92 LEU B C 1
ATOM 2530 O O . LEU B 1 98 ? -29.941 -3.992 0.833 1.00 60.15 92 LEU B O 1
ATOM 2535 N N . ASN B 1 99 ? -30.786 -2.682 -0.829 1.00 61.55 93 ASN B N 1
ATOM 2536 C CA . ASN B 1 99 ? -29.518 -2.519 -1.593 1.00 65.75 93 ASN B CA 1
ATOM 2537 C C . ASN B 1 99 ? -28.967 -3.911 -1.938 1.00 62.74 93 ASN B C 1
ATOM 2538 O O . ASN B 1 99 ? -27.757 -4.146 -1.712 1.00 63.28 93 ASN B O 1
ATOM 2543 N N . GLN B 1 100 ? -29.832 -4.805 -2.429 1.00 57.81 94 GLN B N 1
ATOM 2544 C CA . GLN B 1 100 ? -29.481 -6.196 -2.825 1.00 57.38 94 GLN B CA 1
ATOM 2545 C C . GLN B 1 100 ? -29.423 -6.294 -4.353 1.00 59.57 94 GLN B C 1
ATOM 2546 O O . GLN B 1 100 ? -30.101 -5.482 -5.026 1.00 60.44 94 GLN B O 1
ATOM 2552 N N . ARG B 1 101 ? -28.659 -7.265 -4.866 1.00 57.46 95 ARG B N 1
ATOM 2553 C CA . ARG B 1 101 ? -28.555 -7.583 -6.317 1.00 58.25 95 ARG B CA 1
ATOM 2554 C C . ARG B 1 101 ? -29.969 -7.705 -6.898 1.00 58.18 95 ARG B C 1
ATOM 2555 O O . ARG B 1 101 ? -30.762 -8.485 -6.338 1.00 58.66 95 ARG B O 1
ATOM 2557 N N . ASN B 1 102 ? -30.263 -6.939 -7.956 1.00 62.43 96 ASN B N 1
ATOM 2558 C CA . ASN B 1 102 ? -31.627 -6.749 -8.525 1.00 61.73 96 ASN B CA 1
ATOM 2559 C C . ASN B 1 102 ? -31.672 -7.062 -10.028 1.00 62.82 96 ASN B C 1
ATOM 2560 O O . ASN B 1 102 ? -32.793 -7.031 -10.574 1.00 66.66 96 ASN B O 1
ATOM 2562 N N . GLU B 1 103 ? -30.533 -7.338 -10.679 1.00 63.60 97 GLU B N 1
ATOM 2563 C CA . GLU B 1 103 ? -30.425 -7.388 -12.168 1.00 64.02 97 GLU B CA 1
ATOM 2564 C C . GLU B 1 103 ? -30.988 -8.722 -12.678 1.00 63.34 97 GLU B C 1
ATOM 2565 O O . GLU B 1 103 ? -30.863 -9.730 -11.955 1.00 64.79 97 GLU B O 1
ATOM 2571 N N . PHE B 1 104 ? -31.600 -8.713 -13.869 1.00 59.22 98 PHE B N 1
ATOM 2572 C CA . PHE B 1 104 ? -32.099 -9.914 -14.593 1.00 56.95 98 PHE B CA 1
ATOM 2573 C C . PHE B 1 104 ? -32.460 -9.569 -16.048 1.00 56.05 98 PHE B C 1
ATOM 2574 O O . PHE B 1 104 ? -32.558 -8.378 -16.397 1.00 57.80 98 PHE B O 1
ATOM 2582 N N . THR B 1 105 ? -32.699 -10.608 -16.856 1.00 52.93 99 THR B N 1
ATOM 2583 C CA . THR B 1 105 ? -33.013 -10.543 -18.308 1.00 53.86 99 THR B CA 1
ATOM 2584 C C . THR B 1 105 ? -34.388 -11.167 -18.574 1.00 52.34 99 THR B C 1
ATOM 2585 O O . THR B 1 105 ? -34.507 -12.400 -18.423 1.00 54.11 99 THR B O 1
ATOM 2589 N N . THR B 1 106 ? -35.380 -10.362 -18.968 1.00 51.02 100 THR B N 1
ATOM 2590 C CA . THR B 1 106 ? -36.711 -10.842 -19.435 1.00 50.64 100 THR B CA 1
ATOM 2591 C C . THR B 1 106 ? -36.569 -11.349 -20.873 1.00 53.33 100 THR B C 1
ATOM 2592 O O . THR B 1 106 ? -35.776 -10.747 -21.621 1.00 48.33 100 THR B O 1
ATOM 2596 N N . LEU B 1 107 ? -37.311 -12.402 -21.240 1.00 56.01 101 LEU B N 1
ATOM 2597 C CA . LEU B 1 107 ? -37.211 -13.052 -22.575 1.00 58.22 101 LEU B CA 1
ATOM 2598 C C . LEU B 1 107 ? -38.560 -13.033 -23.294 1.00 59.90 101 LEU B C 1
ATOM 2599 O O . LEU B 1 107 ? -38.599 -12.578 -24.454 1.00 63.89 101 LEU B O 1
ATOM 2604 N N . ARG B 1 108 ? -39.610 -13.546 -22.652 1.00 62.03 102 ARG B N 1
ATOM 2605 C CA . ARG B 1 108 ? -40.966 -13.649 -23.254 1.00 66.05 102 ARG B CA 1
ATOM 2606 C C . ARG B 1 108 ? -42.033 -13.457 -22.173 1.00 68.32 102 ARG B C 1
ATOM 2607 O O . ARG B 1 108 ? -41.817 -13.907 -21.032 1.00 68.92 102 ARG B O 1
ATOM 2609 N N . ARG B 1 109 ? -43.131 -12.790 -22.539 1.00 74.66 103 ARG B N 1
ATOM 2610 C CA . ARG B 1 109 ? -44.345 -12.618 -21.702 1.00 76.89 103 ARG B CA 1
ATOM 2611 C C . ARG B 1 109 ? -45.399 -13.606 -22.208 1.00 78.12 103 ARG B C 1
ATOM 2612 O O . ARG B 1 109 ? -45.749 -13.523 -23.400 1.00 74.81 103 ARG B O 1
ATOM 2614 N N . MET B 1 110 ? -45.856 -14.522 -21.348 1.00 83.62 104 MET B N 1
ATOM 2615 C CA . MET B 1 110 ? -46.826 -15.588 -21.721 1.00 85.17 104 MET B CA 1
ATOM 2616 C C . MET B 1 110 ? -48.232 -14.981 -21.795 1.00 86.64 104 MET B C 1
ATOM 2617 O O . MET B 1 110 ? -48.414 -13.858 -21.289 1.00 85.81 104 MET B O 1
ATOM 2620 N N . ASP B 1 111 ? -49.186 -15.698 -22.398 1.00 88.94 105 ASP B N 1
ATOM 2621 C CA . ASP B 1 111 ? -50.605 -15.255 -22.526 1.00 91.51 105 ASP B CA 1
ATOM 2622 C C . ASP B 1 111 ? -51.427 -15.833 -21.368 1.00 91.05 105 ASP B C 1
ATOM 2623 O O . ASP B 1 111 ? -52.672 -15.810 -21.455 1.00 92.52 105 ASP B O 1
ATOM 2628 N N . PHE B 1 112 ? -50.759 -16.295 -20.305 1.00 86.77 106 PHE B N 1
ATOM 2629 C CA . PHE B 1 112 ? -51.386 -16.773 -19.042 1.00 88.38 106 PHE B CA 1
ATOM 2630 C C . PHE B 1 112 ? -50.758 -16.030 -17.855 1.00 85.72 106 PHE B C 1
ATOM 2631 O O . PHE B 1 112 ? -49.544 -15.770 -17.899 1.00 89.05 106 PHE B O 1
ATOM 2633 N N . GLY B 1 113 ? -51.569 -15.705 -16.843 1.00 81.19 107 GLY B N 1
ATOM 2634 C CA . GLY B 1 113 ? -51.174 -14.886 -15.678 1.00 79.42 107 GLY B CA 1
ATOM 2635 C C . GLY B 1 113 ? -51.765 -13.487 -15.737 1.00 75.49 107 GLY B C 1
ATOM 2636 O O . GLY B 1 113 ? -51.087 -12.540 -15.297 1.00 79.76 107 GLY B O 1
ATOM 2637 N N . GLY B 1 114 ? -52.981 -13.365 -16.274 1.00 72.68 108 GLY B N 1
ATOM 2638 C CA . GLY B 1 114 ? -53.779 -12.125 -16.236 1.00 73.28 108 GLY B CA 1
ATOM 2639 C C . GLY B 1 114 ? -54.252 -11.820 -14.824 1.00 71.02 108 GLY B C 1
ATOM 2640 O O . GLY B 1 114 ? -55.037 -12.625 -14.282 1.00 72.95 108 GLY B O 1
ATOM 2641 N N . CYS B 1 115 ? -53.789 -10.707 -14.249 1.00 67.16 109 CYS B N 1
ATOM 2642 C CA . CYS B 1 115 ? -54.290 -10.151 -12.963 1.00 65.18 109 CYS B CA 1
ATOM 2643 C C . CYS B 1 115 ? -53.842 -8.694 -12.810 1.00 62.19 109 CYS B C 1
ATOM 2644 O O . CYS B 1 115 ? -52.842 -8.295 -13.443 1.00 64.22 109 CYS B O 1
ATOM 2647 N N . ARG B 1 116 ? -54.567 -7.935 -11.990 1.00 59.48 110 ARG B N 1
ATOM 2648 C CA . ARG B 1 116 ? -54.235 -6.530 -11.655 1.00 59.43 110 ARG B CA 1
ATOM 2649 C C . ARG B 1 116 ? -54.206 -6.388 -10.132 1.00 58.77 110 ARG B C 1
ATOM 2650 O O . ARG B 1 116 ? -55.106 -6.946 -9.472 1.00 60.12 110 ARG B O 1
ATOM 2652 N N . LEU B 1 117 ? -53.182 -5.713 -9.606 1.00 57.55 111 LEU B N 1
ATOM 2653 C CA . LEU B 1 117 ? -53.201 -5.157 -8.232 1.00 59.23 111 LEU B CA 1
ATOM 2654 C C . LEU B 1 117 ? -53.907 -3.803 -8.309 1.00 64.36 111 LEU B C 1
ATOM 2655 O O . LEU B 1 117 ? -53.387 -2.894 -8.997 1.00 64.90 111 LEU B O 1
ATOM 2660 N N . SER B 1 118 ? -55.059 -3.695 -7.650 1.00 65.30 112 SER B N 1
ATOM 2661 C CA . SER B 1 118 ? -55.968 -2.526 -7.733 1.00 62.53 112 SER B CA 1
ATOM 2662 C C . SER B 1 118 ? -56.423 -2.133 -6.324 1.00 57.30 112 SER B C 1
ATOM 2663 O O . SER B 1 118 ? -56.669 -3.033 -5.492 1.00 53.91 112 SER B O 1
ATOM 2666 N N . ILE B 1 119 ? -56.498 -0.829 -6.067 1.00 52.50 113 ILE B N 1
ATOM 2667 C CA . ILE B 1 119 ? -56.994 -0.275 -4.780 1.00 52.50 113 ILE B CA 1
ATOM 2668 C C . ILE B 1 119 ? -58.523 -0.350 -4.817 1.00 56.06 113 ILE B C 1
ATOM 2669 O O . ILE B 1 119 ? -59.142 0.141 -5.801 1.00 54.51 113 ILE B O 1
ATOM 2674 N N . ALA B 1 120 ? -59.085 -1.015 -3.804 1.00 54.51 114 ALA B N 1
ATOM 2675 C CA . ALA B 1 120 ? -60.532 -1.258 -3.633 1.00 52.85 114 ALA B CA 1
ATOM 2676 C C . ALA B 1 120 ? -60.956 -0.704 -2.272 1.00 49.84 114 ALA B C 1
ATOM 2677 O O . ALA B 1 120 ? -60.143 -0.744 -1.328 1.00 44.61 114 ALA B O 1
ATOM 2679 N N . ILE B 1 121 ? -62.181 -0.186 -2.206 1.00 51.23 115 ILE B N 1
ATOM 2680 C CA . ILE B 1 121 ? -62.743 0.549 -1.038 1.00 52.47 115 ILE B CA 1
ATOM 2681 C C . ILE B 1 121 ? -64.122 -0.048 -0.742 1.00 56.68 115 ILE B C 1
ATOM 2682 O O . ILE B 1 121 ? -64.700 -0.691 -1.658 1.00 54.19 115 ILE B O 1
ATOM 2687 N N . GLU B 1 122 ? -64.610 0.132 0.491 1.00 60.02 116 GLU B N 1
ATOM 2688 C CA . GLU B 1 122 ? -66.005 -0.174 0.898 1.00 65.12 116 GLU B CA 1
ATOM 2689 C C . GLU B 1 122 ? -66.955 0.340 -0.192 1.00 65.59 116 GLU B C 1
ATOM 2690 O O . GLU B 1 122 ? -66.853 1.523 -0.554 1.00 69.99 116 GLU B O 1
ATOM 2696 N N . LYS B 1 123 ? -67.813 -0.529 -0.733 1.00 66.46 117 LYS B N 1
ATOM 2697 C CA . LYS B 1 123 ? -69.001 -0.112 -1.522 1.00 73.22 117 LYS B CA 1
ATOM 2698 C C . LYS B 1 123 ? -69.841 0.785 -0.606 1.00 73.94 117 LYS B C 1
ATOM 2699 O O . LYS B 1 123 ? -69.758 0.612 0.627 1.00 72.71 117 LYS B O 1
ATOM 2701 N N . ASP B 1 124 ? -70.570 1.743 -1.178 1.00 75.53 118 ASP B N 1
ATOM 2702 C CA . ASP B 1 124 ? -71.301 2.808 -0.435 1.00 80.81 118 ASP B CA 1
ATOM 2703 C C . ASP B 1 124 ? -70.298 3.712 0.308 1.00 82.50 118 ASP B C 1
ATOM 2704 O O . ASP B 1 124 ? -70.741 4.760 0.815 1.00 82.48 118 ASP B O 1
ATOM 2709 N N . ALA B 1 125 ? -68.999 3.380 0.334 1.00 84.07 119 ALA B N 1
ATOM 2710 C CA . ALA B 1 125 ? -67.909 4.323 0.678 1.00 85.27 119 ALA B CA 1
ATOM 2711 C C . ALA B 1 125 ? -67.748 5.321 -0.473 1.00 88.35 119 ALA B C 1
ATOM 2712 O O . ALA B 1 125 ? -68.123 4.984 -1.609 1.00 88.07 119 ALA B O 1
ATOM 2714 N N . GLU B 1 126 ? -67.168 6.496 -0.207 1.00 87.97 120 GLU B N 1
ATOM 2715 C CA . GLU B 1 126 ? -67.124 7.617 -1.188 1.00 86.13 120 GLU B CA 1
ATOM 2716 C C . GLU B 1 126 ? -65.683 8.108 -1.396 1.00 85.37 120 GLU B C 1
ATOM 2717 O O . GLU B 1 126 ? -64.911 8.136 -0.406 1.00 88.77 120 GLU B O 1
ATOM 2723 N N . TYR B 1 127 ? -65.368 8.469 -2.647 1.00 84.02 121 TYR B N 1
ATOM 2724 C CA . TYR B 1 127 ? -64.067 9.027 -3.108 1.00 82.85 121 TYR B CA 1
ATOM 2725 C C . TYR B 1 127 ? -64.090 9.229 -4.627 1.00 79.69 121 TYR B C 1
ATOM 2726 O O . TYR B 1 127 ? -64.966 8.651 -5.308 1.00 75.05 121 TYR B O 1
ATOM 2728 N N . ARG B 1 128 ? -63.135 10.018 -5.128 1.00 78.27 122 ARG B N 1
ATOM 2729 C CA . ARG B 1 128 ? -62.906 10.280 -6.577 1.00 74.62 122 ARG B CA 1
ATOM 2730 C C . ARG B 1 128 ? -61.413 10.556 -6.790 1.00 70.97 122 ARG B C 1
ATOM 2731 O O . ARG B 1 128 ? -61.047 11.721 -7.059 1.00 63.71 122 ARG B O 1
ATOM 2733 N N . GLY B 1 129 ? -60.592 9.513 -6.639 1.00 72.31 123 GLY B N 1
ATOM 2734 C CA . GLY B 1 129 ? -59.125 9.565 -6.790 1.00 73.68 123 GLY B CA 1
ATOM 2735 C C . GLY B 1 129 ? -58.417 9.659 -5.441 1.00 72.05 123 GLY B C 1
ATOM 2736 O O . GLY B 1 129 ? -59.058 9.587 -4.394 1.00 71.57 123 GLY B O 1
ATOM 2737 N N . PRO B 1 130 ? -57.073 9.819 -5.436 1.00 73.18 124 PRO B N 1
ATOM 2738 C CA . PRO B 1 130 ? -56.277 9.814 -4.211 1.00 75.13 124 PRO B CA 1
ATOM 2739 C C . PRO B 1 130 ? -56.397 11.137 -3.446 1.00 76.76 124 PRO B C 1
ATOM 2740 O O . PRO B 1 130 ? -57.108 12.006 -3.913 1.00 83.12 124 PRO B O 1
ATOM 2744 N N . GLN B 1 131 ? -55.688 11.255 -2.319 1.00 76.79 125 GLN B N 1
ATOM 2745 C CA . GLN B 1 131 ? -55.774 12.389 -1.356 1.00 79.35 125 GLN B CA 1
ATOM 2746 C C . GLN B 1 131 ? -57.149 12.344 -0.671 1.00 79.95 125 GLN B C 1
ATOM 2747 O O . GLN B 1 131 ? -57.398 13.170 0.225 1.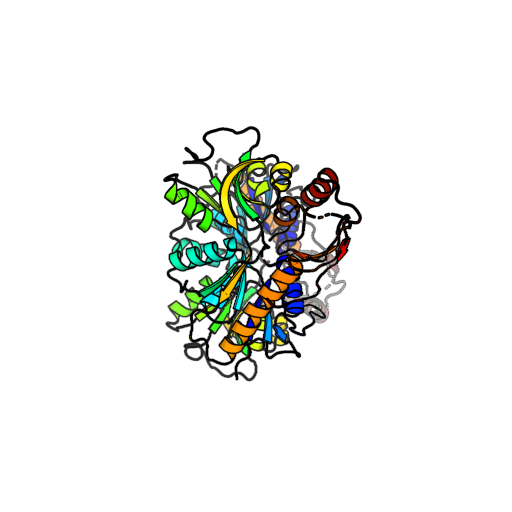00 77.28 125 GLN B O 1
ATOM 2753 N N . ASP B 1 132 ? -58.017 11.439 -1.134 1.00 82.03 126 ASP B N 1
ATOM 2754 C CA . ASP B 1 132 ? -59.110 10.821 -0.343 1.00 84.50 126 ASP B CA 1
ATOM 2755 C C . ASP B 1 132 ? -58.503 9.665 0.459 1.00 83.71 126 ASP B C 1
ATOM 2756 O O . ASP B 1 132 ? -59.123 9.265 1.462 1.00 83.98 126 ASP B O 1
ATOM 2761 N N . LEU B 1 133 ? -57.340 9.163 0.021 1.00 79.43 127 LEU B N 1
ATOM 2762 C CA . LEU B 1 133 ? -56.569 8.073 0.677 1.00 77.69 127 LEU B CA 1
ATOM 2763 C C . LEU B 1 133 ? -55.319 8.652 1.350 1.00 77.88 127 LEU B C 1
ATOM 2764 O O . LEU B 1 133 ? -54.366 7.874 1.560 1.00 78.07 127 LEU B O 1
ATOM 2769 N N . ASN B 1 134 ? -55.317 9.945 1.699 1.00 76.97 128 ASN B N 1
ATOM 2770 C CA . ASN B 1 134 ? -54.085 10.640 2.164 1.00 75.87 128 ASN B CA 1
ATOM 2771 C C . ASN B 1 134 ? -53.802 10.300 3.634 1.00 69.78 128 ASN B C 1
ATOM 2772 O O . ASN B 1 134 ? -52.658 10.512 4.057 1.00 72.21 128 ASN B O 1
ATOM 2777 N N . GLY B 1 135 ? -54.790 9.778 4.367 1.00 63.35 129 GLY B N 1
ATOM 2778 C CA . GLY B 1 135 ? -54.643 9.389 5.783 1.00 62.84 129 GLY B CA 1
ATOM 2779 C C . GLY B 1 135 ? -54.893 7.909 6.026 1.00 60.02 129 GLY B C 1
ATOM 2780 O O . GLY B 1 135 ? -54.402 7.402 7.051 1.00 63.36 129 GLY B O 1
ATOM 2781 N N . LYS B 1 136 ? -55.623 7.238 5.131 1.00 55.83 130 LYS B N 1
ATOM 2782 C CA . LYS B 1 136 ? -56.216 5.900 5.374 1.00 55.00 130 LYS B CA 1
ATOM 2783 C C . LYS B 1 136 ? -55.111 4.853 5.540 1.00 53.83 130 LYS B C 1
ATOM 2784 O O . LYS B 1 136 ? -53.989 5.082 5.057 1.00 53.79 130 LYS B O 1
ATOM 2786 N N . ARG B 1 137 ? -55.430 3.755 6.229 1.00 55.08 131 ARG B N 1
ATOM 2787 C CA . ARG B 1 137 ? -54.600 2.522 6.298 1.00 53.75 131 ARG B CA 1
ATOM 2788 C C . ARG B 1 137 ? -54.979 1.629 5.114 1.00 52.14 131 ARG B C 1
ATOM 2789 O O . ARG B 1 137 ? -56.188 1.357 4.945 1.00 51.50 131 ARG B O 1
ATOM 2791 N N . ILE B 1 138 ? -53.994 1.214 4.316 1.00 52.75 132 ILE B N 1
ATOM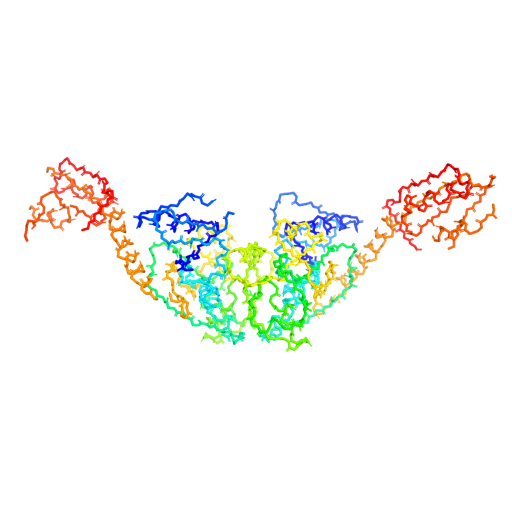 2792 C CA . ILE B 1 138 ? -54.206 0.285 3.166 1.00 53.47 132 ILE B CA 1
ATOM 2793 C C . ILE B 1 138 ? -53.562 -1.056 3.513 1.00 53.11 132 ILE B C 1
ATOM 2794 O O . ILE B 1 138 ? -52.374 -1.063 3.872 1.00 53.92 132 ILE B O 1
ATOM 2799 N N . ALA B 1 139 ? -54.330 -2.142 3.414 1.00 53.55 133 ALA B N 1
ATOM 2800 C CA . ALA B 1 139 ? -53.875 -3.532 3.650 1.00 50.74 133 ALA B CA 1
ATOM 2801 C C . ALA B 1 139 ? -53.447 -4.156 2.317 1.00 50.20 133 ALA B C 1
ATOM 2802 O O . ALA B 1 139 ? -54.199 -4.023 1.334 1.00 54.63 133 ALA B O 1
ATOM 2804 N N . THR B 1 140 ? -52.281 -4.803 2.288 1.00 48.23 134 THR B N 1
ATOM 2805 C CA . THR B 1 140 ? -51.665 -5.379 1.063 1.00 48.29 134 THR B CA 1
ATOM 2806 C C . THR B 1 140 ? -50.705 -6.519 1.389 1.00 45.53 134 THR B C 1
ATOM 2807 O O . THR B 1 140 ? -50.073 -6.467 2.471 1.00 45.25 134 THR B O 1
ATOM 2811 N N . THR B 1 141 ? -50.597 -7.468 0.452 1.00 40.52 135 THR B N 1
ATOM 2812 C CA . THR B 1 141 ? -49.548 -8.514 0.398 1.00 41.94 135 THR B CA 1
ATOM 2813 C C . THR B 1 141 ? -48.392 -7.992 -0.461 1.00 46.04 135 THR B C 1
ATOM 2814 O O . THR B 1 141 ? -47.311 -8.614 -0.428 1.00 47.46 135 THR B O 1
ATOM 2818 N N . TYR B 1 142 ? -48.609 -6.888 -1.191 1.00 50.16 136 TYR B N 1
ATOM 2819 C CA . TYR B 1 142 ? -47.624 -6.271 -2.124 1.00 51.86 136 TYR B CA 1
ATOM 2820 C C . TYR B 1 142 ? -47.330 -4.839 -1.686 1.00 53.77 136 TYR B C 1
ATOM 2821 O O . TYR B 1 142 ? -47.607 -3.885 -2.417 1.00 58.60 136 TYR B O 1
ATOM 2830 N N . PRO B 1 143 ? -46.741 -4.654 -0.483 1.00 52.98 137 PRO B N 1
ATOM 2831 C CA . PRO B 1 143 ? -46.604 -3.331 0.120 1.00 51.88 137 PRO B CA 1
ATOM 2832 C C . PRO B 1 143 ? -45.656 -2.431 -0.679 1.00 53.96 137 PRO B C 1
ATOM 2833 O O . PRO B 1 143 ? -45.918 -1.234 -0.776 1.00 57.89 137 PRO B O 1
ATOM 2837 N N . GLN B 1 144 ? -44.597 -3.023 -1.233 1.00 54.69 138 GLN B N 1
ATOM 2838 C CA . GLN B 1 144 ? -43.577 -2.292 -2.024 1.00 55.14 138 GLN B CA 1
ATOM 2839 C C . GLN B 1 144 ? -44.247 -1.714 -3.275 1.00 56.90 138 GLN B C 1
ATOM 2840 O O . GLN B 1 144 ? -44.030 -0.524 -3.547 1.00 58.47 138 GLN B O 1
ATOM 2846 N N . LEU B 1 145 ? -45.036 -2.519 -3.994 1.00 56.72 139 LEU B N 1
ATOM 2847 C CA . LEU B 1 145 ? -45.755 -2.076 -5.220 1.00 59.22 139 LEU B CA 1
ATOM 2848 C C . LEU B 1 145 ? -46.737 -0.957 -4.852 1.00 61.68 139 LEU B C 1
ATOM 2849 O O . LEU B 1 145 ? -46.783 0.043 -5.594 1.00 65.51 139 LEU B O 1
ATOM 2854 N N . LEU B 1 146 ? -47.486 -1.112 -3.756 1.00 60.52 140 LEU B N 1
ATOM 2855 C CA . LEU B 1 146 ? -48.416 -0.060 -3.271 1.00 62.95 140 LEU B CA 1
ATOM 2856 C C . LEU B 1 146 ? -47.627 1.221 -2.965 1.00 64.20 140 LEU B C 1
ATOM 2857 O O . LEU B 1 146 ? -48.088 2.312 -3.377 1.00 64.82 140 LEU B O 1
ATOM 2862 N N . LYS B 1 147 ? -46.484 1.085 -2.279 1.00 62.30 141 LYS B N 1
ATOM 2863 C CA . LYS B 1 147 ? -45.603 2.214 -1.863 1.00 59.96 141 LYS B CA 1
ATOM 2864 C C . LYS B 1 147 ? -45.145 2.988 -3.103 1.00 58.70 141 LYS B C 1
ATOM 2865 O O . LYS B 1 147 ? -45.303 4.222 -3.121 1.00 60.60 141 LYS B O 1
ATOM 2867 N N . ALA B 1 148 ? -44.594 2.279 -4.091 1.00 60.30 142 ALA B N 1
ATOM 2868 C CA . ALA B 1 148 ? -44.159 2.827 -5.398 1.00 58.13 142 ALA B CA 1
ATOM 2869 C C . ALA B 1 148 ? -45.225 3.796 -5.917 1.00 57.90 142 ALA B C 1
ATOM 2870 O O . ALA B 1 148 ? -44.905 4.983 -6.051 1.00 53.71 142 ALA B O 1
ATOM 2872 N N . TYR B 1 149 ? -46.446 3.304 -6.158 1.00 61.77 143 TYR B N 1
ATOM 2873 C CA . TYR B 1 149 ? -47.581 4.074 -6.739 1.00 62.22 143 TYR B CA 1
ATOM 2874 C C . TYR B 1 149 ? -47.927 5.261 -5.836 1.00 62.33 143 TYR B C 1
ATOM 2875 O O . TYR B 1 149 ? -48.124 6.374 -6.360 1.00 64.26 143 TYR B O 1
ATOM 2884 N N . MET B 1 150 ? -48.046 5.028 -4.526 1.00 62.40 144 MET B N 1
ATOM 2885 C CA . MET B 1 150 ? -48.449 6.087 -3.565 1.00 59.84 144 MET B CA 1
ATOM 2886 C C . MET B 1 150 ? -47.410 7.213 -3.609 1.00 61.03 144 MET B C 1
ATOM 2887 O O . MET B 1 150 ? -47.804 8.360 -3.887 1.00 67.72 144 MET B O 1
ATOM 2892 N N . ASP B 1 151 ? -46.133 6.877 -3.400 1.00 59.72 145 ASP B N 1
ATOM 2893 C CA . ASP B 1 151 ? -44.992 7.835 -3.388 1.00 58.70 145 ASP B CA 1
ATOM 2894 C C . ASP B 1 151 ? -45.029 8.694 -4.655 1.00 58.45 145 ASP B C 1
ATOM 2895 O O . ASP B 1 151 ? -44.913 9.933 -4.533 1.00 56.78 145 ASP B O 1
ATOM 2900 N N . ARG B 1 152 ? -45.196 8.060 -5.819 1.00 61.13 146 ARG B N 1
ATOM 2901 C CA . ARG B 1 152 ? -45.208 8.748 -7.138 1.00 62.27 146 ARG B CA 1
ATOM 2902 C C . ARG B 1 152 ? -46.404 9.703 -7.168 1.00 61.30 146 ARG B C 1
ATOM 2903 O O . ARG B 1 152 ? -46.258 10.791 -7.752 1.00 62.65 146 ARG B O 1
ATOM 2911 N N . GLN B 1 153 ? -47.518 9.330 -6.523 1.00 61.16 147 GLN B N 1
ATOM 2912 C CA . GLN B 1 153 ? -48.751 10.164 -6.433 1.00 62.63 147 GLN B CA 1
ATOM 2913 C C . GLN B 1 153 ? -48.619 11.229 -5.336 1.00 62.68 147 GLN B C 1
ATOM 2914 O O . GLN B 1 153 ? -49.509 12.097 -5.272 1.00 68.17 147 GLN B O 1
ATOM 2920 N N . GLY B 1 154 ? -47.577 11.159 -4.501 1.00 65.15 148 GLY B N 1
ATOM 2921 C CA . GLY B 1 154 ? -47.304 12.130 -3.419 1.00 67.76 148 GLY B CA 1
ATOM 2922 C C . GLY B 1 154 ? -48.329 12.054 -2.296 1.00 67.84 148 GLY B C 1
ATOM 2923 O O . GLY B 1 154 ? -48.363 12.988 -1.468 1.00 64.75 148 GLY B O 1
ATOM 2924 N N . VAL B 1 155 ? -49.119 10.975 -2.259 1.00 70.63 149 VAL B N 1
ATOM 2925 C CA . VAL B 1 155 ? -50.128 10.678 -1.203 1.00 69.95 149 VAL B CA 1
ATOM 2926 C C . VAL B 1 155 ? -49.406 9.961 -0.062 1.00 71.65 149 VAL B C 1
ATOM 2927 O O . VAL B 1 155 ? -48.479 9.168 -0.351 1.00 71.92 149 VAL B O 1
ATOM 2931 N N . ASP B 1 156 ? -49.816 10.230 1.180 1.00 73.50 150 ASP B N 1
ATOM 2932 C CA . ASP B 1 156 ? -49.198 9.632 2.389 1.00 76.29 150 ASP B CA 1
ATOM 2933 C C . ASP B 1 156 ? -50.186 8.602 2.938 1.00 72.50 150 ASP B C 1
ATOM 2934 O O . ASP B 1 156 ? -51.392 8.729 2.638 1.00 75.50 150 ASP B O 1
ATOM 2939 N N . PHE B 1 157 ? -49.666 7.575 3.614 1.00 66.78 151 PHE B N 1
ATOM 2940 C CA . PHE B 1 157 ? -50.377 6.305 3.903 1.00 63.63 151 PHE B CA 1
ATOM 2941 C C . PHE B 1 157 ? -49.576 5.441 4.876 1.00 62.63 151 PHE B C 1
ATOM 2942 O O . PHE B 1 157 ? -48.335 5.548 4.924 1.00 54.50 151 PHE B O 1
ATOM 2950 N N . SER B 1 158 ? -50.294 4.563 5.579 1.00 61.15 152 SER B N 1
ATOM 2951 C CA . SER B 1 158 ? -49.745 3.488 6.438 1.00 62.20 152 SER B CA 1
ATOM 2952 C C . SER B 1 158 ? -50.244 2.143 5.895 1.00 60.31 152 SER B C 1
ATOM 2953 O O . SER B 1 158 ? -51.461 2.020 5.612 1.00 55.80 152 SER B O 1
ATOM 2956 N N . THR B 1 159 ? -49.323 1.195 5.695 1.00 60.49 153 THR B N 1
ATOM 2957 C CA . THR B 1 159 ? -49.609 -0.152 5.139 1.00 62.93 153 THR B CA 1
ATOM 2958 C C . THR B 1 159 ? -49.871 -1.159 6.260 1.00 68.92 153 THR B C 1
ATOM 2959 O O . THR B 1 159 ? -49.067 -1.210 7.212 1.00 68.25 153 THR B O 1
ATOM 2963 N N . CYS B 1 160 ? -50.925 -1.959 6.099 1.00 75.48 154 CYS B N 1
ATOM 2964 C CA . CYS B 1 160 ? -51.259 -3.132 6.943 1.00 83.18 154 CYS B CA 1
ATOM 2965 C C . CYS B 1 160 ? -50.848 -4.403 6.193 1.00 84.68 154 CYS B C 1
ATOM 2966 O O . CYS B 1 160 ? -51.553 -4.781 5.235 1.00 85.63 154 CYS B O 1
ATOM 2969 N N . MET B 1 161 ? -49.724 -5.011 6.588 1.00 83.32 155 MET B N 1
ATOM 2970 C CA . MET B 1 161 ? -49.170 -6.231 5.943 1.00 80.19 155 MET B CA 1
ATOM 2971 C C . MET B 1 161 ? -50.055 -7.431 6.303 1.00 75.47 155 MET B C 1
ATOM 2972 O O . MET B 1 161 ? -50.102 -7.795 7.497 1.00 74.71 155 MET B O 1
ATOM 2974 N N . LEU B 1 162 ? -50.756 -7.987 5.309 1.00 69.74 156 LEU B N 1
ATOM 2975 C CA . LEU B 1 162 ? -51.555 -9.237 5.416 1.00 64.04 156 LEU B CA 1
ATOM 2976 C C . LEU B 1 162 ? -51.186 -10.145 4.241 1.00 63.39 156 LEU B C 1
ATOM 2977 O O . LEU B 1 162 ? -51.259 -9.673 3.093 1.00 52.66 156 LEU B O 1
ATOM 2982 N N . THR B 1 163 ? -50.801 -11.394 4.521 1.00 63.08 157 THR B N 1
ATOM 2983 C CA . THR B 1 163 ? -50.360 -12.382 3.500 1.00 65.12 157 THR B CA 1
ATOM 2984 C C . THR B 1 163 ? -51.547 -13.250 3.064 1.00 64.25 157 THR B C 1
ATOM 2985 O O . THR B 1 163 ? -51.339 -14.105 2.181 1.00 64.32 157 THR B O 1
ATOM 2989 N N . GLY B 1 164 ? -52.737 -13.035 3.642 1.00 60.91 158 GLY B N 1
ATOM 2990 C CA . GLY B 1 164 ? -53.951 -13.818 3.335 1.00 56.15 158 GLY B CA 1
ATOM 2991 C C . GLY B 1 164 ? -55.211 -13.138 3.839 1.00 56.69 158 GLY B C 1
ATOM 2992 O O . GLY B 1 164 ? -55.126 -12.445 4.873 1.00 52.71 158 GLY B O 1
ATOM 2993 N N . SER B 1 165 ? -56.337 -13.336 3.137 1.00 54.42 159 SER B N 1
ATOM 2994 C CA . SER B 1 165 ? -57.670 -12.767 3.465 1.00 53.06 159 SER B CA 1
ATOM 2995 C C . SER B 1 165 ? -57.569 -11.241 3.600 1.00 50.91 159 SER B C 1
ATOM 2996 O O . SER B 1 165 ? -58.062 -10.699 4.610 1.00 47.14 159 SER B O 1
ATOM 2999 N N . VAL B 1 166 ? -56.954 -10.578 2.616 1.00 51.33 160 VAL B N 1
ATOM 3000 C CA . VAL B 1 166 ? -56.713 -9.102 2.613 1.00 50.87 160 VAL B CA 1
ATOM 3001 C C . VAL B 1 166 ? -58.054 -8.365 2.478 1.00 50.90 160 VAL B C 1
ATOM 3002 O O . VAL B 1 166 ? -58.173 -7.274 3.054 1.00 56.14 160 VAL B O 1
ATOM 3006 N N . GLU B 1 167 ? -59.028 -8.941 1.771 1.00 51.23 161 GLU B N 1
ATOM 3007 C CA . GLU B 1 167 ? -60.337 -8.290 1.478 1.00 56.19 161 GLU B CA 1
ATOM 3008 C C . GLU B 1 167 ? -61.163 -8.153 2.762 1.00 59.37 161 GLU B C 1
ATOM 3009 O O . GLU B 1 167 ? -62.016 -7.251 2.810 1.00 65.20 161 GLU B O 1
ATOM 3011 N N . VAL B 1 168 ? -60.904 -8.997 3.765 1.00 61.35 162 VAL B N 1
ATOM 3012 C CA . VAL B 1 168 ? -61.672 -9.067 5.046 1.00 60.62 162 VAL B CA 1
ATOM 3013 C C . VAL B 1 168 ? -61.187 -7.955 5.987 1.00 64.90 162 VAL B C 1
ATOM 3014 O O . VAL B 1 168 ? -61.822 -7.763 7.047 1.00 66.53 162 VAL B O 1
ATOM 3018 N N . ALA B 1 169 ? -60.117 -7.239 5.618 1.00 64.91 163 ALA B N 1
ATOM 3019 C CA . ALA B 1 169 ? -59.447 -6.234 6.479 1.00 65.47 163 ALA B CA 1
ATOM 3020 C C . ALA B 1 169 ? -60.413 -5.096 6.811 1.00 63.25 163 ALA B C 1
ATOM 3021 O O . ALA B 1 169 ? -60.650 -4.825 7.985 1.00 63.29 163 ALA B O 1
ATOM 3023 N N . PRO B 1 170 ? -61.013 -4.400 5.812 1.00 64.77 164 PRO B N 1
ATOM 3024 C CA . PRO B 1 170 ? -62.003 -3.361 6.099 1.00 66.69 164 PRO B CA 1
ATOM 3025 C C . PRO B 1 170 ? -63.091 -3.869 7.058 1.00 68.03 164 PRO B C 1
ATOM 3026 O O . PRO B 1 170 ? -63.205 -3.310 8.130 1.00 68.02 164 PRO B O 1
ATOM 3030 N N . ARG B 1 171 ? -63.828 -4.918 6.671 1.00 70.77 165 ARG B N 1
ATOM 3031 C CA . ARG B 1 171 ? -64.884 -5.542 7.513 1.00 72.70 165 ARG B CA 1
ATOM 3032 C C . ARG B 1 171 ? -64.359 -5.606 8.949 1.00 72.35 165 ARG B C 1
ATOM 3033 O O . ARG B 1 171 ? -64.957 -4.962 9.831 1.00 76.03 165 ARG B O 1
ATOM 3035 N N . ALA B 1 172 ? -63.234 -6.299 9.138 1.00 73.48 166 ALA B N 1
ATOM 3036 C CA . ALA B 1 172 ? -62.533 -6.482 10.430 1.00 73.19 166 ALA B CA 1
ATOM 3037 C C . ALA B 1 172 ? -62.290 -5.126 11.102 1.00 77.19 166 ALA B C 1
ATOM 3038 O O . ALA B 1 172 ? -62.254 -5.083 12.347 1.00 83.47 166 ALA B O 1
ATOM 3040 N N . GLY B 1 173 ? -62.134 -4.060 10.311 1.00 77.62 167 GLY B N 1
ATOM 3041 C CA . GLY B 1 173 ? -61.686 -2.741 10.794 1.00 79.83 167 GLY B CA 1
ATOM 3042 C C . GLY B 1 173 ? -60.184 -2.749 11.013 1.00 81.34 167 GLY B C 1
ATOM 3043 O O . GLY B 1 173 ? -59.694 -1.915 11.799 1.00 84.56 167 GLY B O 1
ATOM 3044 N N . LEU B 1 174 ? -59.492 -3.674 10.339 1.00 82.32 168 LEU B N 1
ATOM 3045 C CA . LEU B 1 174 ? -58.018 -3.874 10.391 1.00 83.56 168 LEU B CA 1
ATOM 3046 C C . LEU B 1 174 ? -57.324 -2.712 9.671 1.00 82.79 168 LEU B C 1
ATOM 3047 O O . LEU B 1 174 ? -56.276 -2.253 10.163 1.00 89.00 168 LEU B O 1
ATOM 3052 N N . ALA B 1 175 ? -57.890 -2.271 8.542 1.00 81.09 169 ALA B N 1
ATOM 3053 C CA . ALA B 1 175 ? -57.374 -1.172 7.691 1.00 79.83 169 ALA B CA 1
ATOM 3054 C C . ALA B 1 175 ? -58.548 -0.488 6.977 1.00 77.78 169 ALA B C 1
ATOM 3055 O O . ALA B 1 175 ? -59.622 -1.124 6.878 1.00 83.15 169 ALA B O 1
ATOM 3057 N N . ASP B 1 176 ? -58.346 0.746 6.497 1.00 75.90 170 ASP B N 1
ATOM 3058 C CA . ASP B 1 176 ? -59.387 1.562 5.811 1.00 75.23 170 ASP B CA 1
ATOM 3059 C C . ASP B 1 176 ? -59.614 1.060 4.381 1.00 73.20 170 ASP B C 1
ATOM 3060 O O . ASP B 1 176 ? -60.751 1.171 3.889 1.00 76.45 170 ASP B O 1
ATOM 3065 N N . ALA B 1 177 ? -58.559 0.573 3.725 1.00 73.03 171 ALA B N 1
ATOM 3066 C CA . ALA B 1 177 ? -58.592 0.124 2.317 1.00 74.17 171 ALA B CA 1
ATOM 3067 C C . ALA B 1 177 ? -57.591 -1.011 2.099 1.00 72.34 171 ALA B C 1
ATOM 3068 O O . ALA B 1 177 ? -56.753 -1.265 2.987 1.00 68.48 171 ALA B O 1
ATOM 3070 N N . ILE B 1 178 ? -57.680 -1.642 0.929 1.00 70.99 172 ILE B N 1
ATOM 3071 C CA . ILE B 1 178 ? -56.764 -2.723 0.471 1.00 66.58 172 ILE B CA 1
ATOM 3072 C C . ILE B 1 178 ? -56.283 -2.381 -0.935 1.00 62.98 172 ILE B C 1
ATOM 3073 O O . ILE B 1 178 ? -57.020 -1.690 -1.647 1.00 66.38 172 ILE B O 1
ATOM 3078 N N . ALA B 1 179 ? -55.100 -2.864 -1.305 1.00 60.43 173 ALA B N 1
ATOM 3079 C CA . ALA B 1 179 ? -54.762 -3.211 -2.700 1.00 60.13 173 ALA B CA 1
ATOM 3080 C C . ALA B 1 179 ? -54.741 -4.740 -2.777 1.00 60.55 173 ALA B C 1
ATOM 3081 O O . ALA B 1 179 ? -53.927 -5.354 -2.062 1.00 58.51 173 ALA B O 1
ATOM 3083 N N . ASP B 1 180 ? -55.668 -5.323 -3.543 1.00 57.21 174 ASP B N 1
ATOM 3084 C CA . ASP B 1 180 ? -55.863 -6.792 -3.653 1.00 57.21 174 ASP B CA 1
ATOM 3085 C C . ASP B 1 180 ? -55.568 -7.209 -5.093 1.00 58.87 174 ASP B C 1
ATOM 3086 O O . ASP B 1 180 ? -55.951 -6.455 -6.007 1.00 68.98 174 ASP B O 1
ATOM 3091 N N . LEU B 1 181 ? -54.895 -8.347 -5.282 1.00 56.75 175 LEU B N 1
ATOM 3092 C CA . LEU B 1 181 ? -54.723 -8.990 -6.611 1.00 57.13 175 LEU B CA 1
ATOM 3093 C C . LEU B 1 181 ? -56.083 -9.504 -7.084 1.00 59.48 175 LEU B C 1
ATOM 3094 O O . LEU B 1 181 ? -56.651 -10.371 -6.394 1.00 62.63 175 LEU B O 1
ATOM 3099 N N . VAL B 1 182 ? -56.574 -9.020 -8.223 1.00 61.20 176 VAL B N 1
ATOM 3100 C CA . VAL B 1 182 ? -57.890 -9.452 -8.778 1.00 64.14 176 VAL B CA 1
ATOM 3101 C C . VAL B 1 182 ? -57.743 -9.764 -10.272 1.00 67.93 176 VAL B C 1
ATOM 3102 O O . VAL B 1 182 ? -56.953 -9.083 -10.954 1.00 60.99 176 VAL B O 1
ATOM 3106 N N . SER B 1 183 ? -58.467 -10.786 -10.736 1.00 76.44 177 SER B N 1
ATOM 3107 C CA . SER B 1 183 ? -58.653 -11.145 -12.165 1.00 81.64 177 SER B CA 1
ATOM 3108 C C . SER B 1 183 ? -59.987 -10.570 -12.653 1.00 86.75 177 SER B C 1
ATOM 3109 O O . SER B 1 183 ? -59.996 -9.957 -13.742 1.00 93.05 177 SER B O 1
ATOM 3111 N N . THR B 1 184 ? -61.063 -10.776 -11.879 1.00 87.10 178 THR B N 1
ATOM 3112 C CA . THR B 1 184 ? -62.414 -10.186 -12.104 1.00 88.80 178 THR B CA 1
ATOM 3113 C C . THR B 1 184 ? -63.061 -9.849 -10.753 1.00 92.57 178 THR B C 1
ATOM 3114 O O . THR B 1 184 ? -62.731 -10.506 -9.739 1.00 96.45 178 THR B O 1
ATOM 3118 N N . GLY B 1 185 ? -63.998 -8.895 -10.755 1.00 94.83 179 GLY B N 1
ATOM 3119 C CA . GLY B 1 185 ? -64.565 -8.266 -9.547 1.00 97.52 179 GLY B CA 1
ATOM 3120 C C . GLY B 1 185 ? -65.285 -9.244 -8.635 1.00 100.65 179 GLY B C 1
ATOM 3121 O O . GLY B 1 185 ? -65.630 -8.820 -7.523 1.00 94.08 179 GLY B O 1
ATOM 3122 N N . ALA B 1 186 ? -65.517 -10.483 -9.089 1.00 106.89 180 ALA B N 1
ATOM 3123 C CA . ALA B 1 186 ? -66.243 -11.540 -8.345 1.00 112.86 180 ALA B CA 1
ATOM 3124 C C . ALA B 1 186 ? -65.784 -11.566 -6.881 1.00 117.30 180 ALA B C 1
ATOM 3125 O O . ALA B 1 186 ? -66.652 -11.571 -5.991 1.00 127.80 180 ALA B O 1
ATOM 3127 N N . THR B 1 187 ? -64.468 -11.582 -6.650 1.00 116.52 181 THR B N 1
ATOM 3128 C CA . THR B 1 187 ? -63.845 -11.622 -5.295 1.00 113.82 181 THR B CA 1
ATOM 3129 C C . THR B 1 187 ? -64.258 -10.365 -4.516 1.00 110.36 181 THR B C 1
ATOM 3130 O O . THR B 1 187 ? -64.706 -10.491 -3.362 1.00 112.04 181 THR B O 1
ATOM 3134 N N . LEU B 1 188 ? -64.080 -9.199 -5.144 1.00 105.77 182 LEU B N 1
ATOM 3135 C CA . LEU B 1 188 ? -64.323 -7.860 -4.546 1.00 100.94 182 LEU B CA 1
ATOM 3136 C C . LEU B 1 188 ? -65.807 -7.745 -4.192 1.00 97.83 182 LEU B C 1
ATOM 3137 O O . LEU B 1 188 ? -66.114 -7.458 -3.014 1.00 93.83 182 LEU B O 1
ATOM 3142 N N . GLU B 1 189 ? -66.681 -7.965 -5.180 1.00 97.45 183 GLU B N 1
ATOM 3143 C CA . GLU B 1 189 ? -68.161 -7.956 -5.021 1.00 95.17 183 GLU B CA 1
ATOM 3144 C C . GLU B 1 189 ? -68.540 -8.928 -3.899 1.00 93.14 183 GLU B C 1
ATOM 3145 O O . GLU B 1 189 ? -69.438 -8.584 -3.108 1.00 88.92 183 GLU B O 1
ATOM 3147 N N . ALA B 1 190 ? -67.859 -10.079 -3.824 1.00 90.07 184 ALA B N 1
ATOM 3148 C CA . ALA B 1 190 ? -68.034 -11.105 -2.767 1.00 92.91 184 ALA B CA 1
ATOM 3149 C C . ALA B 1 190 ? -67.668 -10.516 -1.397 1.00 92.12 184 ALA B C 1
ATOM 3150 O O . ALA B 1 190 ? -68.295 -10.924 -0.401 1.00 96.44 184 ALA B O 1
ATOM 3152 N N . ASN B 1 191 ? -66.703 -9.591 -1.348 1.00 89.86 185 ASN B N 1
ATOM 3153 C CA . ASN B 1 191 ? -66.185 -8.991 -0.085 1.00 88.23 185 ASN B CA 1
ATOM 3154 C C . ASN B 1 191 ? -66.841 -7.631 0.193 1.00 84.88 185 ASN B C 1
ATOM 3155 O O . ASN B 1 191 ? -66.443 -6.982 1.180 1.00 79.11 185 ASN B O 1
ATOM 3160 N N . GLY B 1 192 ? -67.822 -7.223 -0.616 1.00 83.39 186 GLY B N 1
ATOM 3161 C CA . GLY B 1 192 ? -68.531 -5.936 -0.467 1.00 81.99 186 GLY B CA 1
ATOM 3162 C C . GLY B 1 192 ? -67.585 -4.753 -0.594 1.00 79.91 186 GLY B C 1
ATOM 3163 O O . GLY B 1 192 ? -67.574 -3.911 0.327 1.00 80.15 186 GLY B O 1
ATOM 3164 N N . LEU B 1 193 ? -66.815 -4.705 -1.687 1.00 73.49 187 LEU B N 1
ATOM 3165 C CA . LEU B 1 193 ? -65.861 -3.611 -2.015 1.00 66.66 187 LEU B CA 1
ATOM 3166 C C . LEU B 1 193 ? -65.995 -3.233 -3.493 1.00 63.87 187 LEU B C 1
ATOM 3167 O O . LEU B 1 193 ? -66.480 -4.065 -4.273 1.00 60.76 187 LEU B O 1
ATOM 3172 N N . LYS B 1 194 ? -65.563 -2.019 -3.846 1.00 62.48 188 LYS B N 1
ATOM 3173 C CA . LYS B 1 194 ? -65.444 -1.533 -5.245 1.00 61.92 188 LYS B CA 1
ATOM 3174 C C . LYS B 1 194 ? -63.962 -1.342 -5.572 1.00 64.44 188 LYS B C 1
ATOM 3175 O O . LYS B 1 194 ? -63.211 -0.961 -4.657 1.00 70.63 188 LYS B O 1
ATOM 3181 N N . GLU B 1 195 ? -63.577 -1.584 -6.830 1.00 67.08 189 GLU B N 1
ATOM 3182 C CA . GLU B 1 195 ? -62.229 -1.284 -7.386 1.00 72.35 189 GLU B CA 1
ATOM 3183 C C . GLU B 1 195 ? -62.181 0.202 -7.758 1.00 75.25 189 GLU B C 1
ATOM 3184 O O . GLU B 1 195 ? -63.117 0.655 -8.443 1.00 78.69 189 GLU B O 1
ATOM 3186 N N . VAL B 1 196 ? -61.142 0.921 -7.319 1.00 77.50 190 VAL B N 1
ATOM 3187 C CA . VAL B 1 196 ? -61.040 2.410 -7.420 1.00 80.29 190 VAL B CA 1
ATOM 3188 C C . VAL B 1 196 ? -59.867 2.810 -8.332 1.00 80.10 190 VAL B C 1
ATOM 3189 O O . VAL B 1 196 ? -59.991 3.835 -9.029 1.00 83.41 190 VAL B O 1
ATOM 3193 N N . GLU B 1 197 ? -58.760 2.062 -8.314 1.00 77.12 191 GLU B N 1
ATOM 3194 C CA . GLU B 1 197 ? -57.585 2.303 -9.195 1.00 75.12 191 GLU B CA 1
ATOM 3195 C C . GLU B 1 197 ? -56.923 0.964 -9.543 1.00 75.77 191 GLU B C 1
ATOM 3196 O O . GLU B 1 197 ? -56.976 0.053 -8.707 1.00 77.59 191 GLU B O 1
ATOM 3202 N N . VAL B 1 198 ? -56.330 0.870 -10.737 1.00 73.89 192 VAL B N 1
ATOM 3203 C CA . VAL B 1 198 ? -55.479 -0.270 -11.187 1.00 68.75 192 VAL B CA 1
ATOM 3204 C C . VAL B 1 198 ? -54.029 0.221 -11.162 1.00 66.43 192 VAL B C 1
ATOM 3205 O O . VAL B 1 198 ? -53.643 0.959 -12.090 1.00 69.93 192 VAL B O 1
ATOM 3209 N N . ILE B 1 199 ? -53.279 -0.145 -10.117 1.00 61.52 193 ILE B N 1
ATOM 3210 C CA . ILE B 1 199 ? -51.937 0.431 -9.793 1.00 58.02 193 ILE B CA 1
ATOM 3211 C C . ILE B 1 199 ? -50.830 -0.458 -10.375 1.00 58.21 193 ILE B C 1
ATOM 3212 O O . ILE B 1 199 ? -49.661 -0.041 -10.325 1.00 55.33 193 ILE B O 1
ATOM 3217 N N . PHE B 1 200 ? -51.174 -1.634 -10.907 1.00 60.35 194 PHE B N 1
ATOM 3218 C CA . PHE B 1 200 ? -50.235 -2.542 -11.614 1.00 61.98 194 PHE B CA 1
ATOM 3219 C C . PHE B 1 200 ? -51.027 -3.536 -12.469 1.00 64.37 194 PHE B C 1
ATOM 3220 O O . PHE B 1 200 ? -52.056 -4.063 -11.986 1.00 63.18 194 PHE B O 1
ATOM 3222 N N . GLU B 1 201 ? -50.542 -3.778 -13.690 1.00 67.20 195 GLU B N 1
ATOM 3223 C CA . GLU B 1 201 ? -51.068 -4.789 -14.645 1.00 71.25 195 GLU B CA 1
ATOM 3224 C C . GLU B 1 201 ? -50.038 -5.918 -14.746 1.00 71.17 195 GLU B C 1
ATOM 3225 O O . GLU B 1 201 ? -48.935 -5.650 -15.248 1.00 71.67 195 GLU B O 1
ATOM 3231 N N . SER B 1 202 ? -50.354 -7.114 -14.249 1.00 73.04 196 SER B N 1
ATOM 3232 C CA . SER B 1 202 ? -49.414 -8.264 -14.236 1.00 73.91 196 SER B CA 1
ATOM 3233 C C . SER B 1 202 ? -49.806 -9.283 -15.309 1.00 74.95 196 SER B C 1
ATOM 3234 O O . SER B 1 202 ? -51.013 -9.552 -15.476 1.00 67.41 196 SER B O 1
ATOM 3237 N N . LYS B 1 203 ? -48.801 -9.799 -16.019 1.00 76.05 197 LYS B N 1
ATOM 3238 C CA . LYS B 1 203 ? -48.877 -11.042 -16.833 1.00 76.14 197 LYS B CA 1
ATOM 3239 C C . LYS B 1 203 ? -47.703 -11.927 -16.410 1.00 77.10 197 LYS B C 1
ATOM 3240 O O . LYS B 1 203 ? -46.717 -11.368 -15.876 1.00 80.62 197 LYS B O 1
ATOM 3242 N N . ALA B 1 204 ? -47.812 -13.245 -16.588 1.00 72.29 198 ALA B N 1
ATOM 3243 C CA . ALA B 1 204 ? -46.712 -14.196 -16.304 1.00 70.56 198 ALA B CA 1
ATOM 3244 C C . ALA B 1 204 ? -45.662 -14.044 -17.408 1.00 71.42 198 ALA B C 1
ATOM 3245 O O . ALA B 1 204 ? -46.042 -14.071 -18.604 1.00 74.49 198 ALA B O 1
ATOM 3247 N N . THR B 1 205 ? -44.396 -13.873 -17.016 1.00 66.22 199 THR B N 1
ATOM 3248 C CA . THR B 1 205 ? -43.255 -13.660 -17.938 1.00 63.22 199 THR B CA 1
ATOM 3249 C C . THR B 1 205 ? -42.163 -14.689 -17.639 1.00 63.04 199 THR B C 1
ATOM 3250 O O . THR B 1 205 ? -42.024 -15.083 -16.467 1.00 59.02 199 THR B O 1
ATOM 3254 N N . LEU B 1 206 ? -41.435 -15.101 -18.678 1.00 64.07 200 LEU B N 1
ATOM 3255 C CA . LEU B 1 206 ? -40.283 -16.033 -18.587 1.00 63.94 200 LEU B CA 1
ATOM 3256 C C . LEU B 1 206 ? -38.991 -15.214 -18.622 1.00 62.75 200 LEU B C 1
ATOM 3257 O O . LEU B 1 206 ? -38.685 -14.644 -19.684 1.00 65.81 200 LEU B O 1
ATOM 3262 N N . ILE B 1 207 ? -38.265 -15.159 -17.503 1.00 60.52 201 ILE B N 1
ATOM 3263 C CA . ILE B 1 207 ? -37.048 -14.310 -17.346 1.00 56.56 201 ILE B CA 1
ATOM 3264 C C . ILE B 1 207 ? -35.820 -15.218 -17.285 1.00 56.05 201 ILE B C 1
ATOM 3265 O O . ILE B 1 207 ? -35.980 -16.448 -17.206 1.00 55.93 201 ILE B O 1
ATOM 3270 N N . GLN B 1 208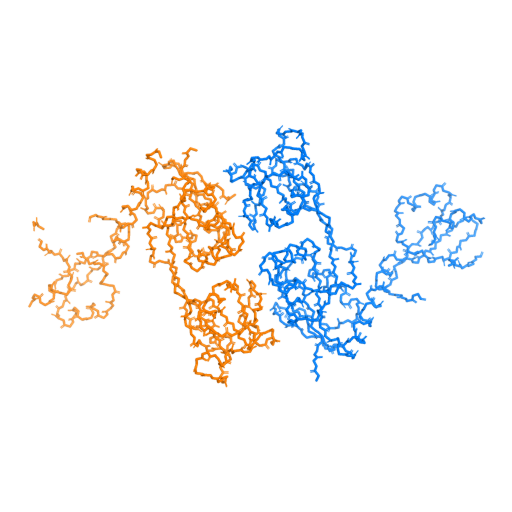 ? -34.640 -14.605 -17.317 1.00 56.90 202 GLN B N 1
ATOM 3271 C CA . GLN B 1 208 ? -33.326 -15.282 -17.421 1.00 59.70 202 GLN B CA 1
ATOM 3272 C C . GLN B 1 208 ? -32.398 -14.653 -16.384 1.00 62.24 202 GLN B C 1
ATOM 3273 O O . GLN B 1 208 ? -32.570 -13.453 -16.120 1.00 61.30 202 GLN B O 1
ATOM 3279 N N . ARG B 1 209 ? -31.451 -15.413 -15.842 1.00 67.81 203 ARG B N 1
ATOM 3280 C CA . ARG B 1 209 ? -30.564 -14.916 -14.758 1.00 72.97 203 ARG B CA 1
ATOM 3281 C C . ARG B 1 209 ? -29.460 -14.070 -15.378 1.00 79.67 203 ARG B C 1
ATOM 3282 O O . ARG B 1 209 ? -28.637 -14.588 -16.129 1.00 81.05 203 ARG B O 1
ATOM 3284 N N . PRO B 1 210 ? -29.445 -12.742 -15.117 1.00 87.55 204 PRO B N 1
ATOM 3285 C CA . PRO B 1 210 ? -28.264 -11.950 -15.453 1.00 90.30 204 PRO B CA 1
ATOM 3286 C C . PRO B 1 210 ? -27.110 -12.538 -14.629 1.00 93.67 204 PRO B C 1
ATOM 3287 O O . PRO B 1 210 ? -27.130 -12.419 -13.420 1.00 94.17 204 PRO B O 1
ATOM 3289 N N . GLY B 1 211 ? -26.215 -13.269 -15.297 1.00 98.65 205 GLY B N 1
ATOM 3290 C CA . GLY B 1 211 ? -24.981 -13.824 -14.704 1.00 100.63 205 GLY B CA 1
ATOM 3291 C C . GLY B 1 211 ? -25.159 -15.226 -14.138 1.00 102.27 205 GLY B C 1
ATOM 3292 O O . GLY B 1 211 ? -24.316 -15.622 -13.307 1.00 107.34 205 GLY B O 1
ATOM 3293 N N . ALA B 1 212 ? -26.202 -15.962 -14.552 1.00 98.44 206 ALA B N 1
ATOM 3294 C CA . ALA B 1 212 ? -26.315 -17.433 -14.363 1.00 95.84 206 ALA B CA 1
ATOM 3295 C C . ALA B 1 212 ? -26.227 -18.162 -15.710 1.00 91.17 206 ALA B C 1
ATOM 3296 O O . ALA B 1 212 ? -25.922 -19.369 -15.681 1.00 89.11 206 ALA B O 1
ATOM 3298 N N . PHE B 1 213 ? -26.521 -17.474 -16.826 1.00 88.27 207 PHE B N 1
ATOM 3299 C CA . PHE B 1 213 ? -26.363 -17.933 -18.236 1.00 86.45 207 PHE B CA 1
ATOM 3300 C C . PHE B 1 213 ? -27.489 -18.906 -18.622 1.00 85.32 207 PHE B C 1
ATOM 3301 O O . PHE B 1 213 ? -28.650 -18.453 -18.676 1.00 80.41 207 PHE B O 1
ATOM 3309 N N . ALA B 1 215 ? -22.953 -20.892 -21.971 1.00 86.36 209 ALA B N 1
ATOM 3310 C CA . ALA B 1 215 ? -21.997 -21.809 -22.642 1.00 86.55 209 ALA B CA 1
ATOM 3311 C C . ALA B 1 215 ? -22.739 -22.727 -23.628 1.00 88.49 209 ALA B C 1
ATOM 3312 O O . ALA B 1 215 ? -22.681 -23.966 -23.451 1.00 91.74 209 ALA B O 1
ATOM 3314 N N . ASP B 1 216 ? -23.423 -22.144 -24.619 1.00 85.86 210 ASP B N 1
ATOM 3315 C CA . ASP B 1 216 ? -24.132 -22.876 -25.706 1.00 85.81 210 ASP B CA 1
ATOM 3316 C C . ASP B 1 216 ? -25.384 -23.580 -25.158 1.00 90.97 210 ASP B C 1
ATOM 3317 O O . ASP B 1 216 ? -26.070 -24.251 -25.951 1.00 87.46 210 ASP B O 1
ATOM 3319 N N . LYS B 1 217 ? -25.672 -23.445 -23.857 1.00 86.93 211 LYS B N 1
ATOM 3320 C CA . LYS B 1 217 ? -27.023 -23.674 -23.276 1.00 81.05 211 LYS B CA 1
ATOM 3321 C C . LYS B 1 217 ? -27.987 -22.606 -23.817 1.00 80.86 211 LYS B C 1
ATOM 3322 O O . LYS B 1 217 ? -29.201 -22.904 -23.941 1.00 79.22 211 LYS B O 1
ATOM 3324 N N . ALA B 1 218 ? -27.466 -21.423 -24.168 1.00 78.55 212 ALA B N 1
ATOM 3325 C CA . ALA B 1 218 ? -28.162 -20.365 -24.937 1.00 75.71 212 ALA B CA 1
ATOM 3326 C C . ALA B 1 218 ? -28.758 -20.964 -26.218 1.00 74.68 212 ALA B C 1
ATOM 3327 O O . ALA B 1 218 ? -29.866 -20.547 -26.601 1.00 77.88 212 ALA B O 1
ATOM 3329 N N . ALA B 1 219 ? -28.054 -21.909 -26.850 1.00 73.20 213 ALA B N 1
ATOM 3330 C CA . ALA B 1 219 ? -28.575 -22.719 -27.977 1.00 71.26 213 ALA B CA 1
ATOM 3331 C C . ALA B 1 219 ? -29.888 -23.384 -27.542 1.00 70.31 213 ALA B C 1
ATOM 3332 O O . ALA B 1 219 ? -30.898 -23.201 -28.242 1.00 70.94 213 ALA B O 1
ATOM 3334 N N . LEU B 1 220 ? -29.870 -24.096 -26.407 1.00 69.48 214 LEU B N 1
ATOM 3335 C CA . LEU B 1 220 ? -31.055 -24.764 -25.791 1.00 66.73 214 LEU B CA 1
ATOM 3336 C C . LEU B 1 220 ? -32.163 -23.723 -25.581 1.00 62.84 214 LEU B C 1
ATOM 3337 O O . LEU B 1 220 ? -33.328 -24.041 -25.868 1.00 57.78 214 LEU B O 1
ATOM 3342 N N . ILE B 1 221 ? -31.808 -22.527 -25.099 1.00 60.49 215 ILE B N 1
ATOM 3343 C CA . ILE B 1 221 ? -32.780 -21.446 -24.750 1.00 61.04 215 ILE B CA 1
ATOM 3344 C C . ILE B 1 221 ? -33.508 -20.983 -26.019 1.00 64.76 215 ILE B C 1
ATOM 3345 O O . ILE B 1 221 ? -34.748 -20.865 -25.961 1.00 67.58 215 ILE B O 1
ATOM 3350 N N . ASP B 1 222 ? -32.774 -20.735 -27.111 1.00 63.94 216 ASP B N 1
ATOM 3351 C CA . ASP B 1 222 ? -33.349 -20.357 -28.431 1.00 63.86 216 ASP B CA 1
ATOM 3352 C C . ASP B 1 222 ? -34.300 -21.466 -28.897 1.00 66.59 216 ASP B C 1
ATOM 3353 O O . ASP B 1 222 ? -35.402 -21.131 -29.370 1.00 74.71 216 ASP B O 1
ATOM 3355 N N . LYS B 1 223 ? -33.893 -22.732 -28.753 1.00 70.14 217 LYS B N 1
ATOM 3356 C CA . LYS B 1 223 ? -34.704 -23.926 -29.124 1.00 72.73 217 LYS B CA 1
ATOM 3357 C C . LYS B 1 223 ? -36.040 -23.881 -28.372 1.00 72.92 217 LYS B C 1
ATOM 3358 O O . LYS B 1 223 ? -37.098 -24.031 -29.030 1.00 71.42 217 LYS B O 1
ATOM 3360 N N . LEU B 1 224 ? -35.989 -23.654 -27.053 1.00 73.86 218 LEU B N 1
ATOM 3361 C CA . LEU B 1 224 ? -37.179 -23.539 -26.165 1.00 73.00 218 LEU B CA 1
ATOM 3362 C C . LEU B 1 224 ? -38.112 -22.432 -26.675 1.00 74.36 218 LEU B C 1
ATOM 3363 O O . LEU B 1 224 ? -39.300 -22.735 -26.909 1.00 73.72 218 LEU B O 1
ATOM 3365 N N . LEU B 1 225 ? -37.590 -21.209 -26.839 1.00 74.15 219 LEU B N 1
ATOM 3366 C CA . LEU B 1 225 ? -38.375 -19.992 -27.194 1.00 75.37 219 LEU B CA 1
ATOM 3367 C C . LEU B 1 225 ? -39.144 -20.218 -28.501 1.00 78.16 219 LEU B C 1
ATOM 3368 O O . LEU B 1 225 ? -40.316 -19.814 -28.564 1.00 78.68 219 LEU B O 1
ATOM 3373 N N . THR B 1 226 ? -38.496 -20.810 -29.509 1.00 81.38 220 THR B N 1
ATOM 3374 C CA . THR B 1 226 ? -39.062 -21.055 -30.866 1.00 82.32 220 THR B CA 1
ATOM 3375 C C . THR B 1 226 ? -40.257 -22.013 -30.765 1.00 86.00 220 THR B C 1
ATOM 3376 O O . THR B 1 226 ? -41.296 -21.740 -31.405 1.00 94.16 220 THR B O 1
ATOM 3380 N N . ARG B 1 227 ? -40.098 -23.092 -29.991 1.00 90.36 221 ARG B N 1
ATOM 3381 C CA . ARG B 1 227 ? -41.118 -24.158 -29.803 1.00 89.58 221 ARG B CA 1
ATOM 3382 C C . ARG B 1 227 ? -42.339 -23.579 -29.080 1.00 90.51 221 ARG B C 1
ATOM 3383 O O . ARG B 1 227 ? -43.470 -23.971 -29.449 1.00 93.45 221 ARG B O 1
ATOM 3385 N N . MET B 1 228 ? -42.127 -22.688 -28.099 1.00 92.52 222 MET B N 1
ATOM 3386 C CA . MET B 1 228 ? -43.213 -22.013 -27.335 1.00 92.12 222 MET B CA 1
ATOM 3387 C C . MET B 1 228 ? -44.230 -21.396 -28.304 1.00 92.87 222 MET B C 1
ATOM 3388 O O . MET B 1 228 ? -45.436 -21.612 -28.102 1.00 92.37 222 MET B O 1
ATOM 3390 N N . HIS B 1 229 ? -43.752 -20.650 -29.303 1.00 95.13 223 HIS B N 1
ATOM 3391 C CA . HIS B 1 229 ? -44.607 -19.936 -30.286 1.00 97.78 223 HIS B CA 1
ATOM 3392 C C . HIS B 1 229 ? -45.417 -20.942 -31.112 1.00 95.70 223 HIS B C 1
ATOM 3393 O O . HIS B 1 229 ? -46.657 -20.792 -31.176 1.00 95.77 223 HIS B O 1
ATOM 3400 N N . GLY B 1 230 ? -44.728 -21.920 -31.709 1.00 89.95 224 GLY B N 1
ATOM 3401 C CA . GLY B 1 230 ? -45.336 -23.004 -32.506 1.00 90.90 224 GLY B CA 1
ATOM 3402 C C . GLY B 1 230 ? -46.479 -23.667 -31.756 1.00 94.81 224 GLY B C 1
ATOM 3403 O O . GLY B 1 230 ? -47.576 -23.841 -32.356 1.00 97.15 224 GLY B O 1
ATOM 3404 N N . VAL B 1 231 ? -46.245 -24.016 -30.485 1.00 95.08 225 VAL B N 1
ATOM 3405 C CA . VAL B 1 231 ? -47.279 -24.646 -29.612 1.00 92.88 225 VAL B CA 1
ATOM 3406 C C . VAL B 1 231 ? -48.401 -23.629 -29.381 1.00 90.06 225 VAL B C 1
ATOM 3407 O O . VAL B 1 231 ? -49.572 -24.054 -29.428 1.00 87.72 225 VAL B O 1
ATOM 3411 N N . GLN B 1 232 ? -48.064 -22.347 -29.185 1.00 89.99 226 GLN B N 1
ATOM 3412 C CA . GLN B 1 232 ? -49.064 -21.248 -29.041 1.00 89.08 226 GLN B CA 1
ATOM 3413 C C . GLN B 1 232 ? -49.972 -21.226 -30.277 1.00 87.51 226 GLN B C 1
ATOM 3414 O O . GLN B 1 232 ? -51.201 -21.160 -30.097 1.00 85.25 226 GLN B O 1
ATOM 3416 N N . GLN B 1 233 ? -49.379 -21.297 -31.475 1.00 89.26 227 GLN B N 1
ATOM 3417 C CA . GLN B 1 233 ? -50.098 -21.278 -32.781 1.00 82.56 227 GLN B CA 1
ATOM 3418 C C . GLN B 1 233 ? -51.116 -22.427 -32.828 1.00 79.70 227 GLN B C 1
ATOM 3419 O O . GLN B 1 233 ? -52.314 -22.128 -33.010 1.00 76.33 227 GLN B O 1
ATOM 3425 N N . ALA B 1 234 ? -50.659 -23.670 -32.616 1.00 81.39 228 ALA B N 1
ATOM 3426 C CA . ALA B 1 234 ? -51.479 -24.909 -32.686 1.00 78.97 228 ALA B CA 1
ATOM 3427 C C . ALA B 1 234 ? -52.646 -24.823 -31.696 1.00 77.66 228 ALA B C 1
ATOM 3428 O O . ALA B 1 234 ? -53.772 -25.209 -32.071 1.00 76.34 228 ALA B O 1
ATOM 3430 N N . LYS B 1 235 ? -52.371 -24.342 -30.478 1.00 81.46 229 LYS B N 1
ATOM 3431 C CA . LYS B 1 235 ? -53.377 -24.120 -29.405 1.00 83.37 229 LYS B CA 1
ATOM 3432 C C . LYS B 1 235 ? -54.449 -23.158 -29.927 1.00 82.87 229 LYS B C 1
ATOM 3433 O O . LYS B 1 235 ? -55.642 -23.516 -29.870 1.00 81.99 229 LYS B O 1
ATOM 3435 N N . GLU B 1 236 ? -54.025 -22.004 -30.455 1.00 83.59 230 GLU B N 1
ATOM 3436 C CA . GLU B 1 236 ? -54.920 -20.929 -30.962 1.00 85.54 230 GLU B CA 1
ATOM 3437 C C . GLU B 1 236 ? -55.667 -21.414 -32.213 1.00 82.91 230 GLU B C 1
ATOM 3438 O O . GLU B 1 236 ? -56.900 -21.225 -32.264 1.00 81.59 230 GLU B O 1
ATOM 3444 N N . SER B 1 237 ? -54.954 -22.027 -33.167 1.00 77.56 231 SER B N 1
ATOM 3445 C CA . SER B 1 237 ? -55.413 -22.303 -34.556 1.00 74.93 231 SER B CA 1
ATOM 3446 C C . SER B 1 237 ? -56.227 -23.602 -34.643 1.00 70.52 231 SER B C 1
ATOM 3447 O O . SER B 1 237 ? -55.968 -24.533 -33.840 1.00 60.77 231 SER B O 1
ATOM 3450 N N . LYS B 1 238 ? -57.155 -23.645 -35.609 1.00 67.08 232 LYS B N 1
ATOM 3451 C CA . LYS B 1 238 ? -58.053 -24.793 -35.911 1.00 65.16 232 LYS B CA 1
ATOM 3452 C C . LYS B 1 238 ? -58.167 -24.974 -37.433 1.00 63.13 232 LYS B C 1
ATOM 3453 O O . LYS B 1 238 ? -58.152 -23.968 -38.153 1.00 59.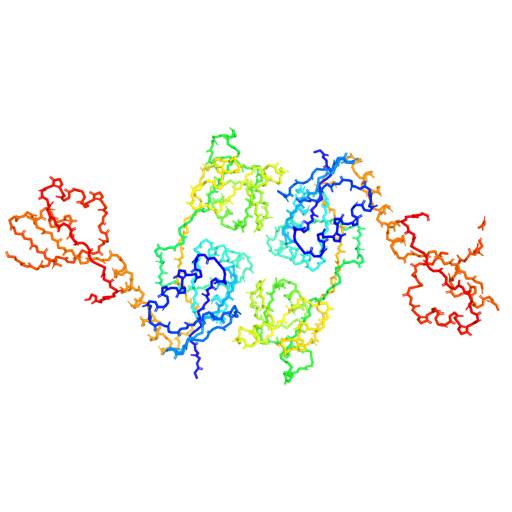88 232 LYS B O 1
ATOM 3455 N N . TYR B 1 239 ? -58.240 -26.225 -37.895 1.00 61.85 233 TYR B N 1
ATOM 3456 C CA . TYR B 1 239 ? -58.472 -26.597 -39.314 1.00 63.99 233 TYR B CA 1
ATOM 3457 C C . TYR B 1 239 ? -59.974 -26.506 -39.580 1.00 64.96 233 TYR B C 1
ATOM 3458 O O . TYR B 1 239 ? -60.738 -27.129 -38.824 1.00 67.88 233 TYR B O 1
ATOM 3460 N N . ILE B 1 240 ? -60.380 -25.733 -40.590 1.00 62.72 234 ILE B N 1
ATOM 3461 C CA . ILE B 1 240 ? -61.812 -25.573 -40.978 1.00 59.89 234 ILE B CA 1
ATOM 3462 C C . ILE B 1 240 ? -62.007 -26.234 -42.345 1.00 60.04 234 ILE B C 1
ATOM 3463 O O . ILE B 1 240 ? -61.087 -26.162 -43.192 1.00 53.05 234 ILE B O 1
ATOM 3468 N N . MET B 1 241 ? -63.157 -26.881 -42.520 1.00 63.45 235 MET B N 1
ATOM 3469 C CA . MET B 1 241 ? -63.654 -27.375 -43.827 1.00 65.81 235 MET B CA 1
ATOM 3470 C C . MET B 1 241 ? -65.125 -26.971 -43.929 1.00 68.89 235 MET B C 1
ATOM 3471 O O . MET B 1 241 ? -65.831 -27.041 -42.899 1.00 65.61 235 MET B O 1
ATOM 3473 N N . LEU B 1 242 ? -65.545 -26.496 -45.105 1.00 71.89 236 LEU B N 1
ATOM 3474 C CA . LEU B 1 242 ? -66.903 -25.933 -45.316 1.00 73.16 236 LEU B CA 1
ATOM 3475 C C . LEU B 1 242 ? -67.236 -25.917 -46.813 1.00 72.24 236 LEU B C 1
ATOM 3476 O O . LEU B 1 242 ? -66.365 -25.520 -47.620 1.00 72.24 236 LEU B O 1
ATOM 3478 N N . HIS B 1 243 ? -68.452 -26.355 -47.151 1.00 69.84 237 HIS B N 1
ATOM 3479 C CA . HIS B 1 243 ? -69.090 -26.197 -48.485 1.00 68.11 237 HIS B CA 1
ATOM 3480 C C . HIS B 1 243 ? -69.519 -24.733 -48.656 1.00 65.39 237 HIS B C 1
ATOM 3481 O O . HIS B 1 243 ? -70.716 -24.446 -48.418 1.00 62.39 237 HIS B O 1
ATOM 3483 N N . LEU B 1 249 ? -68.799 -13.583 -52.875 1.00 109.25 243 LEU B N 1
ATOM 3484 C CA . LEU B 1 249 ? -68.148 -14.868 -52.498 1.00 109.52 243 LEU B CA 1
ATOM 3485 C C . LEU B 1 249 ? -66.931 -14.591 -51.607 1.00 111.49 243 LEU B C 1
ATOM 3486 O O . LEU B 1 249 ? -66.850 -15.202 -50.526 1.00 115.38 243 LEU B O 1
ATOM 3491 N N . ALA B 1 250 ? -66.023 -13.721 -52.065 1.00 110.88 244 ALA B N 1
ATOM 3492 C CA . ALA B 1 250 ? -64.676 -13.489 -51.487 1.00 110.02 244 ALA B CA 1
ATOM 3493 C C . ALA B 1 250 ? -64.774 -12.925 -50.065 1.00 106.71 244 ALA B C 1
ATOM 3494 O O . ALA B 1 250 ? -63.815 -13.127 -49.301 1.00 105.01 244 ALA B O 1
ATOM 3496 N N . GLN B 1 251 ? -65.871 -12.234 -49.728 1.00 105.02 245 GLN B N 1
ATOM 3497 C CA . GLN B 1 251 ? -66.121 -11.693 -48.363 1.00 103.04 245 GLN B CA 1
ATOM 3498 C C . GLN B 1 251 ? -66.031 -12.851 -47.361 1.00 98.90 245 GLN B C 1
ATOM 3499 O O . GLN B 1 251 ? -65.380 -12.681 -46.309 1.00 90.82 245 GLN B O 1
ATOM 3501 N N . ILE B 1 252 ? -66.628 -13.999 -47.704 1.00 98.65 246 ILE B N 1
ATOM 3502 C CA . ILE B 1 252 ? -66.547 -15.262 -46.911 1.00 98.58 246 ILE B CA 1
ATOM 3503 C C . ILE B 1 252 ? -65.092 -15.752 -46.946 1.00 96.26 246 ILE B C 1
ATOM 3504 O O . ILE B 1 252 ? -64.590 -16.170 -45.882 1.00 94.98 246 ILE B O 1
ATOM 3509 N N . LYS B 1 253 ? -64.436 -15.666 -48.110 1.00 93.57 247 LYS B N 1
ATOM 3510 C CA . LYS B 1 253 ? -62.986 -15.962 -48.282 1.00 91.03 247 LYS B CA 1
ATOM 3511 C C . LYS B 1 253 ? -62.161 -15.041 -47.369 1.00 90.08 247 LYS B C 1
ATOM 3512 O O . LYS B 1 253 ? -61.171 -15.522 -46.795 1.00 91.39 247 LYS B O 1
ATOM 3514 N N . THR B 1 254 ? -62.568 -13.773 -47.237 1.00 88.25 248 THR B N 1
ATOM 3515 C CA . THR B 1 254 ? -61.922 -12.729 -46.396 1.00 90.51 248 THR B CA 1
ATOM 3516 C C . THR B 1 254 ? -62.393 -12.836 -44.938 1.00 90.81 248 THR B C 1
ATOM 3517 O O . THR B 1 254 ? -61.985 -11.976 -44.138 1.00 82.97 248 THR B O 1
ATOM 3519 N N . LEU B 1 255 ? -63.247 -13.814 -44.615 1.00 93.66 249 LEU B N 1
ATOM 3520 C CA . LEU B 1 255 ? -63.707 -14.103 -43.230 1.00 94.33 249 LEU B CA 1
ATOM 3521 C C . LEU B 1 255 ? -62.601 -14.834 -42.452 1.00 96.84 249 LEU B C 1
ATOM 3522 O O . LEU B 1 255 ? -62.783 -15.043 -41.238 1.00 95.16 249 LEU B O 1
ATOM 3524 N N . LEU B 1 256 ? -61.511 -15.221 -43.133 1.00 96.74 250 LEU B N 1
ATOM 3525 C CA . LEU B 1 256 ? -60.272 -15.844 -42.578 1.00 92.77 250 LEU B CA 1
ATOM 3526 C C . LEU B 1 256 ? -60.375 -17.367 -42.671 1.00 96.90 250 LEU B C 1
ATOM 3527 O O . LEU B 1 256 ? -59.394 -18.061 -42.425 1.00 100.43 250 LEU B O 1
ATOM 3532 N N . PRO B 1 257 ? -61.555 -17.935 -43.018 1.00 100.29 251 PRO B N 1
ATOM 3533 C CA . PRO B 1 257 ? -61.676 -19.393 -43.132 1.00 98.21 251 PRO B CA 1
ATOM 3534 C C . PRO B 1 257 ? -60.774 -19.935 -44.252 1.00 98.91 251 PRO B C 1
ATOM 3535 O O . PRO B 1 257 ? -60.599 -19.235 -45.232 1.00 105.18 251 PRO B O 1
ATOM 3537 N N . GLY B 1 258 ? -60.203 -21.131 -44.067 1.00 98.58 252 GLY B N 1
ATOM 3538 C CA . GLY B 1 258 ? -59.177 -21.696 -44.967 1.00 97.80 252 GLY B CA 1
ATOM 3539 C C . GLY B 1 258 ? -59.360 -23.184 -45.214 1.00 96.88 252 GLY B C 1
ATOM 3540 O O . GLY B 1 258 ? -58.595 -23.978 -44.632 1.00 100.21 252 GLY B O 1
ATOM 3541 N N . ALA B 1 259 ? -60.327 -23.551 -46.059 1.00 90.87 253 ALA B N 1
ATOM 3542 C CA . ALA B 1 259 ? -60.513 -24.927 -46.577 1.00 87.30 253 ALA B CA 1
ATOM 3543 C C . ALA B 1 259 ? -59.415 -25.200 -47.611 1.00 87.17 253 ALA B C 1
ATOM 3544 O O . ALA B 1 259 ? -58.581 -26.091 -47.359 1.00 86.31 253 ALA B O 1
ATOM 3546 N N . GLU B 1 260 ? -59.413 -24.443 -48.717 1.00 88.21 254 GLU B N 1
ATOM 3547 C CA . GLU B 1 260 ? -58.327 -24.411 -49.738 1.00 85.95 254 GLU B CA 1
ATOM 3548 C C . GLU B 1 260 ? -57.874 -22.957 -49.931 1.00 86.36 254 GLU B C 1
ATOM 3549 O O . GLU B 1 260 ? -58.434 -22.273 -50.812 1.00 90.84 254 GLU B O 1
ATOM 3552 N N . ASP B 1 261 ? -56.918 -22.503 -49.113 1.00 85.14 255 ASP B N 1
ATOM 3553 C CA . ASP B 1 261 ? -56.383 -21.113 -49.115 1.00 85.79 255 ASP B CA 1
ATOM 3554 C C . ASP B 1 261 ? -55.187 -21.035 -50.058 1.00 87.25 255 ASP B C 1
ATOM 3555 O O . ASP B 1 261 ? -54.539 -22.044 -50.329 1.00 86.33 255 ASP B O 1
ATOM 3558 N N . PRO B 1 262 ? -54.854 -19.819 -50.550 1.00 86.38 256 PRO B N 1
ATOM 3559 C CA . PRO B 1 262 ? -53.816 -19.646 -51.572 1.00 86.18 256 PRO B CA 1
ATOM 3560 C C . PRO B 1 262 ? -52.386 -19.992 -51.125 1.00 85.76 256 PRO B C 1
ATOM 3561 O O . PRO B 1 262 ? -51.470 -19.556 -51.807 1.00 85.59 256 PRO B O 1
ATOM 3563 N N . VAL B 1 264 ? -50.311 -22.627 -51.291 1.00 108.80 258 VAL B N 1
ATOM 3564 C CA . VAL B 1 264 ? -49.935 -23.044 -52.676 1.00 110.45 258 VAL B CA 1
ATOM 3565 C C . VAL B 1 264 ? -48.525 -22.528 -52.993 1.00 111.12 258 VAL B C 1
ATOM 3566 O O . VAL B 1 264 ? -47.624 -23.370 -53.179 1.00 111.09 258 VAL B O 1
ATOM 3568 N N . LEU B 1 265 ? -48.350 -21.202 -53.061 1.00 108.44 259 LEU B N 1
ATOM 3569 C CA . LEU B 1 265 ? -47.047 -20.527 -53.322 1.00 105.76 259 LEU B CA 1
ATOM 3570 C C . LEU B 1 265 ? -47.114 -19.074 -52.832 1.00 102.80 259 LEU B C 1
ATOM 3571 O O . LEU B 1 265 ? -48.243 -18.543 -52.755 1.00 96.72 259 LEU B O 1
ATOM 3573 N N . VAL B 1 279 ? -57.076 -23.028 -42.464 1.00 84.91 273 VAL B N 1
ATOM 3574 C CA . VAL B 1 279 ? -56.549 -22.987 -41.067 1.00 84.53 273 VAL B CA 1
ATOM 3575 C C . VAL B 1 279 ? -56.665 -21.554 -40.540 1.00 83.92 273 VAL B C 1
ATOM 3576 O O . VAL B 1 279 ? -56.147 -20.635 -41.203 1.00 83.98 273 VAL B O 1
ATOM 3580 N N . SER B 1 280 ? -57.332 -21.380 -39.394 1.00 88.24 274 SER B N 1
ATOM 3581 C CA . SER B 1 280 ? -57.594 -20.066 -38.751 1.00 89.66 274 SER B CA 1
ATOM 3582 C C . SER B 1 280 ? -56.788 -19.941 -37.457 1.00 89.68 274 SER B C 1
ATOM 3583 O O . SER B 1 280 ? -56.623 -20.956 -36.774 1.00 90.42 274 SER B O 1
ATOM 3586 N N . SER B 1 281 ? -56.332 -18.723 -37.152 1.00 92.17 275 SER B N 1
ATOM 3587 C CA . SER B 1 281 ? -55.601 -18.337 -35.915 1.00 89.69 275 SER B CA 1
ATOM 3588 C C . SER B 1 281 ? -56.469 -18.617 -34.685 1.00 90.14 275 SER B C 1
ATOM 3589 O O . SER B 1 281 ? -55.937 -19.166 -33.710 1.00 90.19 275 SER B O 1
ATOM 3592 N N . GLU B 1 282 ? -57.742 -18.211 -34.737 1.00 91.70 276 GLU B N 1
ATOM 3593 C CA . GLU B 1 282 ? -58.750 -18.432 -33.666 1.00 95.03 276 GLU B CA 1
ATOM 3594 C C . GLU B 1 282 ? -60.012 -19.015 -34.310 1.00 97.81 276 GLU B C 1
ATOM 3595 O O . GLU B 1 282 ? -60.141 -20.256 -34.331 1.00 95.50 276 GLU B O 1
ATOM 3597 N N . ASN B 1 283 ? -60.895 -18.147 -34.822 1.00 99.38 277 ASN B N 1
ATOM 3598 C CA . ASN B 1 283 ? -62.167 -18.518 -35.501 1.00 98.78 277 ASN B CA 1
ATOM 3599 C C . ASN B 1 283 ? -62.967 -19.471 -34.602 1.00 98.93 277 ASN B C 1
ATOM 3600 O O . ASN B 1 283 ? -63.573 -20.425 -35.128 1.00 93.31 277 ASN B O 1
ATOM 3602 N N . LEU B 1 284 ? -62.970 -19.217 -33.291 1.00 101.20 278 LEU B N 1
ATOM 3603 C CA . LEU B 1 284 ? -63.609 -20.093 -32.273 1.00 102.43 278 LEU B CA 1
ATOM 3604 C C . LEU B 1 284 ? -64.765 -19.330 -31.620 1.00 106.83 278 LEU B C 1
ATOM 3605 O O . LEU B 1 284 ? -64.608 -18.885 -30.463 1.00 107.68 278 LEU B O 1
ATOM 3610 N N . PHE B 1 285 ? -65.871 -19.170 -32.355 1.00 106.35 279 PHE B N 1
ATOM 3611 C CA . PHE B 1 285 ? -67.119 -18.521 -31.870 1.00 107.76 279 PHE B CA 1
ATOM 3612 C C . PHE B 1 285 ? -68.316 -18.933 -32.738 1.00 108.22 279 PHE B C 1
ATOM 3613 O O . PHE B 1 285 ? -68.221 -18.913 -33.987 1.00 107.17 279 PHE B O 1
ATOM 3615 N N . TRP B 1 286 ? -69.420 -19.290 -32.077 1.00 107.16 280 TRP B N 1
ATOM 3616 C CA . TRP B 1 286 ? -70.736 -19.550 -32.718 1.00 106.46 280 TRP B CA 1
ATOM 3617 C C . TRP B 1 286 ? -71.075 -18.371 -33.638 1.00 105.92 280 TRP B C 1
ATOM 3618 O O . TRP B 1 286 ? -71.493 -18.617 -34.771 1.00 107.35 280 TRP B O 1
ATOM 3620 N N . GLU B 1 287 ? -70.882 -17.140 -33.148 1.00 103.01 281 GLU B N 1
ATOM 3621 C CA . GLU B 1 287 ? -71.236 -15.875 -33.849 1.00 99.64 281 GLU B CA 1
ATOM 3622 C C . GLU B 1 287 ? -70.706 -15.931 -35.288 1.00 99.87 281 GLU B C 1
ATOM 3623 O O . GLU B 1 287 ? -71.532 -15.835 -36.210 1.00 99.34 281 GLU B O 1
ATOM 3625 N N . THR B 1 288 ? -69.395 -16.114 -35.474 1.00 98.13 282 THR B N 1
ATOM 3626 C CA . THR B 1 288 ? -68.756 -16.173 -36.817 1.00 93.57 282 THR B CA 1
ATOM 3627 C C . THR B 1 288 ? -69.240 -17.434 -37.544 1.00 93.21 282 THR B C 1
ATOM 3628 O O . THR B 1 288 ? -69.412 -17.362 -38.775 1.00 87.04 282 THR B O 1
ATOM 3632 N N . MET B 1 289 ? -69.490 -18.526 -36.815 1.00 93.84 283 MET B N 1
ATOM 3633 C CA . MET B 1 289 ? -70.113 -19.754 -37.380 1.00 94.47 283 MET B CA 1
ATOM 3634 C C . MET B 1 289 ? -71.478 -19.366 -37.967 1.00 91.22 283 MET B C 1
ATOM 3635 O O . MET B 1 289 ? -71.713 -19.609 -39.173 1.00 85.59 283 MET B O 1
ATOM 3637 N N . GLU B 1 290 ? -72.321 -18.745 -37.138 1.00 91.69 284 GLU B N 1
ATOM 3638 C CA . GLU B 1 290 ? -73.651 -18.194 -37.512 1.00 94.31 284 GLU B CA 1
ATOM 3639 C C . GLU B 1 290 ? -73.461 -17.161 -38.624 1.00 93.22 284 GLU B C 1
ATOM 3640 O O . GLU B 1 290 ? -74.167 -17.276 -39.649 1.00 94.49 284 GLU B O 1
ATOM 3642 N N . GLN B 1 291 ? -72.516 -16.232 -38.452 1.00 94.84 285 GLN B N 1
ATOM 3643 C CA . GLN B 1 291 ? -72.158 -15.202 -39.470 1.00 94.09 285 GLN B CA 1
ATOM 3644 C C . GLN B 1 291 ? -71.841 -15.913 -40.791 1.00 94.78 285 GLN B C 1
ATOM 3645 O O . GLN B 1 291 ? -72.341 -15.463 -41.836 1.00 98.21 285 GLN B O 1
ATOM 3647 N N . LEU B 1 292 ? -71.069 -17.002 -40.738 1.00 93.56 286 LEU B N 1
ATOM 3648 C CA . LEU B 1 292 ? -70.778 -17.851 -41.921 1.00 93.31 286 LEU B CA 1
ATOM 3649 C C . LEU B 1 292 ? -72.101 -18.410 -42.456 1.00 95.93 286 LEU B C 1
ATOM 3650 O O . LEU B 1 292 ? -72.335 -18.295 -43.679 1.00 97.26 286 LEU B O 1
ATOM 3652 N N . LYS B 1 293 ? -72.946 -18.950 -41.569 1.00 96.02 287 LYS B N 1
ATOM 3653 C CA . LYS B 1 293 ? -74.282 -19.511 -41.921 1.00 96.23 287 LYS B CA 1
ATOM 3654 C C . LYS B 1 293 ? -75.119 -18.435 -42.630 1.00 96.89 287 LYS B C 1
ATOM 3655 O O . LYS B 1 293 ? -75.783 -18.767 -43.631 1.00 96.20 287 LYS B O 1
ATOM 3657 N N . ALA B 1 294 ? -75.073 -17.193 -42.136 1.00 95.57 288 ALA B N 1
ATOM 3658 C CA . ALA B 1 294 ? -75.764 -16.016 -42.715 1.00 96.00 288 ALA B CA 1
ATOM 3659 C C . ALA B 1 294 ? -75.268 -15.776 -44.147 1.00 93.06 288 ALA B C 1
ATOM 3660 O O . ALA B 1 294 ? -76.098 -15.419 -45.001 1.00 97.01 288 ALA B O 1
ATOM 3662 N N . LEU B 1 295 ? -73.970 -15.989 -44.396 1.00 90.71 289 LEU B N 1
ATOM 3663 C CA . LEU B 1 295 ? -73.314 -15.823 -45.725 1.00 86.93 289 LEU B CA 1
ATOM 3664 C C . LEU B 1 295 ? -73.636 -17.016 -46.634 1.00 86.32 289 LEU B C 1
ATOM 3665 O O . LEU B 1 295 ? -73.224 -16.973 -47.810 1.00 82.86 289 LEU B O 1
ATOM 3667 N N . GLY B 1 296 ? -74.321 -18.037 -46.101 1.00 88.92 290 GLY B N 1
ATOM 3668 C CA . GLY B 1 296 ? -74.783 -19.233 -46.832 1.00 90.62 290 GLY B CA 1
ATOM 3669 C C . GLY B 1 296 ? -73.840 -20.416 -46.668 1.00 90.93 290 GLY B C 1
ATOM 3670 O O . GLY B 1 296 ? -73.899 -21.323 -47.521 1.00 91.10 290 GLY B O 1
ATOM 3671 N N . ALA B 1 297 ? -73.001 -20.419 -45.625 1.00 89.41 291 ALA B N 1
ATOM 3672 C CA . ALA B 1 297 ? -71.948 -21.441 -45.416 1.00 87.17 291 ALA B CA 1
ATOM 3673 C C . ALA B 1 297 ? -72.603 -22.771 -45.030 1.00 84.49 291 ALA B C 1
ATOM 3674 O O . ALA B 1 297 ? -73.494 -22.757 -44.149 1.00 79.20 291 ALA B O 1
ATOM 3676 N N . SER B 1 298 ? -72.183 -23.862 -45.680 1.00 82.74 292 SER B N 1
ATOM 3677 C CA . SER B 1 298 ? -72.706 -25.242 -45.487 1.00 82.75 292 SER B CA 1
ATOM 3678 C C . SER B 1 298 ? -71.561 -26.171 -45.072 1.00 79.51 292 SER B C 1
ATOM 3679 O O . SER B 1 298 ? -70.436 -25.960 -45.544 1.00 81.13 292 SER B O 1
ATOM 3681 N N . SER B 1 299 ? -71.847 -27.137 -44.195 1.00 79.19 293 S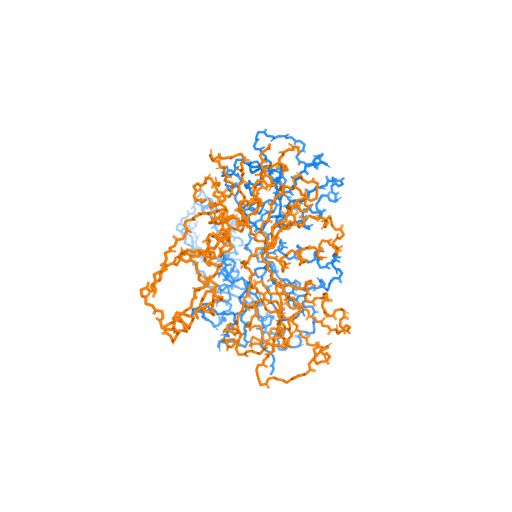ER B N 1
ATOM 3682 C CA . SER B 1 299 ? -70.897 -28.184 -43.731 1.00 78.26 293 SER B CA 1
ATOM 3683 C C . SER B 1 299 ? -69.707 -27.549 -43.000 1.00 76.78 293 SER B C 1
ATOM 3684 O O . SER B 1 299 ? -68.564 -27.916 -43.319 1.00 77.63 293 SER B O 1
ATOM 3686 N N . ILE B 1 300 ? -69.970 -26.640 -42.058 1.00 72.37 294 ILE B N 1
ATOM 3687 C CA . ILE B 1 300 ? -68.926 -25.967 -41.225 1.00 68.39 294 ILE B CA 1
ATOM 3688 C C . ILE B 1 300 ? -68.341 -27.018 -40.274 1.00 66.78 294 ILE B C 1
ATOM 3689 O O . ILE B 1 300 ? -69.033 -27.370 -39.307 1.00 64.74 294 ILE B O 1
ATOM 3694 N N . LEU B 1 301 ? -67.129 -27.505 -40.548 1.00 63.75 295 LEU B N 1
ATOM 3695 C CA . LEU B 1 301 ? -66.431 -28.516 -39.709 1.00 60.67 295 LEU B CA 1
ATOM 3696 C C . LEU B 1 301 ? -65.118 -27.924 -39.188 1.00 62.07 295 LEU B C 1
ATOM 3697 O O . LEU B 1 301 ? -64.277 -27.525 -40.014 1.00 62.48 295 LEU B O 1
ATOM 3702 N N . VAL B 1 302 ? -64.971 -27.865 -37.861 1.00 63.29 296 VAL B N 1
ATOM 3703 C CA . VAL B 1 302 ? -63.759 -27.371 -37.144 1.00 64.17 296 VAL B CA 1
ATOM 3704 C C . VAL B 1 302 ? -63.077 -28.579 -36.490 1.00 64.27 296 VAL B C 1
ATOM 3705 O O . VAL B 1 302 ? -63.748 -29.261 -35.704 1.00 61.78 296 VAL B O 1
ATOM 3709 N N . LEU B 1 303 ? -61.808 -28.841 -36.824 1.00 62.86 297 LEU B N 1
ATOM 3710 C CA . LEU B 1 303 ? -60.997 -29.956 -36.260 1.00 63.59 297 LEU B CA 1
ATOM 3711 C C . LEU B 1 303 ? -59.828 -29.379 -35.467 1.00 64.31 297 LEU B C 1
ATOM 3712 O O . LEU B 1 303 ? -59.315 -28.321 -35.815 1.00 72.15 297 LEU B O 1
ATOM 3717 N N . PRO B 1 304 ? -59.351 -30.046 -34.391 1.00 59.81 298 PRO B N 1
ATOM 3718 C CA . PRO B 1 304 ? -58.178 -29.575 -33.657 1.00 60.11 298 PRO B CA 1
ATOM 3719 C C . PRO B 1 304 ? -56.877 -29.868 -34.419 1.00 61.87 298 PRO B C 1
ATOM 3720 O O . PRO B 1 304 ? -56.764 -30.952 -34.968 1.00 58.47 298 PRO B O 1
ATOM 3724 N N . ILE B 1 305 ? -55.959 -28.895 -34.450 1.00 64.23 299 ILE B N 1
ATOM 3725 C CA . ILE B 1 305 ? -54.543 -29.058 -34.898 1.00 66.16 299 ILE B CA 1
ATOM 3726 C C . ILE B 1 305 ? -53.691 -29.414 -33.674 1.00 62.56 299 ILE B C 1
ATOM 3727 O O . ILE B 1 305 ? -53.541 -28.545 -32.797 1.00 62.15 299 ILE B O 1
ATOM 3732 N N . GLU B 1 306 ? -53.137 -30.629 -33.632 1.00 60.74 300 GLU B N 1
ATOM 3733 C CA . GLU B 1 306 ? -52.221 -31.086 -32.555 1.00 59.36 300 GLU B CA 1
ATOM 3734 C C . GLU B 1 306 ? -51.015 -30.144 -32.485 1.00 58.42 300 GLU B C 1
ATOM 3735 O O . GLU B 1 306 ? -50.707 -29.672 -31.377 1.00 61.11 300 GLU B O 1
ATOM 3737 N N . LYS B 1 307 ? -50.373 -29.893 -33.627 1.00 59.00 301 LYS B N 1
ATOM 3738 C CA . LYS B 1 307 ? -49.077 -29.169 -33.731 1.00 60.57 301 LYS B CA 1
ATOM 3739 C C . LYS B 1 307 ? -48.844 -28.745 -35.186 1.00 66.18 301 LYS B C 1
ATOM 3740 O O . LYS B 1 307 ? -49.345 -29.440 -36.097 1.00 63.73 301 LYS B O 1
ATOM 3742 N N . MET B 1 308 ? -48.109 -27.648 -35.397 1.00 72.28 302 MET B N 1
ATOM 3743 C CA . MET B 1 308 ? -47.934 -27.031 -36.739 1.00 72.87 302 MET B CA 1
ATOM 3744 C C . MET B 1 308 ? -46.712 -26.106 -36.760 1.00 77.17 302 MET B C 1
ATOM 3745 O O . MET B 1 308 ? -46.162 -25.825 -35.681 1.00 78.52 302 MET B O 1
ATOM 3750 N N . MET B 1 309 ? -46.317 -25.675 -37.962 1.00 81.60 303 MET B N 1
ATOM 3751 C CA . MET B 1 309 ? -45.259 -24.659 -38.215 1.00 81.26 303 MET B CA 1
ATOM 3752 C C . MET B 1 309 ? -45.597 -23.888 -39.500 1.00 82.60 303 MET B C 1
ATOM 3753 O O . MET B 1 309 ? -46.616 -23.190 -39.575 1.00 76.55 303 MET B O 1
#

Foldseek 3Di:
DDFAEEEFEQDDPRNVVVVVLVVLLVFAWDCVDPDQWTATPRGRYIYGHDHLLCFLVCLLVVVHFKYKHKVLSLVLVLQVCVVVVHRNDWFFDWFDPAPWKFQFKKAQLVDDDPLLPEPQPWEEEECRVSLVCVQCVVSVRHYHYHYDNDPRLCCVVVVVTRIYRDIDRDCVVNVVSNIGTRGGSDTITITMIGHPDDCPPVNVVVVVSSVQSSVQQVQLQFKWWKKWPAPDCVLVVLADVFDAAECGIGTGIGRGDHDVVSVVVRVVNVIHDIDTHGRSTDHD/DFAEEEFAQDDPRNVVVVVLVVLLVFAWDCDPAWTATPRGRYIYGHDHLLCFLVCLLVLVHFKYKHKVLSLVLVLQVCVVVVHRRDWFFDWFDPAAWKFQFKKAAVVDDDQDPVVQLEWEEEECRVSLVCVQCVVVVRHYHYHYDNDPRLCCVVVVVTRIYRDIGNDCPVVVVSRIGTRGGSDTITITMIGRPPNHPCVVVVVVSSVVSSVQSLQLVQWWQWAWDPCVLVVLQHCNPHPPCTHSHCDDVVSVVVCVVVVIGPTDIHGRSTDD

Organism: Vibrio cholerae serotype O1 (strain ATCC 39315 / El Tor Inaba N16961) (NCBI:txid243277)

Sequence (556 aa):
TQRLRIAIQKKGRLSQECQELLKKCGVKFNIMGERLVVHSLNMPIDLLLVRDDDIPGLIMDGVVDLGFVGENVLEETRLDRLALNQRNEFTTLRRMDFGGCRLSIAIEKDAEYRGPQDLNGKRIATTYPQLLKAYMDRQGVDFSTCMLTGSVEVAPRAGLADAIADLVSTGATLEANGLKEVEVIFESKATLIQRPGAFAADKAALIDKLLTRMHGVQQAKESKYIMLHAKLAQIKTLLPEDPTVLKVAVHHMVSSENLFWETMEQLKALGASSILVLPIEKMMEQRLRIAIQKKGRLSQECQELLKKCGVKFNIMRLVVHSLNMPIDLLLVRDDDIPGLIMDGVVDLGFVGENVLEETRLDRLALNQRNEFTTLRRMDFGGCRLSIAIEKDAEYRGPQDLNGKRIATTYPQLLKAYMDRQGVDFSTCMLTGSVEVAPRAGLADAIADLVSTGATLEANGLKEVEVIFESKATLIQRPGAFADKAALIDKLLTRMHGVQQAKESKYIMLHLAQIKTLLPGAEDPVLVSSENLFWETMEQLKALGASSILVLPIEKMM

Solvent-accessible surface area: 28177 Å² total; per-residue (Å²): 186,126,80,6,45,0,0,5,36,91,79,45,74,25,11,106,60,2,26,98,25,1,54,133,19,59,10,52,56,72,107,88,56,102,57,27,35,16,116,1,183,61,23,74,1,16,6,2,24,13,73,44,73,4,0,0,8,1,0,7,30,29,14,0,7,3,0,5,4,20,34,7,9,11,68,12,29,13,41,46,24,113,49,61,139,66,138,29,130,47,54,77,54,79,131,13,107,48,30,59,31,50,1,2,4,4,29,76,55,93,48,132,108,75,19,31,36,67,33,86,68,115,22,1,0,1,55,35,45,39,8,1,26,34,14,1,100,160,86,60,13,85,102,55,20,2,41,4,75,43,63,12,10,33,1,21,117,19,41,13,10,68,1,0,2,32,60,14,83,105,17,59,56,10,74,89,65,38,12,56,84,38,58,59,16,47,119,6,12,6,2,0,0,29,42,56,50,90,38,81,72,124,28,28,54,41,14,88,58,12,29,98,37,8,74,13,28,56,38,3,68,72,2,49,33,2,73,21,97,54,123,121,72,92,25,58,92,68,17,112,150,55,96,68,88,96,122,48,34,30,88,17,78,4,80,63,42,33,130,226,131,36,20,61,42,4,55,96,67,57,22,38,78,52,31,60,87,112,37,176,70,62,97,137,161,78,5,69,6,0,1,10,53,188,47,72,69,10,58,94,15,62,64,68,23,63,60,34,58,15,53,44,131,86,66,107,46,34,21,115,6,171,57,34,78,12,19,14,5,14,18,39,61,76,6,1,0,7,3,0,12,57,21,22,0,20,9,0,22,2,8,36,12,10,15,84,14,25,10,36,48,21,115,50,68,137,69,70,32,128,53,52,89,62,43,82,37,135,34,24,64,33,18,1,6,0,0,16,79,48,155,28,164,41,102,16,28,110,82,8,60,71,19,21,0,0,1,54,34,47,38,20,0,22,30,26,0,101,158,77,59,3,98,55,39,24,4,36,5,65,41,69,12,7,48,2,17,89,27,53,13,8,87,0,0,1,22,54,17,84,96,38,73,69,8,78,89,55,37,11,77,61,41,48,90,20,23,146,10,43,6,12,32,0,35,3,33,72,24,155,115,84,34,65,67,42,22,55,61,36,92,88,35,33,110,18,34,37,60,7,89,103,12,10,36,20,45,48,96,188,67,84,66,65,89,63,98,45,11,74,131,87,106,133,144,87,1,71,52,40,141,54,84,76,60,39,60,60,27,57,96,52,60,26,50,65,63,105,72,100,131,36,108,80,62,135

Nearest PDB structures (foldseek):
  7dam-assembly1_A-3  TM=1.004E+00  e=1.126E-65  Vibrio cholerae M66-2
  7dah-assembly1_C  TM=9.569E-01  e=3.505E-53  Vibrio cholerae M66-2
  7dah-assembly1_F  TM=9.504E-01  e=1.996E-52  Vibrio cholerae M66-2
  7dah-assembly1_E-3  TM=9.349E-01  e=1.557E-52  Vibrio cholerae M66-2
  7dah-assembly1_D  TM=9.124E-01  e=2.124E-52  Vibrio cholerae M66-2